Protein AF-A0A971B2K5-F1 (afdb_monomer_lite)

Foldseek 3Di:
DPPPDDDWDKDKDPPPPPQFPPCQQAIKIFTPLVPPPDTDCDPLALRIDRQNDWHDRPRWIWHFPDAGGNRPDTDIDGDPDDHDRRAGPAFPGFADWDWFAWLVRDIDTPLVQLQQAQKEKEWEDELPDPVVLVQLLVQQLCCLQPVVQGYAYEYEYQALDSVSRVVSCVVSVVVHTYGDDSNRCVRVSCVSSVPPDPRKMFMAGSSRGTNDIPQGDVSVVVVCCVVRNRGDPVSSVVVVVVVVPDDPPPPPPPPCDPPCVLADKAADDPVLLVVLVVVLVPDAPVLLVPFPWDQDKQWCFQDPSHQQHQSWKKWKQFLVRWIKIWGFRMRIQKTFIWMWTAHPVRHTQDTDGGQIAGEQFFDHVNVSHGDDPSTQWTFHDPGNGTTITRGPNPMIMDGSDDRDDD

pLDDT: mean 85.81, std 14.15, range [26.95, 98.69]

Sequence (406 aa):
LVSGDEPYKIMVLDENGDGRFNDLENGTLIIDLDQDGKLVGTPDSAEYHQLGEPFNIHGRVWAVASLSPDGTELQLQPSDATVEMRRYLDPGYPAPGFAATGLDDEPIDLAQRAKVSQYVLLDFWASWCGPCRGEYPYLRRVHARYKDHGLVVLGINLDSDREAAVQAAAENLLDYPHVFDRKRWENDVARLYRVHGIPKTYLLDADLKIVAKDLRGARLESRLAELLGPGDEEAVAALEKTLASREPVSTPAARSQPSINKYPKLALSESQVQDALAQFESLEFSDVKKAELSADRVNGSISDANQLLPGTVLAAKTSQGRYAKLMIKENGHTMVVSWVTYDENGDVHSQGADLKISGTFSCDLDSGREASEDEDFWWEQVNSAERYLVPRNGAQFSVIRRPPTR

Radius of gyration: 24.17 Å; chains: 1; bounding box: 47×64×67 Å

Structure (mmCIF, N/CA/C/O backbone):
data_AF-A0A971B2K5-F1
#
_entry.id   AF-A0A971B2K5-F1
#
loop_
_atom_site.group_PDB
_atom_site.id
_atom_site.type_symbol
_atom_site.label_atom_id
_atom_site.label_alt_id
_atom_site.label_comp_id
_atom_site.label_asym_id
_atom_site.label_entity_id
_atom_site.label_seq_id
_atom_site.pdbx_PDB_ins_code
_atom_site.Cartn_x
_atom_site.Cartn_y
_atom_site.Cartn_z
_atom_site.occupancy
_atom_site.B_iso_or_equiv
_atom_site.auth_seq_id
_atom_site.auth_comp_id
_atom_site.auth_asym_id
_atom_site.auth_atom_id
_atom_site.pdbx_PDB_model_num
ATOM 1 N N . LEU A 1 1 ? 7.163 -0.719 -32.166 1.00 52.31 1 LEU A N 1
ATOM 2 C CA . LEU A 1 1 ? 6.645 -1.845 -32.980 1.00 52.31 1 LEU A CA 1
ATOM 3 C C . LEU A 1 1 ? 7.487 -3.070 -32.680 1.00 52.31 1 LEU A C 1
ATOM 5 O O . LEU A 1 1 ? 8.646 -3.109 -33.071 1.00 52.31 1 LEU A O 1
ATOM 9 N N . VAL A 1 2 ? 6.933 -4.039 -31.961 1.00 56.09 2 VAL A N 1
ATOM 10 C CA . VAL A 1 2 ? 7.545 -5.365 -31.856 1.00 56.09 2 VAL A CA 1
ATOM 11 C C . VAL A 1 2 ? 6.958 -6.182 -33.006 1.00 56.09 2 VAL A C 1
ATOM 13 O O . VAL A 1 2 ? 5.745 -6.235 -33.158 1.00 56.09 2 VAL A O 1
ATOM 16 N N . SER A 1 3 ? 7.809 -6.699 -33.894 1.00 47.69 3 SER A N 1
ATOM 17 C CA . SER A 1 3 ? 7.423 -7.319 -35.174 1.00 47.69 3 SER A CA 1
ATOM 18 C C . SER A 1 3 ? 6.172 -8.215 -35.088 1.00 47.69 3 SER A C 1
ATOM 20 O O . SER A 1 3 ? 6.225 -9.292 -34.486 1.00 47.69 3 SER A O 1
ATOM 22 N N . GLY A 1 4 ? 5.082 -7.775 -35.735 1.00 53.12 4 GLY A N 1
ATOM 23 C CA . GLY A 1 4 ? 3.829 -8.523 -35.910 1.00 53.12 4 GLY A CA 1
ATOM 24 C C . GLY A 1 4 ? 2.649 -8.093 -35.029 1.00 53.12 4 GLY A C 1
ATOM 25 O O . GLY A 1 4 ? 1.527 -8.472 -35.354 1.00 53.12 4 GLY A O 1
ATOM 26 N N . ASP A 1 5 ? 2.884 -7.285 -33.991 1.00 58.78 5 ASP A N 1
ATOM 27 C CA . ASP A 1 5 ? 1.854 -6.843 -33.040 1.00 58.78 5 ASP A CA 1
ATOM 28 C C . ASP A 1 5 ? 1.410 -5.387 -33.289 1.00 58.78 5 ASP A C 1
ATOM 30 O O . ASP A 1 5 ? 2.139 -4.586 -33.888 1.00 58.78 5 ASP A O 1
ATOM 34 N N . GLU A 1 6 ? 0.222 -5.037 -32.784 1.00 70.38 6 GLU A N 1
ATOM 35 C CA . GLU A 1 6 ? -0.214 -3.643 -32.609 1.00 70.38 6 GLU A CA 1
ATOM 36 C C . GLU A 1 6 ? 0.860 -2.838 -31.839 1.00 70.38 6 GLU A C 1
ATOM 38 O O . GLU A 1 6 ? 1.570 -3.384 -30.985 1.00 70.38 6 GLU A O 1
ATOM 43 N N . PRO A 1 7 ? 1.041 -1.538 -32.135 1.00 83.25 7 PRO A N 1
ATOM 44 C CA . PRO A 1 7 ? 2.020 -0.720 -31.436 1.00 83.25 7 PRO A CA 1
ATOM 45 C C . PRO A 1 7 ? 1.650 -0.570 -29.954 1.00 83.25 7 PRO A C 1
ATOM 47 O O . PRO A 1 7 ? 0.624 0.009 -29.617 1.00 83.25 7 PRO A O 1
ATOM 50 N N . TYR A 1 8 ? 2.535 -1.030 -29.069 1.00 86.50 8 TYR A N 1
ATOM 51 C CA . TYR A 1 8 ? 2.444 -0.762 -27.633 1.00 86.50 8 TYR A CA 1
ATOM 52 C C . TYR A 1 8 ? 2.690 0.723 -27.340 1.00 86.50 8 TYR A C 1
ATOM 54 O O . TYR A 1 8 ? 3.589 1.337 -27.932 1.00 86.50 8 TYR A O 1
ATOM 62 N N . LYS A 1 9 ? 1.935 1.287 -26.392 1.00 90.62 9 LYS A N 1
ATOM 63 C CA . LYS A 1 9 ? 2.311 2.557 -25.764 1.00 90.62 9 LYS A CA 1
ATOM 64 C C . LYS A 1 9 ? 3.444 2.291 -24.787 1.00 90.62 9 LYS A C 1
ATOM 66 O O . LYS A 1 9 ? 3.424 1.304 -24.057 1.00 90.62 9 LYS A O 1
ATOM 71 N N . ILE A 1 10 ? 4.428 3.177 -24.783 1.00 91.00 10 ILE A N 1
ATOM 72 C CA . ILE A 1 10 ? 5.562 3.092 -23.871 1.00 91.00 10 ILE A CA 1
ATOM 73 C C . ILE A 1 10 ? 5.818 4.448 -23.233 1.00 91.00 10 ILE A C 1
ATOM 75 O O . ILE A 1 10 ? 5.513 5.488 -23.820 1.00 91.00 10 ILE A O 1
ATOM 79 N N . MET A 1 11 ? 6.415 4.425 -22.052 1.00 91.31 11 MET A N 1
ATOM 80 C CA . MET A 1 11 ? 6.950 5.596 -21.377 1.00 91.31 11 MET A CA 1
ATOM 81 C C . MET A 1 11 ? 8.315 5.244 -20.811 1.00 91.31 11 MET A C 1
ATOM 83 O O . MET A 1 11 ? 8.483 4.196 -20.193 1.00 91.31 11 MET A O 1
ATOM 87 N N . VAL A 1 12 ? 9.282 6.126 -21.025 1.00 89.94 12 VAL A N 1
ATOM 88 C CA . VAL A 1 12 ? 10.580 6.053 -20.361 1.00 89.94 12 VAL A CA 1
ATOM 89 C C . VAL A 1 12 ? 10.640 7.183 -19.349 1.00 89.94 12 VAL A C 1
ATOM 91 O O . VAL A 1 12 ? 10.218 8.299 -19.656 1.00 89.94 12 VAL A O 1
ATOM 94 N N . LEU A 1 13 ? 11.122 6.892 -18.145 1.00 85.88 13 LEU A N 1
ATOM 95 C CA . LEU A 1 13 ? 11.304 7.901 -17.109 1.00 85.88 13 LEU A CA 1
ATOM 96 C C . LEU A 1 13 ? 12.740 8.420 -17.122 1.00 85.88 13 LEU A C 1
ATOM 98 O O . LEU A 1 13 ? 13.696 7.648 -17.184 1.00 85.88 13 LEU A O 1
ATOM 102 N N . ASP A 1 14 ? 12.865 9.740 -17.045 1.00 82.44 14 ASP A N 1
ATOM 103 C CA . ASP A 1 14 ? 14.117 10.406 -16.715 1.00 82.44 14 ASP A CA 1
ATOM 104 C C . ASP A 1 14 ? 14.253 10.442 -15.187 1.00 82.44 14 ASP A C 1
ATOM 106 O O . ASP A 1 14 ? 13.697 11.308 -14.511 1.00 82.44 14 ASP A O 1
ATOM 110 N N . GLU A 1 15 ? 14.948 9.445 -14.645 1.00 77.38 15 GLU A N 1
ATOM 111 C CA . GLU A 1 15 ? 15.094 9.245 -13.199 1.00 77.38 15 GLU A CA 1
ATOM 112 C C . GLU A 1 15 ? 15.948 10.335 -12.527 1.00 77.38 15 GLU A C 1
ATOM 114 O O . GLU A 1 15 ? 15.789 10.602 -11.334 1.00 77.38 15 GLU A O 1
ATOM 119 N N . ASN A 1 16 ? 16.860 10.980 -13.267 1.00 79.94 16 ASN A N 1
ATOM 120 C CA . ASN A 1 16 ? 17.768 11.992 -12.719 1.00 79.94 16 ASN A CA 1
ATOM 121 C C . ASN A 1 16 ? 17.308 13.438 -13.011 1.00 79.94 16 ASN A C 1
ATOM 123 O O . ASN A 1 16 ? 17.808 14.377 -12.382 1.00 79.94 16 ASN A O 1
ATOM 127 N N . GLY A 1 17 ? 16.329 13.608 -13.906 1.00 80.00 17 GLY A N 1
ATOM 128 C CA . GLY A 1 17 ? 15.693 14.881 -14.231 1.00 80.00 17 GLY A CA 1
ATOM 129 C C . GLY A 1 17 ? 16.572 15.837 -15.041 1.00 80.00 17 GLY A C 1
ATOM 130 O O . GLY A 1 17 ? 16.323 17.047 -15.018 1.00 80.00 17 GLY A O 1
ATOM 131 N N . ASP A 1 18 ? 17.621 15.347 -15.706 1.00 80.56 18 ASP A N 1
ATOM 132 C CA . ASP A 1 18 ? 18.549 16.166 -16.494 1.00 80.56 18 ASP A CA 1
ATOM 133 C C . ASP A 1 18 ? 18.076 16.421 -17.941 1.00 80.56 18 ASP A C 1
ATOM 135 O O . ASP A 1 18 ? 18.719 17.166 -18.695 1.00 80.56 18 ASP A O 1
ATOM 139 N N . GLY A 1 19 ? 16.932 15.846 -18.321 1.00 78.94 19 GLY A N 1
ATOM 140 C CA . GLY A 1 19 ? 16.340 15.929 -19.650 1.00 78.94 19 GLY A CA 1
ATOM 141 C C . GLY A 1 19 ? 17.041 15.053 -20.687 1.00 78.94 19 GLY A C 1
ATOM 142 O O . GLY A 1 19 ? 16.851 15.282 -21.887 1.00 78.94 19 GLY A O 1
ATOM 143 N N . ARG A 1 20 ? 17.879 14.098 -20.263 1.00 80.44 20 ARG A N 1
ATOM 144 C CA . ARG A 1 20 ? 18.604 13.166 -21.130 1.00 80.44 20 ARG A CA 1
ATOM 145 C C . ARG A 1 20 ? 18.333 11.725 -20.727 1.00 80.44 20 ARG A C 1
ATOM 147 O O . ARG A 1 20 ? 18.677 11.256 -19.652 1.00 80.44 20 ARG A O 1
ATOM 154 N N . PHE A 1 21 ? 17.848 10.955 -21.687 1.00 82.56 21 PHE A N 1
ATOM 155 C CA . PHE A 1 21 ? 17.522 9.547 -21.496 1.00 82.56 21 PHE A CA 1
ATOM 156 C C . PHE A 1 21 ? 18.728 8.649 -21.797 1.00 82.56 21 PHE A C 1
ATOM 158 O O . PHE A 1 21 ? 18.708 7.816 -22.702 1.00 82.56 21 PHE A O 1
ATOM 165 N N . ASN A 1 22 ? 19.829 8.884 -21.085 1.00 76.81 22 ASN A N 1
ATOM 166 C CA . ASN A 1 22 ? 21.111 8.209 -21.307 1.00 76.81 22 ASN A CA 1
ATOM 167 C C . ASN A 1 22 ? 21.508 7.235 -20.183 1.00 76.81 22 ASN A C 1
ATOM 169 O O . ASN A 1 22 ? 22.487 6.505 -20.349 1.00 76.81 22 ASN A O 1
ATOM 173 N N . ASP A 1 23 ? 20.751 7.181 -19.084 1.00 73.38 23 ASP A N 1
ATOM 174 C CA . ASP A 1 23 ? 20.932 6.201 -18.010 1.00 73.38 23 ASP A CA 1
ATOM 175 C C . ASP A 1 23 ? 20.244 4.876 -18.365 1.00 73.38 23 ASP A C 1
ATOM 177 O O . ASP A 1 23 ? 19.177 4.521 -17.863 1.00 73.38 23 ASP A O 1
ATOM 181 N N . LEU A 1 24 ? 20.858 4.148 -19.296 1.00 71.56 24 LEU A N 1
ATOM 182 C CA . LEU A 1 24 ? 20.372 2.836 -19.715 1.00 71.56 24 LEU A CA 1
ATOM 183 C C . LEU A 1 24 ? 20.515 1.772 -18.625 1.00 71.56 24 LEU A C 1
ATOM 185 O O . LEU A 1 24 ? 19.850 0.751 -18.725 1.00 71.56 24 LEU A O 1
ATOM 189 N N . GLU A 1 25 ? 21.371 1.971 -17.620 1.00 73.88 25 GLU A N 1
ATOM 190 C CA . GLU A 1 25 ? 21.573 0.977 -16.561 1.00 73.88 25 GLU A CA 1
ATOM 191 C C . GLU A 1 25 ? 20.462 1.041 -15.509 1.00 73.88 25 GLU A C 1
ATOM 193 O O . GLU A 1 25 ? 19.994 -0.010 -15.075 1.00 73.88 25 GLU A O 1
ATOM 198 N N . ASN A 1 26 ? 20.003 2.243 -15.140 1.00 72.50 26 ASN A N 1
ATOM 199 C CA . ASN A 1 26 ? 19.048 2.419 -14.037 1.00 72.50 26 ASN A CA 1
ATOM 200 C C . ASN A 1 26 ? 17.697 3.015 -14.449 1.00 72.50 26 ASN A C 1
ATOM 202 O O . ASN A 1 26 ? 16.808 3.122 -13.606 1.00 72.50 26 ASN A O 1
ATOM 206 N N . GLY A 1 27 ? 17.516 3.412 -15.710 1.00 81.06 27 GLY A N 1
ATOM 207 C CA . GLY A 1 27 ? 16.269 4.033 -16.145 1.00 81.06 27 GLY A CA 1
ATOM 208 C C . GLY A 1 27 ? 15.080 3.067 -16.163 1.00 81.06 27 GLY A C 1
ATOM 209 O O . GLY A 1 27 ? 15.223 1.854 -16.349 1.00 81.06 27 GLY A O 1
ATOM 210 N N . THR A 1 28 ? 13.880 3.622 -16.003 1.00 89.12 28 THR A N 1
ATOM 211 C CA . THR A 1 28 ? 12.623 2.865 -16.010 1.00 89.12 28 THR A CA 1
ATOM 212 C C . THR A 1 28 ? 11.958 2.913 -17.384 1.00 89.12 28 THR A C 1
ATOM 214 O O . THR A 1 28 ? 11.775 3.983 -17.967 1.00 89.12 28 THR A O 1
ATOM 217 N N . LEU A 1 29 ? 11.515 1.751 -17.860 1.00 90.56 29 LEU A N 1
ATOM 218 C CA . LEU A 1 29 ? 10.664 1.572 -19.031 1.00 90.56 29 LEU A CA 1
ATOM 219 C C . LEU A 1 29 ? 9.311 1.010 -18.603 1.00 90.56 29 LEU A C 1
ATOM 221 O O . LEU A 1 29 ? 9.239 -0.026 -17.949 1.00 90.56 29 LEU A O 1
ATOM 225 N N . ILE A 1 30 ? 8.238 1.669 -19.022 1.00 92.06 30 ILE A N 1
ATOM 226 C CA . ILE A 1 30 ? 6.866 1.223 -18.799 1.00 92.06 30 ILE A CA 1
ATOM 227 C C . ILE A 1 30 ? 6.249 0.909 -20.152 1.00 92.06 30 ILE A C 1
ATOM 229 O O . ILE A 1 30 ? 6.321 1.730 -21.069 1.00 92.06 30 ILE A O 1
ATOM 233 N N . ILE A 1 31 ? 5.666 -0.277 -20.281 1.00 90.94 31 ILE A N 1
ATOM 234 C CA . ILE A 1 31 ? 5.031 -0.748 -21.514 1.00 90.94 31 ILE A CA 1
ATOM 235 C C . ILE A 1 31 ? 3.584 -1.109 -21.190 1.00 90.94 31 ILE A C 1
ATOM 237 O O . ILE A 1 31 ? 3.359 -1.958 -20.338 1.00 90.94 31 ILE A O 1
ATOM 241 N N . ASP A 1 32 ? 2.633 -0.501 -21.899 1.00 90.19 32 ASP A N 1
ATOM 242 C CA . ASP A 1 32 ? 1.194 -0.823 -21.859 1.00 90.19 32 ASP A CA 1
ATOM 243 C C . ASP A 1 32 ? 0.975 -2.193 -22.514 1.00 90.19 32 ASP A C 1
ATOM 245 O O . ASP A 1 32 ? 0.631 -2.299 -23.694 1.00 90.19 32 ASP A O 1
ATOM 249 N N . LEU A 1 33 ? 1.341 -3.251 -21.788 1.00 88.12 33 LEU A N 1
ATOM 250 C CA . LEU A 1 33 ? 1.403 -4.618 -22.299 1.00 88.12 33 LEU A CA 1
ATOM 251 C C . LEU A 1 33 ? 0.003 -5.203 -22.516 1.00 88.12 33 LEU A C 1
ATOM 253 O O . LEU A 1 33 ? -0.158 -6.084 -23.366 1.00 88.12 33 LEU A O 1
ATOM 257 N N . ASP A 1 34 ? -0.995 -4.728 -21.769 1.00 86.25 34 ASP A N 1
ATOM 258 C CA . ASP A 1 34 ? -2.378 -5.189 -21.865 1.00 86.25 34 ASP A CA 1
ATOM 259 C C . ASP A 1 34 ? -3.245 -4.382 -22.848 1.00 86.25 34 ASP A C 1
ATOM 261 O O . ASP A 1 34 ? -4.352 -4.815 -23.185 1.00 86.25 34 ASP A O 1
ATOM 265 N N . GLN A 1 35 ? -2.710 -3.274 -23.370 1.00 86.25 35 GLN A N 1
ATOM 266 C CA . GLN A 1 35 ? -3.353 -2.377 -24.328 1.00 86.25 35 GLN A CA 1
ATOM 267 C C . GLN A 1 35 ? -4.642 -1.733 -23.798 1.00 86.25 35 GLN A C 1
ATOM 269 O O . GLN A 1 35 ? -5.522 -1.355 -24.583 1.00 86.25 35 GLN A O 1
ATOM 274 N N . ASP A 1 36 ? -4.767 -1.570 -22.478 1.00 86.25 36 ASP A N 1
ATOM 275 C CA . ASP A 1 36 ? -5.877 -0.844 -21.859 1.00 86.25 36 ASP A CA 1
ATOM 276 C C . ASP A 1 36 ? -5.707 0.687 -21.957 1.00 86.25 36 ASP A C 1
ATOM 278 O O . ASP A 1 36 ? -6.649 1.457 -21.717 1.00 86.25 36 ASP A O 1
ATOM 282 N N . GLY A 1 37 ? -4.520 1.136 -22.379 1.00 86.56 37 GLY A N 1
ATOM 283 C CA . GLY A 1 37 ? -4.186 2.532 -22.594 1.00 86.56 37 GLY A CA 1
ATOM 284 C C . GLY A 1 37 ? -3.673 3.268 -21.361 1.00 86.56 37 GLY A C 1
ATOM 285 O O . GLY A 1 37 ? -3.374 4.464 -21.497 1.00 86.56 37 GLY A O 1
ATOM 286 N N . LYS A 1 38 ? -3.594 2.613 -20.199 1.00 88.19 38 LYS A N 1
ATOM 287 C CA . LYS A 1 38 ? -2.975 3.111 -18.968 1.00 88.19 38 LYS A CA 1
ATOM 288 C C . LYS A 1 38 ? -1.551 2.570 -18.873 1.00 88.19 38 LYS A C 1
ATOM 290 O O . LYS A 1 38 ? -1.225 1.525 -19.400 1.00 88.19 38 LYS A O 1
ATOM 295 N N . LEU A 1 39 ? -0.687 3.335 -18.215 1.00 87.88 39 LEU A N 1
ATOM 296 C CA . LEU A 1 39 ? 0.698 2.948 -17.961 1.00 87.88 39 LEU A CA 1
ATOM 297 C C . LEU A 1 39 ? 0.891 2.868 -16.449 1.00 87.88 39 LEU A C 1
ATOM 299 O O . LEU A 1 39 ? 0.765 3.880 -15.751 1.00 87.88 39 LEU A O 1
ATOM 303 N N . VAL A 1 40 ? 1.180 1.676 -15.938 1.00 84.94 40 VAL A N 1
ATOM 304 C CA . VAL A 1 40 ? 1.322 1.399 -14.506 1.00 84.94 40 VAL A CA 1
ATOM 305 C C . VAL A 1 40 ? 2.799 1.246 -14.154 1.00 84.94 40 VAL A C 1
ATOM 307 O O . VAL A 1 40 ? 3.382 0.167 -14.238 1.00 84.94 40 VAL A O 1
ATOM 310 N N . GLY A 1 41 ? 3.403 2.350 -13.710 1.00 83.56 41 GLY A N 1
ATOM 311 C CA . GLY A 1 41 ? 4.829 2.441 -13.380 1.00 83.56 41 GLY A CA 1
ATOM 312 C C . GLY A 1 41 ? 5.234 1.980 -11.979 1.00 83.56 41 GLY A C 1
ATOM 313 O O . GLY A 1 41 ? 6.297 2.373 -11.509 1.00 83.56 41 GLY A O 1
ATOM 314 N N . THR A 1 42 ? 4.412 1.205 -11.268 1.00 80.75 42 THR A N 1
ATOM 315 C CA . THR A 1 42 ? 4.799 0.699 -9.943 1.00 80.75 42 THR A CA 1
ATOM 316 C C . THR A 1 42 ? 5.691 -0.546 -10.080 1.00 80.75 42 THR A C 1
ATOM 318 O O . THR A 1 42 ? 5.419 -1.377 -10.942 1.00 80.75 42 THR A O 1
ATOM 321 N N . PRO A 1 43 ? 6.727 -0.748 -9.239 1.00 77.75 43 PRO A N 1
ATOM 322 C CA . PRO A 1 43 ? 7.657 -1.880 -9.392 1.00 77.75 43 PRO A CA 1
ATOM 323 C C . PRO A 1 43 ? 7.020 -3.277 -9.320 1.00 77.75 43 PRO A C 1
ATOM 325 O O . PRO A 1 43 ? 7.572 -4.249 -9.833 1.00 77.75 43 PRO A O 1
ATOM 328 N N . ASP A 1 44 ? 5.856 -3.394 -8.678 1.00 77.31 44 ASP A N 1
ATOM 329 C CA . ASP A 1 44 ? 5.057 -4.620 -8.612 1.00 77.31 44 ASP A CA 1
ATOM 330 C C . ASP A 1 44 ? 4.217 -4.865 -9.880 1.00 77.31 44 ASP A C 1
ATOM 332 O O . ASP A 1 44 ? 3.663 -5.956 -10.031 1.00 77.31 44 ASP A O 1
ATOM 336 N N . SER A 1 45 ? 4.135 -3.906 -10.805 1.00 85.19 45 SER A N 1
ATOM 337 C CA . SER A 1 45 ? 3.422 -4.026 -12.079 1.00 85.19 45 SER A CA 1
ATOM 338 C C . SER A 1 45 ? 4.118 -4.990 -13.046 1.00 85.19 45 SER A C 1
ATOM 340 O O . SER A 1 45 ? 5.341 -5.174 -13.033 1.00 85.19 45 SER A O 1
ATOM 342 N N . ALA A 1 46 ? 3.323 -5.623 -13.910 1.00 87.31 46 ALA A N 1
ATOM 343 C CA . ALA A 1 46 ? 3.856 -6.381 -15.039 1.00 87.31 46 ALA A CA 1
ATOM 344 C C . ALA A 1 46 ? 4.444 -5.462 -16.124 1.00 87.31 46 ALA A C 1
ATOM 346 O O . ALA A 1 46 ? 5.344 -5.894 -16.837 1.00 87.31 46 ALA A O 1
ATOM 347 N N . GLU A 1 47 ? 3.973 -4.215 -16.189 1.00 88.81 47 GLU A N 1
ATOM 348 C CA . GLU A 1 47 ? 4.361 -3.195 -17.170 1.00 88.81 47 GLU A CA 1
ATOM 349 C C . GLU A 1 47 ? 5.668 -2.482 -16.832 1.00 88.81 47 GLU A C 1
ATOM 351 O O . GLU A 1 47 ? 6.243 -1.812 -17.685 1.00 88.81 47 GLU A O 1
ATOM 356 N N . TYR A 1 48 ? 6.128 -2.601 -15.584 1.00 89.31 48 TYR A N 1
ATOM 357 C CA . TYR A 1 48 ? 7.352 -1.972 -15.109 1.00 89.31 48 TYR A CA 1
ATOM 358 C C . TYR A 1 48 ? 8.580 -2.812 -15.477 1.00 89.31 48 TYR A C 1
ATOM 360 O O . TYR A 1 48 ? 8.724 -3.964 -15.045 1.00 89.31 48 TYR A O 1
ATOM 368 N N . HIS A 1 49 ? 9.514 -2.206 -16.201 1.00 89.25 49 HIS A N 1
ATOM 369 C CA . HIS A 1 49 ? 10.780 -2.803 -16.609 1.00 89.25 49 HIS A CA 1
ATOM 370 C C . HIS A 1 49 ? 11.946 -1.857 -16.312 1.00 89.25 49 HIS A C 1
ATOM 372 O O . HIS A 1 49 ? 11.818 -0.640 -16.410 1.00 89.25 49 HIS A O 1
ATOM 378 N N . GLN A 1 50 ? 13.104 -2.422 -15.981 1.00 88.31 50 GLN A N 1
ATOM 379 C CA . GLN A 1 50 ? 14.355 -1.668 -15.924 1.00 88.31 50 GLN A CA 1
ATOM 380 C C . GLN A 1 50 ? 15.002 -1.700 -17.309 1.00 88.31 50 GLN A C 1
ATOM 382 O O . GLN A 1 50 ? 15.088 -2.768 -17.912 1.00 88.31 50 GLN A O 1
ATOM 387 N N . LEU A 1 51 ? 15.452 -0.551 -17.821 1.00 87.25 51 LEU A N 1
ATOM 388 C CA . LEU A 1 51 ? 16.085 -0.451 -19.144 1.00 87.25 51 LEU A CA 1
ATOM 389 C C . LEU A 1 51 ? 17.331 -1.343 -19.253 1.00 87.25 51 LEU A C 1
ATOM 391 O O . LEU A 1 51 ? 17.573 -1.927 -20.311 1.00 87.25 51 LEU A O 1
ATOM 395 N N . GLY A 1 52 ? 18.093 -1.460 -18.161 1.00 85.88 52 GLY A N 1
ATOM 396 C CA . GLY A 1 52 ? 19.352 -2.203 -18.114 1.00 85.88 52 GLY A CA 1
ATOM 397 C C . GLY A 1 52 ? 19.180 -3.718 -18.056 1.00 85.88 52 GLY A C 1
ATOM 398 O O . GLY A 1 52 ? 20.144 -4.458 -18.259 1.00 85.88 52 GLY A O 1
ATOM 399 N N . GLU A 1 53 ? 17.961 -4.197 -17.809 1.00 90.50 53 GLU A N 1
ATOM 400 C CA . GLU A 1 53 ? 17.663 -5.617 -17.671 1.00 90.50 53 GLU A CA 1
ATOM 401 C C . GLU A 1 53 ? 16.843 -6.131 -18.862 1.00 90.50 53 GLU A C 1
ATOM 403 O O . GLU A 1 53 ? 15.957 -5.439 -19.368 1.00 90.50 53 GLU A O 1
ATOM 408 N N . PRO A 1 54 ? 17.076 -7.371 -19.326 1.00 91.69 54 PRO A N 1
ATOM 409 C CA . PRO A 1 54 ? 16.164 -8.009 -20.261 1.00 91.69 54 PRO A CA 1
ATOM 410 C C . PRO A 1 54 ? 14.760 -8.162 -19.660 1.00 91.69 54 PRO A C 1
ATOM 412 O O . PRO A 1 54 ? 14.601 -8.457 -18.475 1.00 91.69 54 PRO A O 1
ATOM 415 N N . PHE A 1 55 ? 13.729 -8.046 -20.492 1.00 91.25 55 PHE A N 1
ATOM 416 C CA . PHE A 1 55 ? 12.331 -8.159 -20.083 1.00 91.25 55 PHE A CA 1
ATOM 417 C C . PHE A 1 55 ? 11.503 -8.985 -21.069 1.00 91.25 55 PHE A C 1
ATOM 419 O O . PHE A 1 55 ? 11.851 -9.147 -22.237 1.00 91.25 55 PHE A O 1
ATOM 426 N N . ASN A 1 56 ? 10.398 -9.547 -20.582 1.00 90.06 56 ASN A N 1
ATOM 427 C CA . ASN A 1 56 ? 9.524 -10.420 -21.358 1.00 90.06 56 ASN A CA 1
ATOM 428 C C . ASN A 1 56 ? 8.299 -9.650 -21.871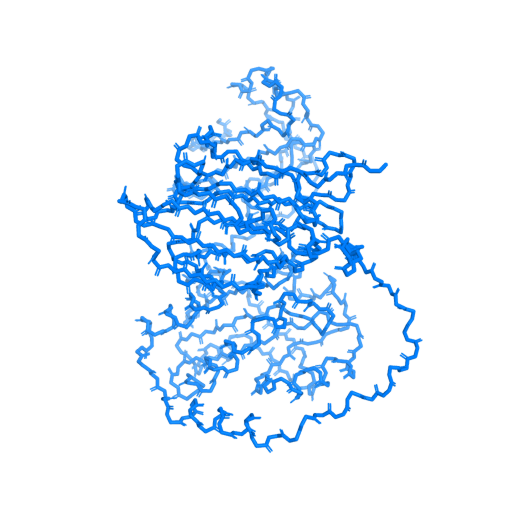 1.00 90.06 56 ASN A C 1
ATOM 430 O O . ASN A 1 56 ? 7.529 -9.130 -21.069 1.00 90.06 56 ASN A O 1
ATOM 434 N N . ILE A 1 57 ? 8.094 -9.643 -23.189 1.00 88.44 57 ILE A N 1
ATOM 435 C CA . ILE A 1 57 ? 6.852 -9.210 -23.840 1.00 88.44 57 ILE A CA 1
ATOM 436 C C . ILE A 1 57 ? 6.207 -10.450 -24.465 1.00 88.44 57 ILE A C 1
ATOM 438 O O . ILE A 1 57 ? 6.750 -11.022 -25.415 1.00 88.44 57 ILE A O 1
ATOM 442 N N . HIS A 1 58 ? 5.056 -10.875 -23.938 1.00 84.44 58 HIS A N 1
ATOM 443 C CA . HIS A 1 58 ? 4.233 -11.964 -24.492 1.00 84.44 58 HIS A CA 1
ATOM 444 C C . HIS A 1 58 ? 5.008 -13.243 -24.878 1.00 84.44 58 HIS A C 1
ATOM 446 O O . HIS A 1 58 ? 4.734 -13.895 -25.884 1.00 84.44 58 HIS A O 1
ATOM 452 N N . GLY A 1 59 ? 5.981 -13.633 -24.051 1.00 86.38 59 GLY A N 1
ATOM 453 C CA . GLY A 1 59 ? 6.752 -14.869 -24.198 1.00 86.38 59 GLY A CA 1
ATOM 454 C C . GLY A 1 59 ? 8.047 -14.710 -24.991 1.00 86.38 59 GLY A C 1
ATOM 455 O O . GLY A 1 59 ? 8.793 -15.679 -25.119 1.00 86.38 59 GLY A O 1
ATOM 456 N N . ARG A 1 60 ? 8.344 -13.509 -25.498 1.00 89.62 60 ARG A N 1
ATOM 457 C CA . ARG A 1 60 ? 9.626 -13.173 -26.129 1.00 89.62 60 ARG A CA 1
ATOM 458 C C . ARG A 1 60 ? 10.420 -12.255 -25.215 1.00 89.62 60 ARG A C 1
ATOM 460 O O . ARG A 1 60 ? 9.873 -11.296 -24.678 1.00 89.62 60 ARG A O 1
ATOM 467 N N . VAL A 1 61 ? 11.706 -12.543 -25.057 1.00 92.81 61 VAL A N 1
ATOM 468 C CA . VAL A 1 61 ? 12.596 -11.740 -24.218 1.00 92.81 61 VAL A CA 1
ATOM 469 C C . VAL A 1 61 ? 13.335 -10.726 -25.081 1.00 92.81 61 VAL A C 1
ATOM 471 O O . VAL A 1 61 ? 13.897 -11.059 -26.128 1.00 92.81 61 VAL A O 1
ATOM 474 N N . TRP A 1 62 ? 13.306 -9.482 -24.629 1.00 92.44 62 TRP A N 1
ATOM 475 C CA . TRP A 1 62 ? 13.898 -8.323 -25.275 1.00 92.44 62 TRP A CA 1
ATOM 476 C C . TRP A 1 62 ? 14.884 -7.663 -24.322 1.00 92.44 62 TRP A C 1
ATOM 478 O O . TRP A 1 62 ? 14.745 -7.758 -23.108 1.00 92.44 62 TRP A O 1
ATOM 488 N N . ALA A 1 63 ? 15.879 -6.990 -24.876 1.00 92.56 63 ALA A N 1
ATOM 489 C CA . ALA A 1 63 ? 16.740 -6.068 -24.155 1.00 92.56 63 ALA A CA 1
ATOM 490 C C . ALA A 1 63 ? 16.770 -4.736 -24.904 1.00 92.56 63 ALA A C 1
ATOM 492 O O . ALA A 1 63 ? 16.585 -4.695 -26.127 1.00 92.56 63 ALA A O 1
ATOM 493 N N . VAL A 1 64 ? 17.021 -3.650 -24.180 1.00 91.06 64 VAL A N 1
ATOM 494 C CA . VAL A 1 64 ? 17.232 -2.342 -24.798 1.00 91.06 64 VAL A CA 1
ATOM 495 C C . VAL A 1 64 ? 18.554 -2.369 -25.561 1.00 91.06 64 VAL A C 1
ATOM 497 O O . VAL A 1 64 ? 19.605 -2.655 -24.995 1.00 91.06 64 VAL A O 1
ATOM 500 N N . ALA A 1 65 ? 18.497 -2.109 -26.865 1.00 90.75 65 ALA A N 1
ATOM 501 C CA . ALA A 1 65 ? 19.679 -1.977 -27.712 1.00 90.75 65 ALA A CA 1
ATOM 502 C C . ALA A 1 65 ? 20.210 -0.539 -27.684 1.00 90.75 65 ALA A C 1
ATOM 504 O O . ALA A 1 65 ? 21.414 -0.316 -27.574 1.00 90.75 65 ALA A O 1
ATOM 505 N N . SER A 1 66 ? 19.305 0.438 -27.773 1.00 89.25 66 SER A N 1
ATOM 506 C CA . SER A 1 66 ? 19.631 1.860 -27.671 1.00 89.25 66 SER A CA 1
ATOM 507 C C . SER A 1 66 ? 18.401 2.693 -27.327 1.00 89.25 66 SER A C 1
ATOM 509 O O . SER A 1 66 ? 17.284 2.340 -27.706 1.00 89.25 66 SER A O 1
ATOM 511 N N . LEU A 1 67 ? 18.631 3.843 -26.700 1.00 89.19 67 LEU A N 1
ATOM 512 C CA . LEU A 1 67 ? 17.647 4.897 -26.476 1.00 89.19 67 LEU A CA 1
ATOM 513 C C . LEU A 1 67 ? 18.235 6.218 -26.974 1.00 89.19 67 LEU A C 1
ATOM 515 O O . LEU A 1 67 ? 19.404 6.513 -26.706 1.00 89.19 67 LEU A O 1
ATOM 519 N N . SER A 1 68 ? 17.466 6.989 -27.742 1.00 89.75 68 SER A N 1
ATOM 520 C CA . SER A 1 68 ? 17.905 8.312 -28.177 1.00 89.75 68 SER A CA 1
ATOM 521 C C . SER A 1 68 ? 18.055 9.248 -26.968 1.00 89.75 68 SER A C 1
ATOM 523 O O . SER A 1 68 ? 17.281 9.146 -26.018 1.00 89.75 68 SER A O 1
ATOM 525 N N . PRO A 1 69 ? 19.007 10.204 -26.979 1.00 86.38 69 PRO A N 1
ATOM 526 C CA . PRO A 1 69 ? 19.214 11.108 -25.844 1.00 86.38 69 PRO A CA 1
ATOM 527 C C . PRO A 1 69 ? 17.981 11.929 -25.451 1.00 86.38 69 PRO A C 1
ATOM 529 O O . PRO A 1 69 ? 17.867 12.329 -24.300 1.00 86.38 69 PRO A O 1
ATOM 532 N N . ASP A 1 70 ? 17.075 12.186 -26.394 1.00 87.50 70 ASP A N 1
ATOM 533 C CA . ASP A 1 70 ? 15.810 12.894 -26.173 1.00 87.50 70 ASP A CA 1
ATOM 534 C C . ASP A 1 70 ? 14.640 11.968 -25.788 1.00 87.50 70 ASP A C 1
ATOM 536 O O . ASP A 1 70 ? 13.520 12.443 -25.616 1.00 87.50 70 ASP A O 1
ATOM 540 N N . GLY A 1 71 ? 14.881 10.657 -25.663 1.00 85.19 71 GLY A N 1
ATOM 541 C CA . GLY A 1 71 ? 13.896 9.658 -25.244 1.00 85.19 71 GLY A CA 1
ATOM 542 C C . GLY A 1 71 ? 12.827 9.328 -26.287 1.00 85.19 71 GLY A C 1
ATOM 543 O O . GLY A 1 71 ? 11.890 8.590 -25.987 1.00 85.19 71 GLY A O 1
ATOM 544 N N . THR A 1 72 ? 12.934 9.867 -27.505 1.00 88.12 72 THR A N 1
ATOM 545 C CA . THR A 1 72 ? 11.904 9.719 -28.546 1.00 88.12 72 THR A CA 1
ATOM 546 C C . THR A 1 72 ? 12.002 8.417 -29.343 1.00 88.12 72 THR A C 1
ATOM 548 O O . THR A 1 72 ? 11.004 7.983 -29.922 1.00 88.12 72 THR A O 1
ATOM 551 N N . GLU A 1 73 ? 13.169 7.767 -29.362 1.00 89.06 73 GLU A N 1
ATOM 552 C CA . GLU A 1 73 ? 13.407 6.523 -30.095 1.00 89.06 73 GLU A CA 1
ATOM 553 C C . GLU A 1 73 ? 14.041 5.454 -29.193 1.00 89.06 73 GLU A C 1
ATOM 555 O O . GLU A 1 73 ? 15.185 5.578 -28.760 1.00 89.06 73 GLU A O 1
ATOM 560 N N . LEU A 1 74 ? 13.302 4.365 -28.953 1.00 89.00 74 LEU A N 1
ATOM 561 C CA . LEU A 1 74 ? 13.765 3.173 -28.241 1.00 89.00 74 LEU A CA 1
ATOM 562 C C . LEU A 1 74 ? 13.910 2.010 -29.228 1.00 89.00 74 LEU A C 1
ATOM 564 O O . LEU A 1 74 ? 12.938 1.612 -29.877 1.00 89.00 74 LEU A O 1
ATOM 568 N N . GLN A 1 75 ? 15.104 1.426 -29.302 1.00 90.31 75 GLN A N 1
ATOM 569 C CA . GLN A 1 75 ? 15.362 0.221 -30.084 1.00 90.31 75 GLN A CA 1
ATOM 570 C C . GLN A 1 75 ? 15.539 -0.973 -29.154 1.00 90.31 75 GLN A C 1
ATOM 572 O O . GLN A 1 75 ? 16.327 -0.934 -28.209 1.00 90.31 75 GLN A O 1
ATOM 577 N N . LEU A 1 76 ? 14.808 -2.049 -29.443 1.00 90.94 76 LEU A N 1
ATOM 578 C CA . LEU A 1 76 ? 14.888 -3.313 -28.721 1.00 90.94 76 LEU A CA 1
ATOM 579 C C . LEU A 1 76 ? 15.560 -4.370 -29.593 1.00 90.94 76 LEU A C 1
ATOM 581 O O . LEU A 1 76 ? 15.352 -4.411 -30.807 1.00 90.94 76 LEU A O 1
ATOM 585 N N . GLN A 1 77 ? 16.305 -5.266 -28.958 1.00 92.00 77 GLN A N 1
ATOM 586 C CA . GLN A 1 77 ? 16.872 -6.454 -29.590 1.00 92.00 77 GLN A CA 1
ATOM 587 C C . GLN A 1 77 ? 16.417 -7.721 -28.855 1.00 92.00 77 GLN A C 1
ATOM 589 O O . GLN A 1 77 ? 16.205 -7.668 -27.640 1.00 92.00 77 GLN A O 1
ATOM 594 N N . PRO A 1 78 ? 16.258 -8.861 -29.551 1.00 93.88 78 PRO A N 1
ATOM 595 C CA . PRO A 1 78 ? 16.027 -10.141 -28.890 1.00 93.88 78 PRO A CA 1
ATOM 596 C C . PRO A 1 78 ? 17.154 -10.472 -27.905 1.00 93.88 78 PRO A C 1
ATOM 598 O O . PRO A 1 78 ? 18.317 -10.156 -28.162 1.00 93.88 78 PRO A O 1
ATOM 601 N N . SER A 1 79 ? 16.813 -11.131 -26.801 1.00 93.88 79 SER A N 1
ATOM 602 C CA . SER A 1 79 ? 17.771 -11.597 -25.796 1.00 93.88 79 SER A CA 1
ATOM 603 C C . SER A 1 79 ? 17.561 -13.080 -25.500 1.00 93.88 79 SER A C 1
ATOM 605 O O . SER A 1 79 ? 16.426 -13.544 -25.412 1.00 93.88 79 SER A O 1
ATOM 607 N N . ASP A 1 80 ? 18.660 -13.809 -25.301 1.00 94.25 80 ASP A N 1
ATOM 608 C CA . ASP A 1 80 ? 18.649 -15.222 -24.895 1.00 94.25 80 ASP A CA 1
ATOM 609 C C . ASP A 1 80 ? 18.488 -15.397 -23.370 1.00 94.25 80 ASP A C 1
ATOM 611 O O . ASP A 1 80 ? 18.521 -16.515 -22.848 1.00 94.25 80 ASP A O 1
ATOM 615 N N . ALA A 1 81 ? 18.333 -14.295 -22.626 1.00 93.38 81 ALA A N 1
ATOM 616 C CA . ALA A 1 81 ? 18.078 -14.336 -21.193 1.00 93.38 81 ALA A CA 1
ATOM 617 C C . ALA A 1 81 ? 16.756 -15.053 -20.879 1.00 93.38 81 ALA A C 1
ATOM 619 O O . ALA A 1 81 ? 15.774 -14.965 -21.614 1.00 93.38 81 ALA A O 1
ATOM 620 N N . THR A 1 82 ? 16.710 -15.741 -19.739 1.00 91.56 82 THR A N 1
ATOM 621 C CA . THR A 1 82 ? 15.474 -16.358 -19.248 1.00 91.56 82 THR A CA 1
ATOM 622 C C . THR A 1 82 ? 14.767 -15.388 -18.314 1.00 91.56 82 THR A C 1
ATOM 624 O O . THR A 1 82 ? 15.167 -15.231 -17.164 1.00 91.56 82 THR A O 1
ATOM 627 N N . VAL A 1 83 ? 13.714 -14.744 -18.816 1.00 87.69 83 VAL A N 1
ATOM 628 C CA . VAL A 1 83 ? 12.871 -13.829 -18.038 1.00 87.69 83 VAL A CA 1
ATOM 629 C C . VAL A 1 83 ? 11.445 -14.356 -18.039 1.00 87.69 83 VAL A C 1
ATOM 631 O O . VAL A 1 83 ? 10.834 -14.512 -19.099 1.00 87.69 83 VAL A O 1
ATOM 634 N N . GLU A 1 84 ? 10.915 -14.650 -16.853 1.00 85.75 84 GLU A N 1
ATOM 635 C CA . GLU A 1 84 ? 9.534 -15.106 -16.711 1.00 85.75 84 GLU A CA 1
ATOM 636 C C . GLU A 1 84 ? 8.543 -13.989 -17.048 1.00 85.75 84 GLU A C 1
ATOM 638 O O . GLU A 1 84 ? 8.757 -12.813 -16.747 1.00 85.75 84 GLU A O 1
ATOM 643 N N . MET A 1 85 ? 7.422 -14.369 -17.660 1.00 82.56 85 MET A N 1
ATOM 644 C CA . MET A 1 85 ? 6.319 -13.447 -17.891 1.00 82.56 85 MET A CA 1
ATOM 645 C C . MET A 1 85 ? 5.688 -13.064 -16.552 1.00 82.56 85 MET A C 1
ATOM 647 O O . MET A 1 85 ? 5.232 -13.922 -15.791 1.00 82.56 85 MET A O 1
ATOM 651 N N . ARG A 1 86 ? 5.630 -11.762 -16.274 1.00 83.88 86 ARG A N 1
ATOM 652 C CA . ARG A 1 86 ? 4.975 -11.254 -15.071 1.00 83.88 86 ARG A CA 1
ATOM 653 C C . ARG A 1 86 ? 3.460 -11.333 -15.242 1.00 83.88 86 ARG A C 1
ATOM 655 O O . ARG A 1 86 ? 2.914 -10.914 -16.255 1.00 83.88 86 ARG A O 1
ATOM 662 N N . ARG A 1 87 ? 2.770 -11.865 -14.232 1.00 83.94 87 ARG A N 1
ATOM 663 C CA . ARG A 1 87 ? 1.300 -11.804 -14.150 1.00 83.94 87 ARG A CA 1
ATOM 664 C C . ARG A 1 87 ? 0.869 -10.406 -13.743 1.00 83.94 87 ARG A C 1
ATOM 666 O O . ARG A 1 87 ? 1.460 -9.875 -12.809 1.00 83.94 87 ARG A O 1
ATOM 673 N N . TYR A 1 88 ? -0.177 -9.856 -14.337 1.00 86.81 88 TYR A N 1
ATOM 674 C CA . TYR A 1 88 ? -0.771 -8.607 -13.861 1.00 86.81 88 TYR A CA 1
ATOM 675 C C . TYR A 1 88 ? -1.357 -8.781 -12.458 1.00 86.81 88 TYR A C 1
ATOM 677 O O . TYR A 1 88 ? -2.009 -9.785 -12.170 1.00 86.81 88 TYR A O 1
ATOM 685 N N . LEU A 1 89 ? -1.084 -7.815 -11.581 1.00 90.00 89 LEU A N 1
ATOM 686 C CA . LEU A 1 89 ? -1.595 -7.773 -10.204 1.00 90.00 89 LEU A CA 1
ATOM 687 C C . LEU A 1 89 ? -2.449 -6.518 -9.963 1.00 90.00 89 LEU A C 1
ATOM 689 O O . LEU A 1 89 ? -2.697 -6.121 -8.825 1.00 90.00 89 LEU A O 1
ATOM 693 N N . ASP A 1 90 ? -2.887 -5.875 -11.041 1.00 87.88 90 ASP A N 1
ATOM 694 C CA . ASP A 1 90 ? -3.719 -4.682 -11.014 1.00 87.88 90 ASP A CA 1
ATOM 695 C C . ASP A 1 90 ? -5.212 -5.039 -10.969 1.00 87.88 90 ASP A C 1
ATOM 697 O O . ASP A 1 90 ? -5.606 -6.151 -11.347 1.00 87.88 90 ASP A O 1
ATOM 701 N N . PRO A 1 91 ? -6.072 -4.120 -10.492 1.00 90.81 91 PRO A N 1
ATOM 702 C CA . PRO A 1 91 ? -7.511 -4.323 -10.534 1.00 90.81 91 PRO A CA 1
ATOM 703 C C . PRO A 1 91 ? -7.987 -4.646 -11.951 1.00 90.81 91 PRO A C 1
ATOM 705 O O . PRO A 1 91 ? -7.661 -3.933 -12.895 1.00 90.81 91 PRO A O 1
ATOM 708 N N . GLY A 1 92 ? -8.776 -5.707 -12.100 1.00 90.25 92 GLY A N 1
ATOM 709 C CA . GLY A 1 92 ? -9.169 -6.224 -13.411 1.00 90.25 92 GLY A CA 1
ATOM 710 C C . GLY A 1 92 ? -8.589 -7.601 -13.734 1.00 90.25 92 GLY A C 1
ATOM 711 O O . GLY A 1 92 ? -9.147 -8.298 -14.580 1.00 90.25 92 GLY A O 1
ATOM 712 N N . TYR A 1 93 ? -7.541 -8.030 -13.032 1.00 90.69 93 TYR A N 1
ATOM 713 C CA . TYR A 1 93 ? -6.824 -9.269 -13.332 1.00 90.69 93 TYR A CA 1
ATOM 714 C C . TYR A 1 93 ? -7.079 -10.389 -12.322 1.00 90.69 93 TYR A C 1
ATOM 716 O O . TYR A 1 93 ? -7.364 -10.111 -11.156 1.00 90.69 93 TYR A O 1
ATOM 724 N N . PRO A 1 94 ? -6.984 -11.667 -12.737 1.00 93.81 94 PRO A N 1
ATOM 725 C CA . PRO A 1 94 ? -7.070 -12.791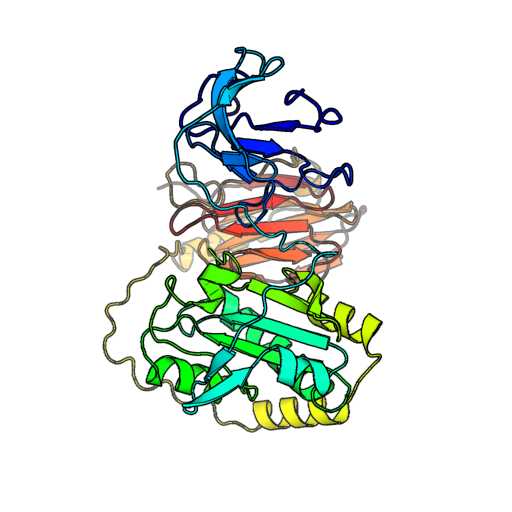 -11.815 1.00 93.81 94 PRO A CA 1
ATOM 726 C C . PRO A 1 94 ? -5.857 -12.816 -10.878 1.00 93.81 94 PRO A C 1
ATOM 728 O O . PRO A 1 94 ? -4.706 -12.746 -11.314 1.00 93.81 94 PRO A O 1
ATOM 731 N N . ALA A 1 95 ? -6.117 -12.965 -9.585 1.00 95.75 95 ALA A N 1
ATOM 732 C CA . ALA A 1 95 ? -5.087 -13.112 -8.578 1.00 95.75 95 ALA A CA 1
ATOM 733 C C . ALA A 1 95 ? -4.427 -14.502 -8.661 1.00 95.75 95 ALA A C 1
ATOM 735 O O . ALA A 1 95 ? -5.105 -15.506 -8.909 1.00 95.75 95 ALA A O 1
ATOM 736 N N . PRO A 1 96 ? -3.111 -14.607 -8.415 1.00 94.50 96 PRO A N 1
ATOM 737 C CA . PRO A 1 96 ? -2.448 -15.898 -8.305 1.00 94.50 96 PRO A CA 1
ATOM 738 C C . PRO A 1 96 ? -3.013 -16.747 -7.154 1.00 94.50 96 PRO A C 1
ATOM 740 O O . PRO A 1 96 ? -2.945 -16.360 -5.993 1.00 94.50 96 PRO A O 1
ATOM 743 N N . GLY A 1 97 ? -3.518 -17.944 -7.456 1.00 94.88 97 GLY A N 1
ATOM 744 C CA . GLY A 1 97 ? -3.911 -18.909 -6.425 1.00 94.88 97 GLY A CA 1
ATOM 745 C C . GLY A 1 97 ? -2.719 -19.404 -5.597 1.00 94.88 97 GLY A C 1
ATOM 746 O O . GLY A 1 97 ? -1.614 -19.549 -6.125 1.00 94.88 97 GLY A O 1
ATOM 747 N N . PHE A 1 98 ? -2.951 -19.713 -4.319 1.00 97.12 98 PHE A N 1
ATOM 748 C CA . PHE A 1 98 ? -1.960 -20.345 -3.448 1.00 97.12 98 PHE A CA 1
ATOM 749 C C . PHE A 1 98 ? -2.605 -21.273 -2.412 1.00 97.12 98 PHE A C 1
ATOM 751 O O . PHE A 1 98 ? -3.763 -21.095 -2.024 1.00 97.12 98 PHE A O 1
ATOM 758 N N . ALA A 1 99 ? -1.796 -22.217 -1.932 1.00 94.56 99 ALA A N 1
ATOM 759 C CA . ALA A 1 99 ? -2.019 -22.969 -0.707 1.00 94.56 99 ALA A CA 1
ATOM 760 C C . ALA A 1 99 ? -0.783 -22.800 0.184 1.00 94.56 99 ALA A C 1
ATOM 762 O O . ALA A 1 99 ? 0.346 -22.885 -0.303 1.00 94.56 99 ALA A O 1
ATOM 763 N N . ALA A 1 100 ? -0.990 -22.521 1.466 1.00 94.06 100 ALA A N 1
ATOM 764 C CA . ALA A 1 100 ? 0.072 -22.220 2.418 1.00 94.06 100 ALA A CA 1
ATOM 765 C C . ALA A 1 100 ? -0.284 -22.715 3.828 1.00 94.06 100 ALA A C 1
ATOM 767 O O . ALA A 1 100 ? -1.399 -23.173 4.076 1.00 94.06 100 ALA A O 1
ATOM 768 N N . THR A 1 101 ? 0.667 -22.623 4.754 1.00 88.75 101 THR A N 1
ATOM 769 C CA . THR A 1 101 ? 0.483 -23.008 6.160 1.00 88.75 101 THR A CA 1
ATOM 770 C C . THR A 1 101 ? 0.217 -21.776 7.022 1.00 88.75 101 THR A C 1
ATOM 772 O O . THR A 1 101 ? 0.840 -20.730 6.824 1.00 88.75 101 THR A O 1
ATOM 775 N N . GLY A 1 102 ? -0.719 -21.892 7.962 1.00 85.75 102 GLY A N 1
ATOM 776 C CA . GLY A 1 102 ? -1.088 -20.841 8.900 1.00 85.75 102 GLY A CA 1
ATOM 777 C C . GLY A 1 102 ? -0.157 -20.709 10.113 1.00 85.75 102 GLY A C 1
ATOM 778 O O . GLY A 1 102 ? 0.667 -21.579 10.411 1.00 85.75 102 GLY A O 1
ATOM 779 N N . LEU A 1 103 ? -0.308 -19.614 10.866 1.00 83.56 103 LEU A N 1
ATOM 780 C CA . LEU A 1 103 ? 0.342 -19.419 12.171 1.00 83.56 103 LEU A CA 1
ATOM 781 C C . LEU A 1 103 ? -0.058 -20.485 13.205 1.00 83.56 103 LEU A C 1
ATOM 783 O O . LEU A 1 103 ? 0.727 -20.765 14.112 1.00 83.56 103 LEU A O 1
ATOM 787 N N . ASP A 1 104 ? -1.238 -21.068 13.043 1.00 79.69 104 ASP A N 1
ATOM 788 C CA . ASP A 1 104 ? -1.813 -22.179 13.806 1.00 79.69 104 ASP A CA 1
ATOM 789 C C . ASP A 1 104 ? -1.449 -23.565 13.242 1.00 79.69 104 ASP A C 1
ATOM 791 O O . ASP A 1 104 ? -1.931 -24.574 13.744 1.00 79.69 104 ASP A O 1
ATOM 795 N N . ASP A 1 105 ? -0.584 -23.611 12.221 1.00 81.62 105 ASP A N 1
ATOM 796 C CA . ASP A 1 105 ? -0.196 -24.806 11.462 1.00 81.62 105 ASP A CA 1
ATOM 797 C C . ASP A 1 105 ? -1.336 -25.452 10.644 1.00 81.62 105 ASP A C 1
ATOM 799 O O . ASP A 1 105 ? -1.138 -26.504 10.030 1.00 81.62 105 ASP A O 1
ATOM 803 N N . GLU A 1 106 ? -2.491 -24.788 10.530 1.00 82.25 106 GLU A N 1
ATOM 804 C CA . GLU A 1 106 ? -3.599 -25.231 9.682 1.00 82.25 106 GLU A CA 1
ATOM 805 C C . GLU A 1 106 ? -3.384 -24.825 8.210 1.00 82.25 106 GLU A C 1
ATOM 807 O O . GLU A 1 106 ? -2.778 -23.788 7.912 1.00 82.25 106 GLU A O 1
ATOM 812 N N . PRO A 1 107 ? -3.868 -25.619 7.239 1.00 83.38 107 PRO A N 1
ATOM 813 C CA . PRO A 1 107 ? -3.765 -25.269 5.830 1.00 83.38 107 PRO A CA 1
ATOM 814 C C . PRO A 1 107 ? -4.684 -24.091 5.471 1.00 83.38 107 PRO A C 1
ATOM 816 O O . PRO A 1 107 ? -5.865 -24.041 5.822 1.00 83.38 107 PRO A O 1
ATOM 819 N N . ILE A 1 108 ? -4.149 -23.155 4.690 1.00 91.81 108 ILE A N 1
ATOM 820 C CA . ILE A 1 108 ? -4.875 -22.025 4.110 1.00 91.81 108 ILE A CA 1
ATOM 821 C C . ILE A 1 108 ? -4.811 -22.153 2.590 1.00 91.81 108 ILE A C 1
ATOM 823 O O . ILE A 1 108 ? -3.736 -22.085 2.003 1.00 91.81 108 ILE A O 1
ATOM 827 N N . ASP A 1 109 ? -5.968 -22.302 1.950 1.00 92.38 109 ASP A N 1
ATOM 828 C CA . ASP A 1 109 ? -6.106 -22.338 0.493 1.00 92.38 109 ASP A CA 1
ATOM 829 C C . ASP A 1 109 ? -6.981 -21.173 0.024 1.00 92.38 109 ASP A C 1
ATOM 831 O O . ASP A 1 109 ? -8.126 -21.024 0.463 1.00 92.38 109 ASP A O 1
ATOM 835 N N . LEU A 1 110 ? -6.441 -20.335 -0.864 1.00 96.88 110 LEU A N 1
ATOM 836 C CA . LEU A 1 110 ? -7.120 -19.120 -1.309 1.00 96.88 110 LEU A CA 1
ATOM 837 C C . LEU A 1 110 ? -8.454 -19.421 -2.010 1.00 96.88 110 LEU A C 1
ATOM 839 O O . LEU A 1 110 ? -9.456 -18.749 -1.761 1.00 96.88 110 LEU A O 1
ATOM 843 N N . ALA A 1 111 ? -8.492 -20.454 -2.853 1.00 92.81 111 ALA A N 1
ATOM 844 C CA . ALA A 1 111 ? -9.688 -20.814 -3.604 1.00 92.81 111 ALA A CA 1
ATOM 845 C C . ALA A 1 111 ? -10.782 -21.385 -2.693 1.00 92.81 111 ALA A C 1
ATOM 847 O O . ALA A 1 111 ? -11.968 -21.146 -2.921 1.00 92.81 111 ALA A O 1
ATOM 848 N N . GLN A 1 112 ? -10.416 -22.120 -1.641 1.00 91.00 112 GLN A N 1
ATOM 849 C CA . GLN A 1 112 ? -11.374 -22.575 -0.633 1.00 91.00 112 GLN A CA 1
ATOM 850 C C . GLN A 1 112 ? -11.972 -21.411 0.155 1.00 91.00 112 GLN A C 1
ATOM 852 O O . GLN A 1 112 ? -13.173 -21.419 0.422 1.00 91.00 112 GLN A O 1
ATOM 857 N N . ARG A 1 113 ? -11.161 -20.405 0.497 1.00 92.25 113 ARG A N 1
ATOM 858 C CA . ARG A 1 113 ? -11.630 -19.207 1.207 1.00 92.25 113 ARG A CA 1
ATOM 859 C C . ARG A 1 113 ? -12.582 -18.379 0.346 1.00 92.25 113 ARG A C 1
ATOM 861 O O . ARG A 1 113 ? -13.638 -18.002 0.838 1.00 92.25 113 ARG A O 1
ATOM 868 N N . ALA A 1 114 ? -12.278 -18.211 -0.941 1.00 90.81 114 ALA A N 1
ATOM 869 C CA . ALA A 1 114 ? -13.156 -17.508 -1.875 1.00 90.81 114 ALA A CA 1
ATOM 870 C C . ALA A 1 114 ? -14.543 -18.158 -2.011 1.00 90.81 114 ALA A C 1
ATOM 872 O O . ALA A 1 114 ? -15.541 -17.451 -2.048 1.00 90.81 114 ALA A O 1
ATOM 873 N N . LYS A 1 115 ? -14.643 -19.496 -1.990 1.00 90.88 115 LYS A N 1
ATOM 874 C CA . LYS A 1 115 ? -15.930 -20.219 -2.112 1.00 90.88 115 LYS A CA 1
ATOM 875 C C . LYS A 1 115 ? -16.943 -19.927 -1.002 1.00 90.88 115 LYS A C 1
ATOM 877 O O . LYS A 1 115 ? -18.123 -20.216 -1.184 1.00 90.88 115 LYS A O 1
ATOM 882 N N . VAL A 1 116 ? -16.493 -19.428 0.148 1.00 90.56 116 VAL A N 1
ATOM 883 C CA . VAL A 1 116 ? -17.344 -19.131 1.313 1.00 90.56 116 VAL A CA 1
ATOM 884 C C . VAL A 1 116 ? -17.471 -17.629 1.578 1.00 90.56 116 VAL A C 1
ATOM 886 O O . VAL A 1 116 ? -17.963 -17.227 2.627 1.00 90.56 116 VAL A O 1
ATOM 889 N N . SER A 1 117 ? -17.034 -16.795 0.635 1.00 94.25 117 SER A N 1
ATOM 890 C CA . SER A 1 117 ? -17.021 -15.338 0.757 1.00 94.25 117 SER A CA 1
ATOM 891 C C . SER A 1 117 ? -17.447 -14.674 -0.548 1.00 94.25 117 SER A C 1
ATOM 893 O O . SER A 1 117 ? -17.307 -15.254 -1.617 1.00 94.25 117 SER A O 1
ATOM 895 N N . GLN A 1 118 ? -17.924 -13.437 -0.476 1.00 96.75 118 GLN A N 1
ATOM 896 C CA . GLN A 1 118 ? -18.086 -12.592 -1.662 1.00 96.75 118 GLN A CA 1
ATOM 897 C C . GLN A 1 118 ? -16.773 -11.893 -2.019 1.00 96.75 118 GLN A C 1
ATOM 899 O O . GLN A 1 118 ? -16.483 -11.694 -3.196 1.00 96.75 118 GLN A O 1
ATOM 904 N N . TYR A 1 119 ? -15.975 -11.560 -1.000 1.00 98.50 119 TYR A N 1
ATOM 905 C CA . TYR A 1 119 ? -14.658 -10.964 -1.157 1.00 98.50 119 TYR A CA 1
ATOM 906 C C . TYR A 1 119 ? -13.626 -11.588 -0.216 1.00 98.50 119 TYR A C 1
ATOM 908 O O . TYR A 1 119 ? -13.934 -11.947 0.924 1.00 98.50 119 TYR A O 1
ATOM 916 N N . VAL A 1 120 ? -12.375 -11.634 -0.674 1.00 98.62 120 VAL A N 1
ATOM 917 C CA . VAL A 1 120 ? -11.206 -11.994 0.136 1.00 98.62 120 VAL A CA 1
ATOM 918 C C . VAL A 1 120 ? -10.250 -10.806 0.196 1.00 98.62 120 VAL A C 1
ATOM 920 O O . VAL A 1 120 ? -9.787 -10.327 -0.837 1.00 98.62 120 VAL A O 1
ATOM 923 N N . LEU A 1 121 ? -9.929 -10.335 1.399 1.00 98.69 121 LEU A N 1
ATOM 924 C CA . LEU A 1 121 ? -8.893 -9.332 1.635 1.00 98.69 121 LEU A CA 1
ATOM 925 C C . LEU A 1 121 ? -7.587 -10.028 2.025 1.00 98.69 121 LEU A C 1
ATOM 927 O O . LEU A 1 121 ? -7.513 -10.664 3.074 1.00 98.69 121 LEU A O 1
ATOM 931 N N . LEU A 1 122 ? -6.558 -9.874 1.198 1.00 98.69 122 LEU A N 1
ATOM 932 C CA . LEU A 1 122 ? -5.187 -10.252 1.526 1.00 98.69 122 LEU A CA 1
ATOM 933 C C . LEU A 1 122 ? -4.491 -9.069 2.198 1.00 98.69 122 LEU A C 1
ATOM 935 O O . LEU A 1 122 ? -4.465 -7.982 1.622 1.00 98.69 122 LEU A O 1
ATOM 939 N N . ASP A 1 123 ? -3.916 -9.287 3.375 1.00 98.25 123 ASP A N 1
ATOM 940 C CA . ASP A 1 123 ? -3.211 -8.287 4.182 1.00 98.25 123 ASP A CA 1
ATOM 941 C C . ASP A 1 123 ? -1.768 -8.734 4.445 1.00 98.25 123 ASP A C 1
ATOM 943 O O . ASP A 1 123 ? -1.528 -9.669 5.200 1.00 98.25 123 ASP A O 1
ATOM 947 N N . PHE A 1 124 ? -0.792 -8.088 3.814 1.00 98.38 124 PHE A N 1
ATOM 948 C CA . PHE A 1 124 ? 0.626 -8.396 3.994 1.00 98.38 124 PHE A CA 1
ATOM 949 C C . PHE A 1 124 ? 1.205 -7.522 5.103 1.00 98.38 124 PHE A C 1
ATOM 951 O O . PHE A 1 124 ? 1.286 -6.296 4.958 1.00 98.38 124 PHE A O 1
ATOM 958 N N . TRP A 1 125 ? 1.656 -8.154 6.185 1.00 97.69 125 TRP A N 1
ATOM 959 C CA . TRP A 1 125 ? 2.064 -7.463 7.405 1.00 97.69 125 TRP A CA 1
ATOM 960 C C . TRP A 1 125 ? 3.211 -8.180 8.129 1.00 97.69 125 TRP A C 1
ATOM 962 O O . TRP A 1 125 ? 3.587 -9.304 7.803 1.00 97.69 125 TRP A O 1
ATOM 972 N N . ALA A 1 126 ? 3.788 -7.517 9.131 1.00 93.25 126 ALA A N 1
ATOM 973 C CA . ALA A 1 126 ? 4.726 -8.136 10.064 1.00 93.25 126 ALA A CA 1
ATOM 974 C C . ALA A 1 126 ? 4.710 -7.421 11.419 1.00 93.25 126 ALA A C 1
ATOM 976 O O . ALA A 1 126 ? 4.460 -6.217 11.492 1.00 93.25 126 ALA A O 1
ATOM 977 N N . SER A 1 127 ? 5.056 -8.125 12.496 1.00 88.12 127 SER A N 1
ATOM 978 C CA . SER A 1 127 ? 5.079 -7.579 13.859 1.00 88.12 127 SER A CA 1
ATOM 979 C C . SER A 1 127 ? 6.029 -6.381 13.997 1.00 88.12 127 SER A C 1
ATOM 981 O O . SER A 1 127 ? 5.752 -5.434 14.739 1.00 88.12 127 SER A O 1
ATOM 983 N N . TRP A 1 128 ? 7.131 -6.384 13.241 1.00 85.00 128 TRP A N 1
ATOM 984 C CA . TRP A 1 128 ? 8.149 -5.330 13.207 1.00 85.00 128 TRP A CA 1
ATOM 985 C C . TRP A 1 128 ? 7.804 -4.160 12.270 1.00 85.00 128 TRP A C 1
ATOM 987 O O . TRP A 1 128 ? 8.548 -3.178 12.222 1.00 85.00 128 TRP A O 1
ATOM 997 N N . CYS A 1 129 ? 6.704 -4.244 11.519 1.00 85.31 129 CYS A N 1
ATOM 998 C CA . CYS A 1 129 ? 6.272 -3.206 10.589 1.00 85.31 129 CYS A CA 1
ATOM 999 C C . CYS A 1 129 ? 5.498 -2.109 11.332 1.00 85.31 129 CYS A C 1
ATOM 1001 O O . CYS A 1 129 ? 4.350 -2.301 11.725 1.00 85.31 129 CYS A O 1
ATOM 1003 N N . GLY A 1 130 ? 6.125 -0.942 11.508 1.00 77.75 130 GLY A N 1
ATOM 1004 C CA . GLY A 1 130 ? 5.503 0.226 12.142 1.00 77.75 130 GLY A CA 1
ATOM 1005 C C . GLY A 1 130 ? 4.192 0.654 11.467 1.00 77.75 130 GLY A C 1
ATOM 1006 O O . GLY A 1 130 ? 3.163 0.630 12.139 1.00 77.75 130 GLY A O 1
ATOM 1007 N N . PRO A 1 131 ? 4.188 0.956 10.153 1.00 77.81 131 PRO A N 1
ATOM 1008 C CA . PRO A 1 131 ? 2.973 1.376 9.450 1.00 77.81 131 PRO A CA 1
ATOM 1009 C C . PRO A 1 131 ? 1.846 0.333 9.482 1.00 77.81 131 PRO A C 1
ATOM 1011 O O . PRO A 1 131 ? 0.685 0.696 9.628 1.00 77.81 131 PRO A O 1
ATOM 1014 N N . CYS A 1 132 ? 2.168 -0.966 9.458 1.00 85.81 132 CYS A N 1
ATOM 1015 C CA . CYS A 1 132 ? 1.172 -2.036 9.573 1.00 85.81 132 CYS A CA 1
ATOM 1016 C C . CYS A 1 132 ? 0.383 -1.952 10.890 1.00 85.81 132 CYS A C 1
ATOM 1018 O O . CYS A 1 132 ? -0.818 -2.199 10.908 1.00 85.81 132 CYS A O 1
ATOM 1020 N N . ARG A 1 133 ? 1.024 -1.530 11.989 1.00 85.69 133 ARG A N 1
ATOM 1021 C CA . ARG A 1 133 ? 0.342 -1.342 13.281 1.00 85.69 133 ARG A CA 1
ATOM 1022 C C . ARG A 1 133 ? -0.710 -0.232 13.237 1.00 85.69 133 ARG A C 1
ATOM 1024 O O . ARG A 1 133 ? -1.689 -0.314 13.974 1.00 85.69 133 ARG A O 1
ATOM 1031 N N . GLY A 1 134 ? -0.522 0.771 12.375 1.00 83.19 134 GLY A N 1
ATOM 1032 C CA . GLY A 1 134 ? -1.523 1.804 12.096 1.00 83.19 134 GLY A CA 1
ATOM 1033 C C . GLY A 1 134 ? -2.760 1.255 11.380 1.00 83.19 134 GLY A C 1
ATOM 1034 O O . GLY A 1 134 ? -3.858 1.763 11.583 1.00 83.19 134 GLY A O 1
ATOM 1035 N N . GLU A 1 135 ? -2.608 0.163 10.626 1.00 91.56 135 GLU A N 1
ATOM 1036 C CA . GLU A 1 135 ? -3.699 -0.496 9.899 1.00 91.56 135 GLU A CA 1
ATOM 1037 C C . GLU A 1 135 ? -4.500 -1.480 10.760 1.00 91.56 135 GLU A C 1
ATOM 1039 O O . GLU A 1 135 ? -5.676 -1.720 10.483 1.00 91.56 135 GLU A O 1
ATOM 1044 N N . TYR A 1 136 ? -3.915 -2.021 11.836 1.00 92.94 136 TYR A N 1
ATOM 1045 C CA . TYR A 1 136 ? -4.578 -3.016 12.688 1.00 92.94 136 TYR A CA 1
ATOM 1046 C C . TYR A 1 136 ? -5.965 -2.599 13.191 1.00 92.94 136 TYR A C 1
ATOM 1048 O O . TYR A 1 136 ? -6.857 -3.446 13.135 1.00 92.94 136 TYR A O 1
ATOM 1056 N N . PRO A 1 137 ? -6.209 -1.348 13.650 1.00 93.25 137 PRO A N 1
ATOM 1057 C CA . PRO A 1 137 ? -7.546 -0.913 14.046 1.00 93.25 137 PRO A CA 1
ATOM 1058 C C . PRO A 1 137 ? -8.585 -1.053 12.939 1.00 93.25 137 PRO A C 1
ATOM 1060 O O . PRO A 1 137 ? -9.704 -1.479 13.206 1.00 93.25 137 PRO A O 1
ATOM 1063 N N . TYR A 1 138 ? -8.209 -0.737 11.705 1.00 95.50 138 TYR A N 1
ATOM 1064 C CA . TYR A 1 138 ? -9.094 -0.835 10.552 1.00 95.50 138 TYR A CA 1
ATOM 1065 C C . TYR A 1 138 ? -9.321 -2.299 10.176 1.00 95.50 138 TYR A C 1
ATOM 1067 O O . TYR A 1 138 ? -10.465 -2.720 10.041 1.00 95.50 138 TYR A O 1
ATOM 1075 N N . LEU A 1 139 ? -8.252 -3.099 10.110 1.00 97.44 139 LEU A N 1
ATOM 1076 C CA . LEU A 1 139 ? -8.307 -4.524 9.764 1.00 97.44 139 LEU A CA 1
ATOM 1077 C C . LEU A 1 139 ? -9.186 -5.336 10.724 1.00 97.44 139 LEU A C 1
ATOM 1079 O O . LEU A 1 139 ? -10.052 -6.092 10.281 1.00 97.44 139 LEU A O 1
ATOM 1083 N N . ARG A 1 140 ? -9.034 -5.146 12.041 1.00 95.25 140 ARG A N 1
ATOM 1084 C CA . ARG A 1 140 ? -9.886 -5.837 13.024 1.00 95.25 140 ARG A CA 1
ATOM 1085 C C . ARG A 1 140 ? -11.344 -5.386 12.954 1.00 95.25 140 ARG A C 1
ATOM 1087 O O . ARG A 1 140 ? -12.232 -6.220 13.108 1.00 95.25 140 ARG A O 1
ATOM 1094 N N . ARG A 1 141 ? -11.608 -4.096 12.692 1.00 96.12 141 ARG A N 1
ATOM 1095 C CA . ARG A 1 141 ? -12.979 -3.582 12.544 1.00 96.12 141 ARG A CA 1
ATOM 1096 C C . ARG A 1 141 ? -13.648 -4.151 11.305 1.00 96.12 141 ARG A C 1
ATOM 1098 O O . ARG A 1 141 ? -14.761 -4.648 11.419 1.00 96.12 141 ARG A O 1
ATOM 1105 N N . VAL A 1 142 ? -12.981 -4.144 10.149 1.00 97.50 142 VAL A N 1
ATOM 1106 C CA . VAL A 1 142 ? -13.565 -4.723 8.928 1.00 97.50 142 VAL A CA 1
ATOM 1107 C C . VAL A 1 142 ? -13.745 -6.229 9.053 1.00 97.50 142 VAL A C 1
ATOM 1109 O O . VAL A 1 142 ? -14.763 -6.750 8.607 1.00 97.50 142 VAL A O 1
ATOM 1112 N N . HIS A 1 143 ? -12.819 -6.928 9.715 1.00 97.25 143 HIS A N 1
ATOM 1113 C CA . HIS A 1 143 ? -12.998 -8.344 10.000 1.00 97.25 143 HIS A CA 1
ATOM 1114 C C . HIS A 1 143 ? -14.227 -8.578 10.889 1.00 97.25 143 HIS A C 1
ATOM 1116 O O . HIS A 1 143 ? -15.106 -9.348 10.515 1.00 97.25 143 HIS A O 1
ATOM 1122 N N . ALA A 1 144 ? -14.338 -7.880 12.023 1.00 96.56 144 ALA A N 1
ATOM 1123 C CA . ALA A 1 144 ? -15.486 -8.014 12.920 1.00 96.56 144 ALA A CA 1
ATOM 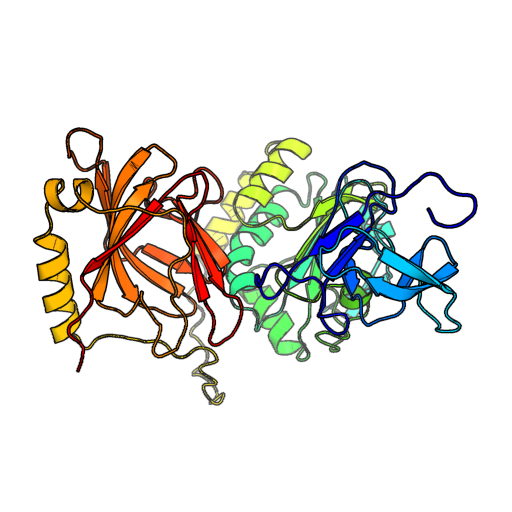1124 C C . ALA A 1 144 ? -16.814 -7.671 12.231 1.00 96.56 144 ALA A C 1
ATOM 1126 O O . ALA A 1 144 ? -17.777 -8.417 12.380 1.00 96.56 144 ALA A O 1
ATOM 1127 N N . ARG A 1 145 ? -16.838 -6.594 11.439 1.00 97.69 145 ARG A N 1
ATOM 1128 C CA . ARG A 1 145 ? -18.021 -6.116 10.713 1.00 97.69 145 ARG A CA 1
ATOM 1129 C C . ARG A 1 145 ? -18.484 -7.091 9.629 1.00 97.69 145 ARG A C 1
ATOM 1131 O O . ARG A 1 145 ? -19.687 -7.239 9.425 1.00 97.69 145 ARG A O 1
ATOM 1138 N N . TYR A 1 146 ? -17.552 -7.734 8.917 1.00 97.75 146 TYR A N 1
ATOM 1139 C CA . TYR A 1 146 ? -17.872 -8.434 7.668 1.00 97.75 146 TYR A CA 1
ATOM 1140 C C . TYR A 1 146 ? -17.567 -9.936 7.624 1.00 97.75 146 TYR A C 1
ATOM 1142 O O . TYR A 1 146 ? -17.931 -10.573 6.633 1.00 97.75 146 TYR A O 1
ATOM 1150 N N . LYS A 1 147 ? -16.966 -10.539 8.661 1.00 93.31 147 LYS A N 1
ATOM 1151 C CA . LYS A 1 147 ? -16.638 -11.983 8.671 1.00 93.31 147 LYS A CA 1
ATOM 1152 C C . LYS A 1 147 ? -17.841 -12.898 8.413 1.00 93.31 147 LYS A C 1
ATOM 1154 O O . LYS A 1 147 ? -17.697 -13.920 7.753 1.00 93.31 147 LYS A O 1
ATOM 1159 N N . ASP A 1 148 ? -19.022 -12.487 8.873 1.00 92.31 148 ASP A N 1
ATOM 1160 C CA . ASP A 1 148 ? -20.294 -13.195 8.675 1.00 92.31 148 ASP A CA 1
ATOM 1161 C C . ASP A 1 148 ? -21.166 -12.538 7.580 1.00 92.31 148 ASP A C 1
ATOM 1163 O O . ASP A 1 148 ? -22.282 -12.974 7.310 1.00 92.31 148 ASP A O 1
ATOM 1167 N N . HIS A 1 149 ? -20.641 -11.500 6.916 1.00 94.31 149 HIS A N 1
ATOM 1168 C CA . HIS A 1 149 ? -21.318 -10.702 5.885 1.00 94.31 149 HIS A CA 1
ATOM 1169 C C . HIS A 1 149 ? -20.535 -10.680 4.563 1.00 94.31 149 HIS A C 1
ATOM 1171 O O . HIS A 1 149 ? -20.537 -9.694 3.832 1.00 94.31 149 HIS A O 1
ATOM 1177 N N . GLY A 1 150 ? -19.871 -11.791 4.233 1.00 92.81 150 GLY A N 1
ATOM 1178 C CA . GLY A 1 150 ? -19.291 -12.007 2.907 1.00 92.81 150 GLY A CA 1
ATOM 1179 C C . GLY A 1 150 ? -17.840 -11.562 2.726 1.00 92.81 150 GLY A C 1
ATOM 1180 O O . GLY A 1 150 ? -17.360 -11.633 1.596 1.00 92.81 150 GLY A O 1
ATOM 1181 N N . LEU A 1 151 ? -17.120 -11.173 3.783 1.00 98.12 151 LEU A N 1
ATOM 1182 C CA . LEU A 1 151 ? -15.678 -10.913 3.721 1.00 98.12 151 LEU A CA 1
ATOM 1183 C C . LEU A 1 151 ? -14.883 -11.994 4.453 1.00 98.12 151 LEU A C 1
ATOM 1185 O O . LEU A 1 151 ? -15.109 -12.255 5.631 1.00 98.12 151 LEU A O 1
ATOM 1189 N N . VAL A 1 152 ? -13.860 -12.530 3.796 1.00 97.06 152 VAL A N 1
ATOM 1190 C CA . VAL A 1 152 ? -12.779 -13.260 4.466 1.00 97.06 152 VAL A CA 1
ATOM 1191 C C . VAL A 1 152 ? -11.521 -12.401 4.457 1.00 97.06 152 VAL A C 1
ATOM 1193 O O . VAL A 1 152 ? -11.133 -11.876 3.420 1.00 97.06 152 VAL A O 1
ATOM 1196 N N . VAL A 1 153 ? -10.862 -12.272 5.607 1.00 98.19 153 VAL A N 1
ATOM 1197 C CA . VAL A 1 153 ? -9.550 -11.619 5.713 1.00 98.19 153 VAL A CA 1
ATOM 1198 C C . VAL A 1 153 ? -8.490 -12.701 5.886 1.00 98.19 153 VAL A C 1
ATOM 1200 O O . VAL A 1 153 ? -8.668 -13.607 6.699 1.00 98.19 153 VAL A O 1
ATOM 1203 N N . LEU A 1 154 ? -7.407 -12.621 5.114 1.00 98.25 154 LEU A N 1
ATOM 1204 C CA . LEU A 1 154 ? -6.233 -13.479 5.237 1.00 98.25 154 LEU A CA 1
ATOM 1205 C C . LEU A 1 154 ? -5.002 -12.601 5.431 1.00 98.25 154 LEU A C 1
ATOM 1207 O O . LEU A 1 154 ? -4.655 -11.808 4.556 1.00 98.25 154 LEU A O 1
ATOM 1211 N N . GLY A 1 155 ? -4.325 -12.768 6.561 1.00 98.12 155 GLY A N 1
ATOM 1212 C CA . GLY A 1 155 ? -3.016 -12.168 6.767 1.00 98.12 155 GLY A CA 1
ATOM 1213 C C . GLY A 1 155 ? -1.929 -12.977 6.065 1.00 98.12 155 GLY A C 1
ATOM 1214 O O . GLY A 1 155 ? -1.967 -14.204 6.050 1.00 98.12 155 GLY A O 1
ATOM 1215 N N . ILE A 1 156 ? -0.939 -12.308 5.494 1.00 98.62 156 ILE A N 1
ATOM 1216 C CA . ILE A 1 156 ? 0.306 -12.891 5.010 1.00 98.62 156 ILE A CA 1
ATOM 1217 C C . ILE A 1 156 ? 1.400 -12.287 5.879 1.00 98.62 156 ILE A C 1
ATOM 1219 O O . ILE A 1 156 ? 1.740 -11.111 5.742 1.00 98.62 156 ILE A O 1
ATOM 1223 N N . ASN A 1 157 ? 1.912 -13.081 6.815 1.00 97.94 157 ASN A N 1
ATOM 1224 C CA . ASN A 1 157 ? 2.860 -12.609 7.808 1.00 97.94 157 ASN A CA 1
ATOM 1225 C C . ASN A 1 157 ? 4.311 -12.789 7.325 1.00 97.94 157 ASN A C 1
ATOM 1227 O O . ASN A 1 157 ? 4.728 -13.883 6.940 1.00 97.94 157 ASN A O 1
ATOM 1231 N N . LEU A 1 158 ? 5.086 -11.702 7.374 1.00 96.75 158 LEU A N 1
ATOM 1232 C CA . LEU A 1 158 ? 6.492 -11.640 6.959 1.00 96.75 158 LEU A CA 1
ATOM 1233 C C . LEU A 1 158 ? 7.460 -11.640 8.163 1.00 96.75 158 LEU A C 1
ATOM 1235 O O . LEU A 1 158 ? 8.597 -11.162 8.065 1.00 96.75 158 LEU A O 1
ATOM 1239 N N . ASP A 1 159 ? 7.054 -12.148 9.327 1.00 93.25 159 ASP A N 1
ATOM 1240 C CA . ASP A 1 159 ? 7.987 -12.405 10.422 1.00 93.25 159 ASP A CA 1
ATOM 1241 C C . ASP A 1 159 ? 8.838 -13.654 10.156 1.00 93.25 159 ASP A C 1
ATOM 1243 O O . ASP A 1 159 ? 8.445 -14.605 9.484 1.00 93.25 159 ASP A O 1
ATOM 1247 N N . SER A 1 160 ? 10.041 -13.661 10.727 1.00 88.19 160 SER A N 1
ATOM 1248 C CA . SER A 1 160 ? 10.856 -14.875 10.872 1.00 88.19 160 SER A CA 1
ATOM 1249 C C . SER A 1 160 ? 10.582 -15.597 12.194 1.00 88.19 160 SER A C 1
ATOM 1251 O O . SER A 1 160 ? 10.843 -16.791 12.316 1.00 88.19 160 SER A O 1
ATOM 1253 N N . ASP A 1 161 ? 10.091 -14.862 13.195 1.00 88.31 161 ASP A N 1
ATOM 1254 C CA . ASP A 1 161 ? 9.815 -15.351 14.542 1.00 88.31 161 ASP A CA 1
ATOM 1255 C C . ASP A 1 161 ? 8.307 -15.566 14.718 1.00 88.31 161 ASP A C 1
ATOM 1257 O O . ASP A 1 161 ? 7.519 -14.620 14.653 1.00 88.31 161 ASP A O 1
ATOM 1261 N N . ARG A 1 162 ? 7.913 -16.826 14.938 1.00 85.25 162 ARG A N 1
ATOM 1262 C CA . ARG A 1 162 ? 6.507 -17.211 15.106 1.00 85.25 162 ARG A CA 1
ATOM 1263 C C . ARG A 1 162 ? 5.924 -16.611 16.383 1.00 85.25 162 ARG A C 1
ATOM 1265 O O . ARG A 1 162 ? 4.773 -16.192 16.369 1.00 85.25 162 ARG A O 1
ATOM 1272 N N . GLU A 1 163 ? 6.693 -16.570 17.471 1.00 83.31 163 GLU A N 1
ATOM 1273 C CA . GLU A 1 163 ? 6.200 -16.074 18.760 1.00 83.31 163 GLU A CA 1
ATOM 1274 C C . GLU A 1 163 ? 5.872 -14.583 18.665 1.00 83.31 163 GLU A C 1
ATOM 1276 O O . GLU A 1 163 ? 4.802 -14.163 19.099 1.00 83.31 163 GLU A O 1
ATOM 1281 N N . ALA A 1 164 ? 6.735 -13.806 18.002 1.00 83.62 164 ALA A N 1
ATOM 1282 C CA . ALA A 1 164 ? 6.493 -12.388 17.743 1.00 83.62 164 ALA A CA 1
ATOM 1283 C C . ALA A 1 164 ? 5.232 -12.152 16.891 1.00 83.62 164 ALA A C 1
ATOM 1285 O O . ALA A 1 164 ? 4.437 -11.263 17.203 1.00 83.62 164 ALA A O 1
ATOM 1286 N N . ALA A 1 165 ? 5.023 -12.959 15.844 1.00 86.75 165 ALA A N 1
ATOM 1287 C CA . ALA A 1 165 ? 3.831 -12.878 14.999 1.00 86.75 165 ALA A CA 1
ATOM 1288 C C . ALA A 1 165 ? 2.547 -13.219 15.775 1.00 86.75 165 ALA A C 1
ATOM 1290 O O . ALA A 1 165 ? 1.581 -12.457 15.734 1.00 86.75 165 ALA A O 1
ATOM 1291 N N . VAL A 1 166 ? 2.554 -14.327 16.525 1.00 81.56 166 VAL A N 1
ATOM 1292 C CA . VAL A 1 166 ? 1.416 -14.771 17.349 1.00 81.56 166 VAL A CA 1
ATOM 1293 C C . VAL A 1 166 ? 1.081 -13.733 18.418 1.00 81.56 166 VAL A C 1
ATOM 1295 O O . VAL A 1 166 ? -0.085 -13.376 18.582 1.00 81.56 166 VAL A O 1
ATOM 1298 N N . GLN A 1 167 ? 2.093 -13.209 19.113 1.00 82.50 167 GLN A N 1
ATOM 1299 C CA . GLN A 1 167 ? 1.903 -12.177 20.128 1.00 82.50 167 GLN A CA 1
ATOM 1300 C C . GLN A 1 167 ? 1.296 -10.910 19.517 1.00 82.50 167 GLN A C 1
ATOM 1302 O O . GLN A 1 167 ? 0.297 -10.406 20.028 1.00 82.50 167 GLN A O 1
ATOM 1307 N N . ALA A 1 168 ? 1.842 -10.428 18.398 1.00 85.75 168 ALA A N 1
ATOM 1308 C CA . ALA A 1 168 ? 1.328 -9.237 17.732 1.00 85.75 168 ALA A CA 1
ATOM 1309 C C . A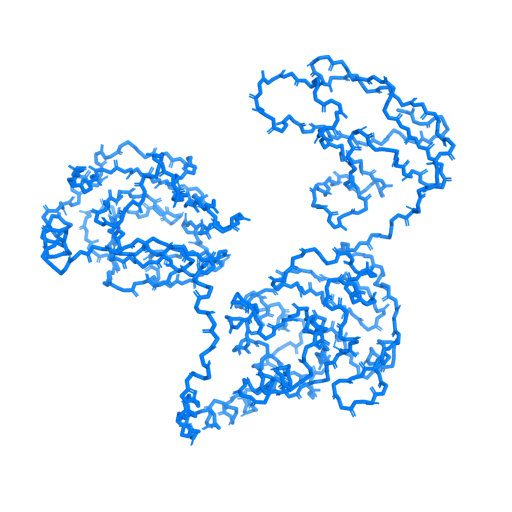LA A 1 168 ? -0.122 -9.417 17.257 1.00 85.75 168 ALA A C 1
ATOM 1311 O O . ALA A 1 168 ? -0.933 -8.510 17.450 1.00 85.75 168 ALA A O 1
ATOM 1312 N N . ALA A 1 169 ? -0.472 -10.573 16.686 1.00 86.44 169 ALA A N 1
ATOM 1313 C CA . ALA A 1 169 ? -1.843 -10.857 16.270 1.00 86.44 169 ALA A CA 1
ATOM 1314 C C . ALA A 1 169 ? -2.812 -10.864 17.468 1.00 86.44 169 ALA A C 1
ATOM 1316 O O . ALA A 1 169 ? -3.846 -10.195 17.426 1.00 86.44 169 ALA A O 1
ATOM 1317 N N . ALA A 1 170 ? -2.448 -11.534 18.566 1.00 84.12 170 ALA A N 1
ATOM 1318 C CA . ALA A 1 170 ? -3.286 -11.650 19.763 1.00 84.12 170 ALA A CA 1
ATOM 1319 C C . ALA A 1 170 ? -3.470 -10.315 20.516 1.00 84.12 170 ALA A C 1
ATOM 1321 O O . ALA A 1 170 ? -4.576 -9.973 20.960 1.00 84.12 170 ALA A O 1
ATOM 1322 N N . GLU A 1 171 ? -2.397 -9.532 20.656 1.00 85.56 171 GLU A N 1
ATOM 1323 C CA . GLU A 1 171 ? -2.437 -8.212 21.301 1.00 85.56 171 GLU A CA 1
ATOM 1324 C C . GLU A 1 171 ? -3.349 -7.245 20.541 1.00 85.56 171 GLU A C 1
ATOM 1326 O O . GLU A 1 171 ? -4.070 -6.458 21.160 1.00 85.56 171 GLU A O 1
ATOM 1331 N N . ASN A 1 172 ? -3.371 -7.349 19.210 1.00 87.19 172 ASN A N 1
ATOM 1332 C CA . ASN A 1 172 ? -4.091 -6.427 18.336 1.00 87.19 172 ASN A CA 1
ATOM 1333 C C . ASN A 1 172 ? -5.451 -6.945 17.849 1.00 87.19 172 ASN A C 1
ATOM 1335 O O . ASN A 1 172 ? -6.107 -6.229 17.090 1.00 87.19 172 ASN A O 1
ATOM 1339 N N . LEU A 1 173 ? -5.890 -8.120 18.319 1.00 89.38 173 LEU A N 1
ATOM 1340 C CA . LEU A 1 173 ? -7.155 -8.764 17.931 1.00 89.38 173 LEU A CA 1
ATOM 1341 C C . LEU A 1 173 ? -7.268 -8.972 16.416 1.00 89.38 173 LEU A C 1
ATOM 1343 O O . LEU A 1 173 ? -8.307 -8.709 15.806 1.00 89.38 173 LEU A O 1
ATOM 1347 N N . LEU A 1 174 ? -6.177 -9.416 15.792 1.00 92.38 174 LEU A N 1
ATOM 1348 C CA . LEU A 1 174 ? -6.170 -9.818 14.387 1.00 92.38 174 LEU A CA 1
ATOM 1349 C C . LEU A 1 174 ? -6.688 -11.257 14.272 1.00 92.38 174 LEU A C 1
ATOM 1351 O O . LEU A 1 174 ? -5.951 -12.163 13.883 1.00 92.38 174 LEU A O 1
ATOM 1355 N N . ASP A 1 175 ? -7.948 -11.461 14.656 1.00 87.00 175 ASP A N 1
ATOM 1356 C CA . ASP A 1 175 ? -8.572 -12.776 14.873 1.00 87.00 175 ASP A CA 1
ATOM 1357 C C . ASP A 1 175 ? -9.038 -13.448 13.564 1.00 87.00 175 ASP A C 1
ATOM 1359 O O . ASP A 1 175 ? -10.132 -14.001 13.467 1.00 87.00 175 ASP A O 1
ATOM 1363 N N . TYR A 1 176 ? -8.194 -13.399 12.538 1.00 92.56 176 TYR A N 1
ATOM 1364 C CA . TYR A 1 176 ? -8.390 -14.035 11.238 1.00 92.56 176 TYR A CA 1
ATOM 1365 C C . TYR A 1 176 ? -7.169 -14.894 10.866 1.00 92.56 176 TYR A C 1
ATOM 1367 O O . TYR A 1 176 ? -6.113 -14.741 11.475 1.00 92.56 176 TYR A O 1
ATOM 1375 N N . PRO A 1 177 ? -7.272 -15.832 9.904 1.00 90.88 177 PRO A N 1
ATOM 1376 C CA . PRO A 1 177 ? -6.152 -16.703 9.550 1.00 90.88 177 PRO A CA 1
ATOM 1377 C C . PRO A 1 177 ? -4.959 -15.928 8.977 1.00 90.88 177 PRO A C 1
ATOM 1379 O O . PRO A 1 177 ? -5.131 -15.045 8.134 1.00 90.88 177 PRO A O 1
ATOM 1382 N N . HIS A 1 178 ? -3.745 -16.313 9.376 1.00 95.50 178 HIS A N 1
ATOM 1383 C CA . HIS A 1 178 ? -2.495 -15.708 8.908 1.00 95.50 178 HIS A CA 1
ATOM 1384 C C . HIS A 1 178 ? -1.572 -16.769 8.321 1.00 95.50 178 HIS A C 1
ATOM 1386 O O . HIS A 1 178 ? -1.169 -17.679 9.039 1.00 95.50 178 HIS A O 1
ATOM 1392 N N . VAL A 1 179 ? -1.200 -16.640 7.051 1.00 97.56 179 VAL A N 1
ATOM 1393 C CA . VAL A 1 179 ? -0.142 -17.428 6.408 1.00 97.56 179 VAL A CA 1
ATOM 1394 C C . VAL A 1 179 ? 1.205 -17.104 7.046 1.00 97.56 179 VAL A C 1
ATOM 1396 O O . VAL A 1 179 ? 1.519 -15.934 7.270 1.00 97.56 179 VAL A O 1
ATOM 1399 N N . PHE A 1 180 ? 2.022 -18.130 7.288 1.00 94.81 180 PHE A N 1
ATOM 1400 C CA . PHE A 1 180 ? 3.343 -17.985 7.884 1.00 94.81 180 PHE A CA 1
ATOM 1401 C C . PHE A 1 180 ? 4.312 -19.079 7.425 1.00 94.81 180 PHE A C 1
ATOM 1403 O O . PHE A 1 180 ? 4.032 -20.268 7.550 1.00 94.81 180 PHE A O 1
ATOM 1410 N N . ASP A 1 181 ? 5.493 -18.678 6.955 1.00 94.00 181 ASP A N 1
ATOM 1411 C CA . ASP A 1 181 ? 6.535 -19.607 6.492 1.00 94.00 181 ASP A CA 1
ATOM 1412 C C . ASP A 1 181 ? 7.947 -19.291 7.016 1.00 94.00 181 ASP A C 1
ATOM 1414 O O . ASP A 1 181 ? 8.899 -19.983 6.660 1.00 94.00 181 ASP A O 1
ATOM 1418 N N . ARG A 1 182 ? 8.092 -18.288 7.898 1.00 91.38 182 ARG A N 1
ATOM 1419 C CA . ARG A 1 182 ? 9.364 -17.815 8.493 1.00 91.38 182 ARG A CA 1
ATOM 1420 C C . ARG A 1 182 ? 10.355 -17.179 7.512 1.00 91.38 182 ARG A C 1
ATOM 1422 O O . ARG A 1 182 ? 11.451 -16.800 7.931 1.00 91.38 182 ARG A O 1
ATOM 1429 N N . LYS A 1 183 ? 10.006 -17.040 6.232 1.00 90.25 183 LYS A N 1
ATOM 1430 C CA . LYS A 1 183 ? 10.941 -16.622 5.173 1.00 90.25 183 LYS A CA 1
ATOM 1431 C C . LYS A 1 183 ? 11.061 -15.103 5.009 1.00 90.25 183 LYS A C 1
ATOM 1433 O O . LYS A 1 183 ? 11.855 -14.631 4.199 1.00 90.25 183 LYS A O 1
ATOM 1438 N N . ARG A 1 184 ? 10.320 -14.306 5.788 1.00 91.81 184 ARG A N 1
ATOM 1439 C CA . ARG A 1 184 ? 10.283 -12.835 5.664 1.00 91.81 184 ARG A CA 1
ATOM 1440 C C . ARG A 1 184 ? 9.970 -12.397 4.227 1.00 91.81 184 ARG A C 1
ATOM 1442 O O . ARG A 1 184 ? 8.923 -12.744 3.706 1.00 91.81 184 ARG A O 1
ATOM 1449 N N . TRP A 1 185 ? 10.866 -11.654 3.578 1.00 88.94 185 TRP A N 1
ATOM 1450 C CA . TRP A 1 185 ? 10.712 -11.194 2.195 1.00 88.94 185 TRP A CA 1
ATOM 1451 C C . TRP A 1 185 ? 10.781 -12.324 1.164 1.00 88.94 185 TRP A C 1
ATOM 1453 O O . TRP A 1 185 ? 10.316 -12.157 0.042 1.00 88.94 185 TRP A O 1
ATOM 1463 N N . GLU A 1 186 ? 11.317 -13.485 1.545 1.00 89.00 186 GLU A N 1
ATOM 1464 C CA . GLU A 1 186 ? 11.284 -14.691 0.718 1.00 89.00 186 GLU A CA 1
ATOM 1465 C C . GLU A 1 186 ? 9.995 -15.502 0.910 1.00 89.00 186 GLU A C 1
ATOM 1467 O O . GLU A 1 186 ? 9.905 -16.615 0.395 1.00 89.00 186 GLU A O 1
ATOM 1472 N N . ASN A 1 187 ? 9.007 -14.964 1.638 1.00 95.81 187 ASN A N 1
ATOM 1473 C CA . ASN A 1 187 ? 7.713 -15.608 1.817 1.00 95.81 187 ASN A CA 1
ATOM 1474 C C . ASN A 1 187 ? 7.091 -15.966 0.464 1.00 95.81 187 ASN A C 1
ATOM 1476 O O . ASN A 1 187 ? 7.037 -15.131 -0.444 1.00 95.81 187 ASN A O 1
ATOM 1480 N N . ASP A 1 188 ? 6.624 -17.207 0.329 1.00 94.56 188 ASP A N 1
ATOM 1481 C CA . ASP A 1 188 ? 6.232 -17.748 -0.977 1.00 94.56 188 ASP A CA 1
ATOM 1482 C C . ASP A 1 188 ? 5.054 -16.960 -1.577 1.00 94.56 188 ASP A C 1
ATOM 1484 O O . ASP A 1 188 ? 5.042 -16.664 -2.774 1.00 94.56 188 ASP A O 1
ATOM 1488 N N . VAL A 1 189 ? 4.100 -16.541 -0.737 1.00 96.69 189 VAL A N 1
ATOM 1489 C CA . VAL A 1 189 ? 2.951 -15.726 -1.158 1.00 96.69 189 VAL A CA 1
ATOM 1490 C C . VAL A 1 189 ? 3.376 -14.280 -1.430 1.00 96.69 189 VAL A C 1
ATOM 1492 O O . VAL A 1 189 ? 2.973 -13.709 -2.441 1.00 96.69 189 VAL A O 1
ATOM 1495 N N . ALA A 1 190 ? 4.235 -13.688 -0.594 1.00 94.69 190 ALA A N 1
ATOM 1496 C CA . ALA A 1 190 ? 4.773 -12.343 -0.827 1.00 94.69 190 ALA A CA 1
ATOM 1497 C C . ALA A 1 190 ? 5.524 -12.252 -2.163 1.00 94.69 190 ALA A C 1
ATOM 1499 O O . ALA A 1 190 ? 5.307 -11.311 -2.926 1.00 94.69 190 ALA A O 1
ATOM 1500 N N . ARG A 1 191 ? 6.337 -13.259 -2.498 1.00 91.75 191 ARG A N 1
ATOM 1501 C CA . ARG A 1 191 ? 7.018 -13.351 -3.797 1.00 91.75 191 ARG A CA 1
ATOM 1502 C C . ARG A 1 191 ? 6.038 -13.537 -4.948 1.00 91.75 191 ARG A C 1
ATOM 1504 O O . ARG A 1 191 ? 6.170 -12.861 -5.966 1.00 91.75 191 ARG A O 1
ATOM 1511 N N . LEU A 1 192 ? 5.044 -14.411 -4.782 1.00 92.56 192 LEU A N 1
ATOM 1512 C CA . LEU A 1 192 ? 4.010 -14.659 -5.790 1.00 92.56 192 LEU A CA 1
ATOM 1513 C C . LEU A 1 192 ? 3.230 -13.381 -6.150 1.00 92.56 192 LEU A C 1
ATOM 1515 O O . LEU A 1 192 ? 2.900 -13.170 -7.317 1.00 92.56 192 LEU A O 1
ATOM 1519 N N . TYR A 1 193 ? 2.988 -12.521 -5.159 1.00 93.50 193 TYR A N 1
ATOM 1520 C CA . TYR A 1 193 ? 2.314 -11.225 -5.300 1.00 93.50 193 TYR A CA 1
ATOM 1521 C C . TYR A 1 193 ? 3.277 -10.032 -5.451 1.00 93.50 193 TYR A C 1
ATOM 1523 O O . TYR A 1 193 ? 2.836 -8.885 -5.373 1.00 93.50 193 TYR A O 1
ATOM 1531 N N . ARG A 1 194 ? 4.580 -10.284 -5.656 1.00 89.56 194 ARG A N 1
ATOM 1532 C CA . ARG A 1 194 ? 5.638 -9.266 -5.835 1.00 89.56 194 ARG A CA 1
ATOM 1533 C C . ARG A 1 194 ? 5.595 -8.145 -4.791 1.00 89.56 194 ARG A C 1
ATOM 1535 O O . ARG A 1 194 ? 5.701 -6.958 -5.093 1.00 89.56 194 ARG A O 1
ATOM 1542 N N . VAL A 1 195 ? 5.414 -8.530 -3.533 1.00 88.94 195 VAL A N 1
ATOM 1543 C CA . VAL A 1 195 ? 5.339 -7.600 -2.407 1.00 88.94 195 VAL A CA 1
ATOM 1544 C C . VAL A 1 195 ? 6.748 -7.230 -1.954 1.00 88.94 195 VAL A C 1
ATOM 1546 O O . VAL A 1 195 ? 7.427 -8.007 -1.288 1.00 88.94 195 VAL A O 1
ATOM 1549 N N . HIS A 1 196 ? 7.169 -6.013 -2.300 1.00 83.19 196 HIS A N 1
ATOM 1550 C CA . HIS A 1 196 ? 8.469 -5.441 -1.918 1.00 83.19 196 HIS A CA 1
ATOM 1551 C C . HIS A 1 196 ? 8.382 -4.435 -0.761 1.00 83.19 196 HIS A C 1
ATOM 1553 O O . HIS A 1 196 ? 9.400 -3.988 -0.239 1.00 83.19 196 HIS A O 1
ATOM 1559 N N . GLY A 1 197 ? 7.165 -4.090 -0.344 1.00 86.69 197 GLY A N 1
ATOM 1560 C CA . GLY A 1 197 ? 6.895 -3.173 0.753 1.00 86.69 197 GLY A CA 1
ATOM 1561 C C . GLY A 1 197 ? 5.616 -3.573 1.473 1.00 86.69 197 GLY A C 1
ATOM 1562 O O . GLY A 1 197 ? 4.677 -4.056 0.844 1.00 86.69 197 GLY A O 1
ATOM 1563 N N . ILE A 1 198 ? 5.598 -3.384 2.791 1.00 90.62 198 ILE A N 1
ATOM 1564 C CA . ILE A 1 198 ? 4.422 -3.598 3.634 1.00 90.62 198 ILE A CA 1
ATOM 1565 C C . ILE A 1 198 ? 4.129 -2.329 4.447 1.00 90.62 198 ILE A C 1
ATOM 1567 O O . ILE A 1 198 ? 5.076 -1.631 4.826 1.00 90.62 198 ILE A O 1
ATOM 1571 N N . PRO A 1 199 ? 2.851 -2.033 4.739 1.00 94.50 199 PRO A N 1
ATOM 1572 C CA . PRO A 1 199 ? 1.670 -2.864 4.486 1.00 94.50 199 PRO A CA 1
ATOM 1573 C C . PRO A 1 199 ? 1.266 -2.907 3.000 1.00 94.50 199 PRO A C 1
ATOM 1575 O O . PRO A 1 199 ? 1.292 -1.885 2.312 1.00 94.50 199 PRO A O 1
ATOM 1578 N N . LYS A 1 200 ? 0.857 -4.086 2.508 1.00 94.19 200 LYS A N 1
ATOM 1579 C CA . LYS A 1 200 ? 0.295 -4.296 1.151 1.00 94.19 200 LYS A CA 1
ATOM 1580 C C . LYS A 1 200 ? -1.061 -4.996 1.268 1.00 94.19 200 LYS A C 1
ATOM 1582 O O . LYS A 1 200 ? -1.225 -5.850 2.128 1.00 94.19 200 LYS A O 1
ATOM 1587 N N . THR A 1 201 ? -2.046 -4.615 0.454 1.00 97.25 201 THR A N 1
ATOM 1588 C CA . THR A 1 201 ? -3.383 -5.236 0.468 1.00 97.25 201 THR A CA 1
ATOM 1589 C C . THR A 1 201 ? -3.880 -5.513 -0.938 1.00 97.25 201 THR A C 1
ATOM 1591 O O . THR A 1 201 ? -3.653 -4.710 -1.840 1.00 97.25 201 THR A O 1
ATOM 1594 N N . TYR A 1 202 ? -4.597 -6.623 -1.100 1.00 98.06 202 TYR A N 1
ATOM 1595 C CA . TYR A 1 202 ? -5.350 -6.951 -2.310 1.00 98.06 202 TYR A CA 1
ATOM 1596 C C . TYR A 1 202 ? -6.759 -7.368 -1.912 1.00 98.06 202 TYR A C 1
ATOM 1598 O O . TYR A 1 202 ? -6.928 -8.239 -1.062 1.00 98.06 202 TYR A O 1
ATOM 1606 N N . LEU A 1 203 ? -7.764 -6.753 -2.523 1.00 98.56 203 LEU A N 1
ATOM 1607 C CA . LEU A 1 203 ? -9.158 -7.148 -2.385 1.00 98.56 203 LEU A CA 1
ATOM 1608 C C . LEU A 1 203 ? -9.553 -7.940 -3.625 1.00 98.56 203 LEU A C 1
ATOM 1610 O O . LEU A 1 203 ? -9.436 -7.440 -4.747 1.00 98.56 203 LEU A O 1
ATOM 1614 N N . LEU A 1 204 ? -10.003 -9.167 -3.405 1.00 98.50 204 LEU A N 1
ATOM 1615 C CA . LEU A 1 204 ? -10.384 -10.119 -4.439 1.00 98.50 204 LEU A CA 1
ATOM 1616 C C . LEU A 1 204 ? -11.888 -10.356 -4.383 1.00 98.50 204 LEU A C 1
ATOM 1618 O O . LEU A 1 204 ? -12.427 -10.438 -3.282 1.00 98.50 204 LEU A O 1
ATOM 1622 N N . ASP A 1 205 ? -12.550 -10.492 -5.527 1.00 97.62 205 ASP A N 1
ATOM 1623 C CA . ASP A 1 205 ? -13.926 -10.998 -5.580 1.00 97.62 205 ASP A CA 1
ATOM 1624 C C . ASP A 1 205 ? -13.985 -12.538 -5.486 1.00 97.62 205 ASP A C 1
ATOM 1626 O O . ASP A 1 205 ? -12.961 -13.220 -5.364 1.00 97.62 205 ASP A O 1
ATOM 1630 N N . ALA A 1 206 ? -15.198 -13.093 -5.516 1.00 93.75 206 ALA A N 1
ATOM 1631 C CA . ALA A 1 206 ? -15.451 -14.531 -5.409 1.00 93.75 206 ALA A CA 1
ATOM 1632 C C . ALA A 1 206 ? -14.822 -15.365 -6.546 1.00 93.75 206 ALA A C 1
ATOM 1634 O O . ALA A 1 206 ? -14.543 -16.549 -6.345 1.00 93.75 206 ALA A O 1
ATOM 1635 N N . ASP A 1 207 ? -14.549 -14.752 -7.703 1.00 94.62 207 ASP A N 1
ATOM 1636 C CA . ASP A 1 207 ? -13.865 -15.376 -8.842 1.00 94.62 207 ASP A CA 1
ATOM 1637 C C . ASP A 1 207 ? -12.335 -15.186 -8.774 1.00 94.62 207 ASP A C 1
ATOM 1639 O O . ASP A 1 207 ? -11.612 -15.489 -9.728 1.00 94.62 207 ASP A O 1
ATOM 1643 N N . LEU A 1 208 ? -11.825 -14.706 -7.632 1.00 96.56 208 LEU A N 1
ATOM 1644 C CA . LEU A 1 208 ? -10.425 -14.357 -7.386 1.00 96.56 208 LEU A CA 1
ATOM 1645 C C . LEU A 1 208 ? -9.889 -13.273 -8.323 1.00 96.56 208 LEU A C 1
ATOM 1647 O O . LEU A 1 208 ? -8.680 -13.188 -8.547 1.00 96.56 208 LEU A O 1
ATOM 1651 N N . LYS A 1 209 ? -10.748 -12.403 -8.850 1.00 97.38 209 LYS A N 1
ATOM 1652 C CA . LYS A 1 209 ? -10.313 -11.222 -9.589 1.00 97.38 209 LYS A CA 1
ATOM 1653 C C . LYS A 1 209 ? -9.937 -10.119 -8.610 1.00 97.38 209 LYS A C 1
ATOM 1655 O O . LYS A 1 209 ? -10.666 -9.837 -7.663 1.00 97.38 209 LYS A O 1
ATOM 1660 N N . ILE A 1 210 ? -8.807 -9.463 -8.841 1.00 97.19 210 ILE A N 1
ATOM 1661 C CA . ILE A 1 210 ? -8.389 -8.294 -8.070 1.00 97.19 210 ILE A CA 1
ATOM 1662 C C . ILE A 1 210 ? -9.355 -7.156 -8.406 1.00 97.19 210 ILE A C 1
ATOM 1664 O O . ILE A 1 210 ? -9.464 -6.746 -9.562 1.00 97.19 210 ILE A O 1
ATOM 1668 N N . VAL A 1 211 ? -10.063 -6.643 -7.403 1.00 96.69 211 VAL A N 1
ATOM 1669 C CA . VAL A 1 211 ? -11.005 -5.518 -7.550 1.00 96.69 211 VAL A CA 1
ATOM 1670 C C . VAL A 1 211 ? -10.476 -4.226 -6.935 1.00 96.69 211 VAL A C 1
ATOM 1672 O O . VAL A 1 211 ? -10.946 -3.143 -7.277 1.00 96.69 211 VAL A O 1
ATOM 1675 N N . ALA A 1 212 ? -9.494 -4.327 -6.038 1.00 95.19 212 ALA A N 1
ATOM 1676 C CA . ALA A 1 212 ? -8.732 -3.203 -5.510 1.00 95.19 212 ALA A CA 1
ATOM 1677 C C . ALA A 1 212 ? -7.397 -3.689 -4.928 1.00 95.19 212 ALA A C 1
ATOM 1679 O O . ALA A 1 212 ? -7.265 -4.846 -4.531 1.00 95.19 212 ALA A O 1
ATOM 1680 N N . LYS A 1 213 ? -6.424 -2.785 -4.825 1.00 93.75 213 LYS A N 1
ATOM 1681 C CA . LYS A 1 213 ? -5.182 -2.987 -4.074 1.00 93.75 213 LYS A CA 1
ATOM 1682 C C . LYS A 1 213 ? -4.834 -1.727 -3.289 1.00 93.75 213 LYS A C 1
ATOM 1684 O O . LYS A 1 213 ? -5.407 -0.669 -3.549 1.00 93.75 213 LYS A O 1
ATOM 1689 N N . ASP A 1 214 ? -3.927 -1.861 -2.329 1.00 91.44 214 ASP A N 1
ATOM 1690 C CA . ASP A 1 214 ? -3.381 -0.746 -1.542 1.00 91.44 214 ASP A CA 1
ATOM 1691 C C . ASP A 1 214 ? -4.451 0.066 -0.787 1.00 91.44 214 ASP A C 1
ATOM 1693 O O . ASP A 1 214 ? -4.327 1.270 -0.565 1.00 91.44 214 ASP A O 1
ATOM 1697 N N . LEU A 1 215 ? -5.523 -0.615 -0.369 1.00 91.50 215 LEU A N 1
ATOM 1698 C CA . LEU A 1 215 ? -6.539 -0.055 0.516 1.00 91.50 215 LEU A CA 1
ATOM 1699 C C . LEU A 1 215 ? -6.009 -0.003 1.951 1.00 91.50 215 LEU A C 1
ATOM 1701 O O . LEU A 1 215 ? -5.501 -1.005 2.466 1.00 91.50 215 LEU A O 1
ATOM 1705 N N . ARG A 1 216 ? -6.158 1.165 2.579 1.00 88.56 216 ARG A N 1
ATOM 1706 C CA . ARG A 1 216 ? -5.675 1.498 3.924 1.00 88.56 216 ARG A CA 1
ATOM 1707 C C . ARG A 1 216 ? -6.707 2.326 4.670 1.00 88.56 216 ARG A C 1
ATOM 1709 O O . ARG A 1 216 ? -7.502 3.025 4.034 1.00 88.56 216 ARG A O 1
ATOM 1716 N N . GLY A 1 217 ? -6.662 2.286 5.995 1.00 90.44 217 GLY A N 1
ATOM 1717 C CA . GLY A 1 217 ? -7.419 3.199 6.842 1.00 90.44 217 GLY A CA 1
ATOM 1718 C C . GLY A 1 217 ? -8.914 3.258 6.511 1.00 90.44 217 GLY A C 1
ATOM 1719 O O . GLY A 1 217 ? -9.555 2.253 6.192 1.00 90.44 217 GLY A O 1
ATOM 1720 N N . ALA A 1 218 ? -9.460 4.474 6.525 1.00 87.75 218 ALA A N 1
ATOM 1721 C CA . ALA A 1 218 ? -10.855 4.733 6.180 1.00 87.75 218 ALA A CA 1
ATOM 1722 C C . ALA A 1 218 ? -11.211 4.305 4.744 1.00 87.75 218 ALA A C 1
ATOM 1724 O O . ALA A 1 218 ? -12.325 3.851 4.510 1.00 87.75 218 ALA A O 1
ATOM 1725 N N . ARG A 1 219 ? -10.268 4.360 3.789 1.00 88.06 219 ARG A N 1
ATOM 1726 C CA . ARG A 1 219 ? -10.516 3.941 2.398 1.00 88.06 219 ARG A CA 1
ATOM 1727 C C . ARG A 1 219 ? -10.852 2.453 2.299 1.00 88.06 219 ARG A C 1
ATOM 1729 O O . ARG A 1 219 ? -11.682 2.070 1.477 1.00 88.06 219 ARG A O 1
ATOM 1736 N N . LEU A 1 220 ? -10.229 1.615 3.131 1.00 94.50 220 LEU A N 1
ATOM 1737 C CA . LEU A 1 220 ? -10.578 0.197 3.225 1.00 94.50 220 LEU A CA 1
ATOM 1738 C C . LEU A 1 220 ? -12.006 0.015 3.756 1.00 94.50 220 LEU A C 1
ATOM 1740 O O . LEU A 1 220 ? -12.786 -0.724 3.157 1.00 94.50 220 LEU A O 1
ATOM 1744 N N . GLU A 1 221 ? -12.354 0.701 4.849 1.00 92.12 221 GLU A N 1
ATOM 1745 C CA . GLU A 1 221 ? -13.692 0.623 5.450 1.00 92.12 221 GLU A CA 1
ATOM 1746 C C . GLU A 1 221 ? -14.778 1.102 4.476 1.00 92.12 221 GLU A C 1
ATOM 1748 O O . GLU A 1 221 ? -15.745 0.374 4.245 1.00 92.12 221 GLU A O 1
ATOM 1753 N N . SER A 1 222 ? -14.585 2.266 3.847 1.00 93.69 222 SER A N 1
ATOM 1754 C CA . SER A 1 222 ? -15.515 2.833 2.865 1.00 93.69 222 SER A CA 1
ATOM 1755 C C . SER A 1 222 ? -15.691 1.920 1.658 1.00 93.69 222 SER A C 1
ATOM 1757 O O . SER A 1 222 ? -16.819 1.638 1.261 1.00 93.69 222 SER A O 1
ATOM 1759 N N . ARG A 1 223 ? -14.595 1.385 1.104 1.00 95.50 223 ARG A N 1
ATOM 1760 C CA . ARG A 1 223 ? -14.682 0.498 -0.061 1.00 95.50 223 ARG A CA 1
ATOM 1761 C C . ARG A 1 223 ? -15.447 -0.786 0.250 1.00 95.50 223 ARG A C 1
ATOM 1763 O O . ARG A 1 223 ? -16.208 -1.259 -0.586 1.00 95.50 223 ARG A O 1
ATOM 1770 N N . LEU A 1 224 ? -15.257 -1.361 1.434 1.00 97.50 224 LEU A N 1
ATOM 1771 C CA . LEU A 1 224 ? -16.018 -2.539 1.842 1.00 97.50 224 LEU A CA 1
ATOM 1772 C C . LEU A 1 224 ? -17.487 -2.198 2.105 1.00 97.50 224 LEU A C 1
ATOM 1774 O O . LEU A 1 224 ? -18.346 -2.981 1.716 1.00 97.50 224 LEU A O 1
ATOM 1778 N N . ALA A 1 225 ? -17.783 -1.025 2.670 1.00 96.12 225 ALA A N 1
ATOM 1779 C CA . ALA A 1 225 ? -19.158 -0.572 2.870 1.00 96.12 225 ALA A CA 1
ATOM 1780 C C . ALA A 1 225 ? -19.915 -0.366 1.547 1.00 96.12 225 ALA A C 1
ATOM 1782 O O . ALA A 1 225 ? -21.086 -0.725 1.441 1.00 96.12 225 ALA A O 1
ATOM 1783 N N . GLU A 1 226 ? -19.246 0.150 0.512 1.00 95.94 226 GLU A N 1
ATOM 1784 C CA . GLU A 1 226 ? -19.814 0.245 -0.841 1.00 95.94 226 GLU A CA 1
ATOM 1785 C C . GLU A 1 226 ? -20.167 -1.127 -1.428 1.00 95.94 226 GLU A C 1
ATOM 1787 O O . GLU A 1 226 ? -21.181 -1.267 -2.110 1.00 95.94 226 GLU A O 1
ATOM 1792 N N . LEU A 1 227 ? -19.313 -2.129 -1.199 1.00 96.06 227 LEU A N 1
ATOM 1793 C CA . LEU A 1 227 ? -19.426 -3.446 -1.829 1.00 96.06 227 LEU A CA 1
ATOM 1794 C C . LEU A 1 227 ? -20.353 -4.402 -1.068 1.00 96.06 227 LEU A C 1
ATOM 1796 O O . LEU A 1 227 ? -21.078 -5.174 -1.689 1.00 96.06 227 LEU A O 1
ATOM 1800 N N . LEU A 1 228 ? -20.318 -4.366 0.264 1.00 96.12 228 LEU A N 1
ATOM 1801 C CA . LEU A 1 228 ? -20.997 -5.317 1.151 1.00 96.12 228 LEU A CA 1
ATOM 1802 C C . LEU A 1 228 ? -22.130 -4.679 1.972 1.00 96.12 228 LEU A C 1
ATOM 1804 O O . LEU A 1 228 ? -22.845 -5.384 2.686 1.00 96.12 228 LEU A O 1
ATOM 1808 N N . GLY A 1 229 ? -22.328 -3.362 1.867 1.00 95.38 229 GLY A N 1
ATOM 1809 C CA . GLY A 1 229 ? -23.276 -2.617 2.694 1.00 95.38 229 GLY A CA 1
ATOM 1810 C C . GLY A 1 229 ? -22.736 -2.342 4.106 1.00 95.38 229 GLY A C 1
ATOM 1811 O O . GLY A 1 229 ? -21.542 -2.471 4.341 1.00 95.38 229 GLY A O 1
ATOM 1812 N N . PRO A 1 230 ? -23.590 -1.957 5.072 1.00 90.44 230 PRO A N 1
ATOM 1813 C CA . PRO A 1 230 ? -23.143 -1.519 6.401 1.00 90.44 230 PRO A CA 1
ATOM 1814 C C . PRO A 1 230 ? -22.538 -2.631 7.281 1.00 90.44 230 PRO A C 1
ATOM 1816 O O . PRO A 1 230 ? -21.838 -2.328 8.240 1.00 90.44 230 PRO A O 1
ATOM 1819 N N . GLY A 1 231 ? -22.784 -3.910 6.970 1.00 94.06 231 GLY A N 1
ATOM 1820 C CA . GLY A 1 231 ? -22.307 -5.044 7.770 1.00 94.06 231 GLY A CA 1
ATOM 1821 C C . GLY A 1 231 ? -22.854 -5.067 9.205 1.00 94.06 231 GLY A C 1
ATOM 1822 O O . GLY A 1 231 ? -23.932 -4.538 9.479 1.00 94.06 231 GLY A O 1
ATOM 1823 N N . ASP A 1 232 ? -22.115 -5.711 10.112 1.00 95.50 232 ASP A N 1
ATOM 1824 C CA . ASP A 1 232 ? -22.491 -5.880 11.521 1.00 95.50 232 ASP A CA 1
ATOM 1825 C C . ASP A 1 232 ? -21.871 -4.801 12.428 1.00 95.50 232 ASP A C 1
ATOM 1827 O O . ASP A 1 232 ? -20.749 -4.934 12.925 1.00 95.50 232 ASP A O 1
ATOM 1831 N N . GLU A 1 233 ? -22.609 -3.716 12.665 1.00 93.25 233 GLU A N 1
ATOM 1832 C CA . GLU A 1 233 ? -22.179 -2.655 13.588 1.00 93.25 233 GLU A CA 1
ATOM 1833 C C . GLU A 1 233 ? -22.227 -3.081 15.068 1.00 93.25 233 GLU A C 1
ATOM 1835 O O . GLU A 1 233 ? -21.493 -2.529 15.895 1.00 93.25 233 GLU A O 1
ATOM 1840 N N . GLU A 1 234 ? -23.036 -4.084 15.432 1.00 93.75 234 GLU A N 1
ATOM 1841 C CA . GLU A 1 234 ? -23.073 -4.605 16.804 1.00 93.75 234 GLU A CA 1
ATOM 1842 C C . GLU A 1 234 ? -21.786 -5.376 17.127 1.00 93.75 234 GLU A C 1
ATOM 1844 O O . GLU A 1 234 ? -21.215 -5.206 18.212 1.00 93.75 234 GLU A O 1
ATOM 1849 N N . ALA A 1 235 ? -21.274 -6.155 16.169 1.00 93.69 235 ALA A N 1
ATOM 1850 C CA . ALA A 1 235 ? -19.987 -6.835 16.282 1.00 93.69 235 ALA A CA 1
ATOM 1851 C C . ALA A 1 235 ? -18.825 -5.843 16.456 1.00 93.69 235 ALA A C 1
ATOM 1853 O O . ALA A 1 235 ? -17.937 -6.069 17.284 1.00 93.69 235 ALA A O 1
ATOM 1854 N N . VAL A 1 236 ? -18.846 -4.716 15.735 1.00 93.44 236 VAL A N 1
ATOM 1855 C CA . VAL A 1 236 ? -17.844 -3.647 15.890 1.00 93.44 236 VAL A CA 1
ATOM 1856 C C . VAL A 1 236 ? -17.935 -3.009 17.277 1.00 93.44 236 VAL A C 1
ATOM 1858 O O . VAL A 1 236 ? -16.919 -2.873 17.959 1.00 93.44 236 VAL A O 1
ATOM 1861 N N . ALA A 1 237 ? -19.139 -2.679 17.750 1.00 91.69 237 ALA A N 1
ATOM 1862 C CA . ALA A 1 237 ? -19.324 -2.122 19.090 1.00 91.69 237 ALA A CA 1
ATOM 1863 C C . ALA A 1 237 ? -18.858 -3.090 20.198 1.00 91.69 237 ALA A C 1
ATOM 1865 O O . ALA A 1 237 ? -18.249 -2.669 21.187 1.00 91.69 237 ALA A O 1
ATOM 1866 N N . ALA A 1 238 ? -19.099 -4.395 20.033 1.00 91.75 238 ALA A N 1
ATOM 1867 C CA . ALA A 1 238 ? -18.624 -5.427 20.953 1.00 91.75 238 ALA A CA 1
ATOM 1868 C C . ALA A 1 238 ? -17.088 -5.546 20.963 1.00 91.75 238 ALA A C 1
ATOM 1870 O O . ALA A 1 238 ? -16.487 -5.689 22.036 1.00 91.75 238 ALA A O 1
ATOM 1871 N N . LEU A 1 239 ? -16.445 -5.438 19.795 1.00 92.12 239 LEU A N 1
ATOM 1872 C CA . LEU A 1 239 ? -14.986 -5.391 19.669 1.00 92.12 239 LEU A CA 1
ATOM 1873 C C . LEU A 1 239 ? -14.400 -4.179 20.406 1.00 92.12 239 LEU A C 1
ATOM 1875 O O . LEU A 1 239 ? -13.488 -4.338 21.218 1.00 92.12 239 LEU A O 1
ATOM 1879 N N . GLU A 1 240 ? -14.947 -2.984 20.181 1.00 90.12 240 GLU A N 1
ATOM 1880 C CA . GLU A 1 240 ? -14.468 -1.753 20.828 1.00 90.12 240 GLU A CA 1
ATOM 1881 C C . GLU A 1 240 ? -14.668 -1.791 22.350 1.00 90.12 240 GLU A C 1
ATOM 1883 O O . GLU A 1 240 ? -13.780 -1.411 23.116 1.00 90.12 240 GLU A O 1
ATOM 1888 N N . LYS A 1 241 ? -15.785 -2.358 22.824 1.00 89.38 241 LYS A N 1
ATOM 1889 C CA . LYS A 1 241 ? -15.997 -2.608 24.257 1.00 89.38 241 LYS A CA 1
ATOM 1890 C C . LYS A 1 241 ? -14.952 -3.568 24.831 1.00 89.38 241 LYS A C 1
ATOM 1892 O O . LYS A 1 241 ? -14.465 -3.351 25.941 1.00 89.38 241 LYS A O 1
ATOM 1897 N N . THR A 1 242 ? -14.598 -4.614 24.085 1.00 87.56 242 THR A N 1
ATOM 1898 C CA . THR A 1 242 ? -13.560 -5.574 24.488 1.00 87.56 242 THR A CA 1
ATOM 1899 C C . THR A 1 242 ? -12.209 -4.877 24.616 1.00 87.56 242 THR A C 1
ATOM 1901 O O . THR A 1 242 ? -11.547 -5.026 25.644 1.00 87.56 242 THR A O 1
ATOM 1904 N N . LEU A 1 243 ? -11.836 -4.051 23.635 1.00 84.75 243 LEU A N 1
ATOM 1905 C CA . LEU A 1 243 ? -10.608 -3.251 23.656 1.00 84.75 243 LEU A CA 1
ATOM 1906 C C . LEU A 1 243 ? -10.565 -2.279 24.840 1.00 84.75 243 LEU A C 1
ATOM 1908 O O . LEU A 1 243 ? -9.552 -2.217 25.528 1.00 84.75 243 LEU A O 1
ATOM 1912 N N . ALA A 1 244 ? -11.669 -1.586 25.125 1.00 82.50 244 ALA A N 1
ATOM 1913 C CA . ALA A 1 244 ? -11.766 -0.659 26.25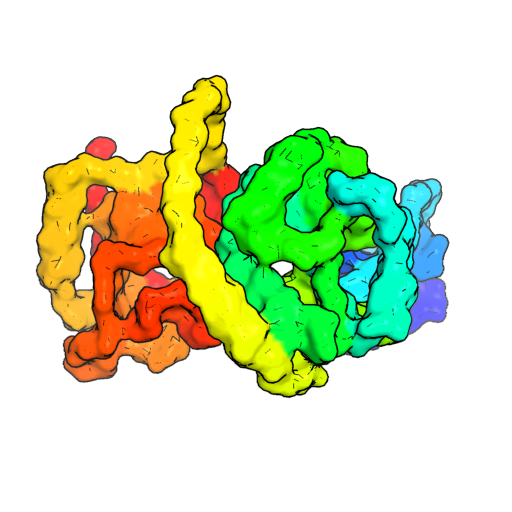4 1.00 82.50 244 ALA A CA 1
ATOM 1914 C C . ALA A 1 244 ? -11.677 -1.354 27.627 1.00 82.50 244 ALA A C 1
ATOM 1916 O O . ALA A 1 244 ? -11.295 -0.726 28.612 1.00 82.50 244 ALA A O 1
ATOM 1917 N N . SER A 1 245 ? -12.043 -2.639 27.704 1.00 79.75 245 SER A N 1
ATOM 1918 C CA . SER A 1 245 ? -11.999 -3.438 28.938 1.00 79.75 245 SER A CA 1
ATOM 1919 C C . SER A 1 245 ? -10.667 -4.148 29.189 1.00 79.75 245 SER A C 1
ATOM 1921 O O . SER A 1 245 ? -10.456 -4.672 30.284 1.00 79.75 245 SER A O 1
ATOM 1923 N N . ARG A 1 246 ? -9.770 -4.192 28.195 1.00 75.38 246 ARG A N 1
ATOM 1924 C CA . ARG A 1 246 ? -8.436 -4.769 28.370 1.00 75.38 246 ARG A CA 1
ATOM 1925 C C . ARG A 1 246 ? -7.617 -3.839 29.261 1.00 75.38 246 ARG A C 1
ATOM 1927 O O . ARG A 1 246 ? -7.440 -2.665 28.943 1.00 75.38 246 ARG A O 1
ATOM 1934 N N . GLU A 1 247 ? -7.094 -4.370 30.367 1.00 52.06 247 GLU A N 1
ATOM 1935 C CA . GLU A 1 247 ? -6.026 -3.682 31.089 1.00 52.06 247 GLU A CA 1
ATOM 1936 C C . GLU A 1 247 ? -4.881 -3.413 30.103 1.00 52.06 247 GLU A C 1
ATOM 1938 O O . GLU A 1 247 ? -4.598 -4.278 29.263 1.00 52.06 247 GLU A O 1
ATOM 1943 N N . PRO A 1 248 ? -4.228 -2.237 30.158 1.00 46.53 248 PRO A N 1
ATOM 1944 C CA . PRO A 1 248 ? -3.041 -2.009 29.358 1.00 46.53 248 PRO A CA 1
ATOM 1945 C C . PRO A 1 248 ? -2.074 -3.140 29.680 1.00 46.53 248 PRO A C 1
ATOM 1947 O O . PRO A 1 248 ? -1.638 -3.273 30.824 1.00 46.53 248 PRO A O 1
ATOM 1950 N N . VAL A 1 249 ? -1.782 -3.981 28.684 1.00 40.50 249 VAL A N 1
ATOM 1951 C CA . VAL A 1 249 ? -0.755 -5.009 28.814 1.00 40.50 249 VAL A CA 1
ATOM 1952 C C . VAL A 1 249 ? 0.493 -4.259 29.240 1.00 40.50 249 VAL A C 1
ATOM 1954 O O . VAL A 1 249 ? 1.037 -3.459 28.476 1.00 40.50 249 VAL A O 1
ATOM 1957 N N . SER A 1 250 ? 0.896 -4.455 30.497 1.00 33.50 250 SER A N 1
ATOM 1958 C CA . SER A 1 250 ? 2.181 -3.989 30.990 1.00 33.50 250 SER A CA 1
ATOM 1959 C C . SER A 1 250 ? 3.197 -4.478 29.977 1.00 33.50 250 SER A C 1
ATOM 1961 O O . SER A 1 250 ? 3.349 -5.691 29.805 1.00 33.50 250 SER A O 1
ATOM 1963 N N . THR A 1 251 ? 3.828 -3.551 29.263 1.00 30.20 251 THR A N 1
ATOM 1964 C CA . THR A 1 251 ? 4.911 -3.873 28.348 1.00 30.20 251 THR A CA 1
ATOM 1965 C C . THR A 1 251 ? 5.879 -4.717 29.169 1.00 30.20 251 THR A C 1
ATOM 1967 O O . THR A 1 251 ? 6.355 -4.214 30.195 1.00 30.20 251 THR A O 1
ATOM 1970 N N . PRO A 1 252 ? 6.129 -5.998 28.834 1.00 30.17 252 PRO A N 1
ATOM 1971 C CA . PRO A 1 252 ? 7.168 -6.738 29.520 1.00 30.17 252 PRO A CA 1
ATOM 1972 C C . PRO A 1 252 ? 8.408 -5.866 29.414 1.00 30.17 252 PRO A C 1
ATOM 1974 O O . PRO A 1 252 ? 8.730 -5.426 28.305 1.00 30.17 252 PRO A O 1
ATOM 1977 N N . ALA A 1 253 ? 9.006 -5.530 30.567 1.00 30.53 253 ALA A N 1
ATOM 1978 C CA . ALA A 1 253 ? 10.207 -4.712 30.654 1.00 30.53 253 ALA A CA 1
ATOM 1979 C C . ALA A 1 253 ? 11.092 -5.104 29.487 1.00 30.53 253 ALA A C 1
ATOM 1981 O O . ALA A 1 253 ? 11.413 -6.291 29.380 1.00 30.53 253 ALA A O 1
ATOM 1982 N N . ALA A 1 254 ? 11.343 -4.147 28.587 1.00 30.09 254 ALA A N 1
ATOM 1983 C CA . ALA A 1 254 ? 12.060 -4.377 27.353 1.00 30.09 254 ALA A CA 1
ATOM 1984 C C . ALA A 1 254 ? 13.231 -5.305 27.675 1.00 30.09 254 ALA A C 1
ATOM 1986 O O . ALA A 1 254 ? 14.214 -4.877 28.284 1.00 30.09 254 ALA A O 1
ATOM 1987 N N . ARG A 1 255 ? 13.117 -6.600 27.315 1.00 29.02 255 ARG A N 1
ATOM 1988 C CA . ARG A 1 255 ? 14.311 -7.416 27.115 1.00 29.02 255 ARG A CA 1
ATOM 1989 C C . ARG A 1 255 ? 15.143 -6.520 26.241 1.00 29.02 255 ARG A C 1
ATOM 1991 O O . ARG A 1 255 ? 14.604 -6.052 25.241 1.00 29.02 255 ARG A O 1
ATOM 1998 N N . SER A 1 256 ? 16.348 -6.204 26.696 1.00 31.83 256 SER A N 1
ATOM 1999 C CA . SER A 1 256 ? 17.297 -5.324 26.035 1.00 31.83 256 SER A CA 1
ATOM 2000 C C . SER A 1 256 ? 17.520 -5.816 24.606 1.00 31.83 256 SER A C 1
ATOM 2002 O O . SER A 1 256 ? 18.489 -6.505 24.302 1.00 31.83 256 SER A O 1
ATOM 2004 N N . GLN A 1 257 ? 16.570 -5.506 23.734 1.00 29.91 257 GLN A N 1
ATOM 2005 C CA . GLN A 1 257 ? 16.757 -5.395 22.322 1.00 29.91 257 GLN A CA 1
ATOM 2006 C C . GLN A 1 257 ? 17.720 -4.221 22.224 1.00 29.91 257 GLN A C 1
ATOM 2008 O O . GLN A 1 257 ? 17.483 -3.194 22.876 1.00 29.91 257 GLN A O 1
ATOM 2013 N N . PRO A 1 258 ? 18.831 -4.351 21.489 1.00 26.95 258 PRO A N 1
ATOM 2014 C CA . PRO A 1 258 ? 19.564 -3.159 21.121 1.00 26.95 258 PRO A CA 1
ATOM 2015 C C . PRO A 1 258 ? 18.523 -2.223 20.513 1.00 26.95 258 PRO A C 1
ATOM 2017 O O . PRO A 1 258 ? 17.786 -2.627 19.609 1.00 26.95 258 PRO A O 1
ATOM 2020 N N . SER A 1 259 ? 18.383 -1.023 21.074 1.00 30.75 259 SER A N 1
ATOM 2021 C CA . SER A 1 259 ? 17.571 0.021 20.477 1.00 30.75 259 SER A CA 1
ATOM 2022 C C . SER A 1 259 ? 18.213 0.351 19.137 1.00 30.75 259 SER A C 1
ATOM 2024 O O . SER A 1 259 ? 19.030 1.258 19.002 1.00 30.75 259 SER A O 1
ATOM 2026 N N . ILE A 1 260 ? 17.862 -0.414 18.109 1.00 32.00 260 ILE A N 1
ATOM 2027 C CA . ILE A 1 260 ? 18.044 0.031 16.745 1.00 32.00 260 ILE A CA 1
ATOM 2028 C C . ILE A 1 260 ? 16.962 1.085 16.588 1.00 32.00 260 ILE A C 1
ATOM 2030 O O . ILE A 1 260 ? 15.837 0.805 16.181 1.00 32.00 260 ILE A O 1
ATOM 2034 N N . ASN A 1 261 ? 17.299 2.304 17.006 1.00 35.56 261 ASN A N 1
ATOM 2035 C CA . ASN A 1 261 ? 16.586 3.507 16.640 1.00 35.56 261 ASN A CA 1
ATOM 2036 C C . ASN A 1 261 ? 16.735 3.603 15.115 1.00 35.56 261 ASN A C 1
ATOM 2038 O O . ASN A 1 261 ? 17.665 4.217 14.600 1.00 35.56 261 ASN A O 1
ATOM 2042 N N . LYS A 1 262 ? 15.895 2.855 14.387 1.00 43.44 262 LYS A N 1
ATOM 2043 C CA . LYS A 1 262 ? 16.019 2.642 12.937 1.00 43.44 262 LYS A CA 1
ATOM 2044 C C . LYS A 1 262 ? 15.813 3.950 12.160 1.00 43.44 262 LYS A C 1
ATOM 2046 O O . LYS A 1 262 ? 16.146 4.026 10.985 1.00 43.44 262 LYS A O 1
ATOM 2051 N N . TYR A 1 263 ? 15.309 4.975 12.848 1.00 37.81 263 TYR A N 1
ATOM 2052 C CA . TYR A 1 263 ? 15.142 6.338 12.378 1.00 37.81 263 TYR A CA 1
ATOM 2053 C C . TYR A 1 263 ? 15.648 7.288 13.475 1.00 37.81 263 TYR A C 1
ATOM 2055 O O . TYR A 1 263 ? 15.094 7.281 14.578 1.00 37.81 263 TYR A O 1
ATOM 2063 N N . PRO A 1 264 ? 16.689 8.093 13.220 1.00 49.97 264 PRO A N 1
ATOM 2064 C CA . PRO A 1 264 ? 17.075 9.153 14.139 1.00 49.97 264 PRO A CA 1
ATOM 2065 C C . PRO A 1 264 ? 15.912 10.138 14.300 1.00 49.97 264 PRO A C 1
ATOM 2067 O O . PRO A 1 264 ? 15.362 10.634 13.320 1.00 49.97 264 PRO A O 1
ATOM 2070 N N . LYS A 1 265 ? 15.519 10.398 15.547 1.00 56.34 265 LYS A N 1
ATOM 2071 C CA . LYS A 1 265 ? 14.527 11.416 15.895 1.00 56.34 265 LYS A CA 1
ATOM 2072 C C . LYS A 1 265 ? 15.268 12.705 16.227 1.00 56.34 265 LYS A C 1
ATOM 2074 O O . LYS A 1 265 ? 16.118 12.704 17.117 1.00 56.34 265 LYS A O 1
ATOM 2079 N N . LEU A 1 266 ? 14.947 13.790 15.527 1.00 63.03 266 LEU A N 1
ATOM 2080 C CA . LEU A 1 266 ? 15.418 15.123 15.894 1.00 63.03 266 LEU A CA 1
ATOM 2081 C C . LEU A 1 266 ? 14.393 15.729 16.857 1.00 63.03 266 LEU A C 1
ATOM 2083 O O . LEU A 1 266 ? 13.205 15.785 16.542 1.00 63.03 266 LEU A O 1
ATOM 2087 N N . ALA A 1 267 ? 14.846 16.158 18.035 1.00 61.38 267 ALA A N 1
ATOM 2088 C CA . ALA A 1 267 ? 14.014 16.801 19.047 1.00 61.38 267 ALA A CA 1
ATOM 2089 C C . ALA A 1 267 ? 14.743 18.016 19.636 1.00 61.38 267 ALA A C 1
ATOM 2091 O O . ALA A 1 267 ? 15.957 17.979 19.846 1.00 61.38 267 ALA A O 1
ATOM 2092 N N . LEU A 1 268 ? 13.995 19.091 19.887 1.00 67.06 268 LEU A N 1
ATOM 2093 C CA . LEU A 1 268 ? 14.484 20.280 20.586 1.00 67.06 268 LEU A CA 1
ATOM 2094 C C . LEU A 1 268 ? 14.618 20.017 22.090 1.00 67.06 268 LEU A C 1
ATOM 2096 O O . LEU A 1 268 ? 13.893 19.197 22.655 1.00 67.06 268 LEU A O 1
ATOM 2100 N N . SER A 1 269 ? 15.501 20.765 22.756 1.00 71.81 269 SER A N 1
ATOM 2101 C CA . SER A 1 269 ? 15.432 20.908 24.215 1.00 71.81 269 SER A CA 1
ATOM 2102 C C . SER A 1 269 ? 14.168 21.669 24.627 1.00 71.81 269 SER A C 1
ATOM 2104 O O . SER A 1 269 ? 13.619 22.447 23.850 1.00 71.81 269 SER A O 1
ATOM 2106 N N . GLU A 1 270 ? 13.731 21.498 25.872 1.00 69.62 270 GLU A N 1
ATOM 2107 C CA . GLU A 1 270 ? 12.509 22.122 26.396 1.00 69.62 270 GLU A CA 1
ATOM 2108 C C . GLU A 1 270 ? 12.508 23.657 26.246 1.00 69.62 270 GLU A C 1
ATOM 2110 O O . GLU A 1 270 ? 11.512 24.232 25.817 1.00 69.62 270 GLU A O 1
ATOM 2115 N N . SER A 1 271 ? 13.652 24.317 26.470 1.00 76.06 271 SER A N 1
ATOM 2116 C CA . SER A 1 271 ? 13.809 25.765 26.244 1.00 76.06 271 SER A CA 1
ATOM 2117 C C . SER A 1 271 ? 13.617 26.156 24.777 1.00 76.06 271 SER A C 1
ATOM 2119 O O . SER A 1 271 ? 12.961 27.148 24.484 1.00 76.06 271 SER A O 1
ATOM 2121 N N . GLN A 1 272 ? 14.165 25.374 23.845 1.00 75.75 272 GLN A N 1
ATOM 2122 C CA . GLN A 1 272 ? 14.032 25.647 22.412 1.00 75.75 272 GLN A CA 1
ATOM 2123 C C . GLN A 1 272 ? 12.597 25.414 21.922 1.00 75.75 272 GLN A C 1
ATOM 2125 O O . GLN A 1 272 ? 12.148 26.111 21.016 1.00 75.75 272 GLN A O 1
ATOM 2130 N N . VAL A 1 273 ? 11.871 24.459 22.517 1.00 71.06 273 VAL A N 1
ATOM 2131 C CA . VAL A 1 273 ? 10.441 24.252 22.237 1.00 71.06 273 VAL A CA 1
ATOM 2132 C C . VAL A 1 273 ? 9.631 25.475 22.657 1.00 71.06 273 VAL A C 1
ATOM 2134 O O . VAL A 1 273 ? 8.795 25.927 21.882 1.00 71.06 273 VAL A O 1
ATOM 2137 N N . GLN A 1 274 ? 9.889 26.036 23.843 1.00 78.56 274 GLN A N 1
ATOM 2138 C CA . GLN A 1 274 ? 9.187 27.234 24.319 1.00 78.56 274 GLN A CA 1
ATOM 2139 C C . GLN A 1 274 ? 9.456 28.452 23.426 1.00 78.56 274 GLN A C 1
ATOM 2141 O O . GLN A 1 274 ? 8.520 29.153 23.046 1.00 78.56 274 GLN A O 1
ATOM 2146 N N . ASP A 1 275 ? 10.709 28.657 23.013 1.00 81.12 275 ASP A N 1
ATOM 2147 C CA . ASP A 1 275 ? 11.060 29.739 22.089 1.00 81.12 275 ASP A CA 1
ATOM 2148 C C . ASP A 1 275 ? 10.389 29.561 20.720 1.00 81.12 275 ASP A C 1
ATOM 2150 O O . ASP A 1 275 ? 9.874 30.522 20.148 1.00 81.12 275 ASP A O 1
ATOM 2154 N N . ALA A 1 276 ? 10.367 28.335 20.189 1.00 81.75 276 ALA A N 1
ATOM 2155 C CA . ALA A 1 276 ? 9.710 28.032 18.921 1.00 81.75 276 ALA A CA 1
ATOM 2156 C C . ALA A 1 276 ? 8.186 28.223 19.001 1.00 81.75 276 ALA A C 1
ATOM 2158 O O . ALA A 1 276 ? 7.598 28.795 18.085 1.00 81.75 276 ALA A O 1
ATOM 2159 N N . LEU A 1 277 ? 7.557 27.819 20.111 1.00 84.38 277 LEU A N 1
ATOM 2160 C CA . LEU A 1 277 ? 6.127 28.017 20.359 1.00 84.38 277 LEU A CA 1
ATOM 2161 C C . LEU A 1 277 ? 5.766 29.499 20.435 1.00 84.38 277 LEU A C 1
ATOM 2163 O O . LEU A 1 277 ? 4.858 29.931 19.732 1.00 84.38 277 LEU A O 1
ATOM 2167 N N . ALA A 1 278 ? 6.515 30.299 21.197 1.00 85.25 278 ALA A N 1
ATOM 2168 C CA . ALA A 1 278 ? 6.281 31.740 21.276 1.00 85.25 278 ALA A CA 1
ATOM 2169 C C . ALA A 1 278 ? 6.392 32.407 19.893 1.00 85.25 278 ALA A C 1
ATOM 2171 O O . ALA A 1 278 ? 5.615 33.295 19.541 1.00 85.25 278 ALA A O 1
ATOM 2172 N N . GLN A 1 279 ? 7.337 31.947 19.070 1.00 83.12 279 GLN A N 1
ATOM 2173 C CA . GLN A 1 279 ? 7.504 32.426 17.698 1.00 83.12 279 GLN A CA 1
ATOM 2174 C C . GLN A 1 279 ? 6.353 31.996 16.784 1.00 83.12 279 GLN A C 1
ATOM 2176 O O . GLN A 1 279 ? 5.885 32.802 15.981 1.00 83.12 279 GLN A O 1
ATOM 2181 N N . PHE A 1 280 ? 5.887 30.755 16.908 1.00 91.25 280 PHE A N 1
ATOM 2182 C CA . PHE A 1 280 ? 4.726 30.239 16.189 1.00 91.25 280 PHE A CA 1
ATOM 2183 C C . PHE A 1 280 ? 3.450 31.009 16.540 1.00 91.25 280 PHE A C 1
ATOM 2185 O O . PHE A 1 280 ? 2.695 31.395 15.646 1.00 91.25 280 PHE A O 1
ATOM 2192 N N . GLU A 1 281 ? 3.227 31.280 17.823 1.00 89.62 281 GLU A N 1
ATOM 2193 C CA . GLU A 1 281 ? 2.078 32.039 18.316 1.00 89.62 281 GLU A CA 1
ATOM 2194 C C . GLU A 1 281 ? 2.112 33.492 17.840 1.00 89.62 281 GLU A C 1
ATOM 2196 O O . GLU A 1 281 ? 1.075 34.006 17.439 1.00 89.62 281 GLU A O 1
ATOM 2201 N N . SER A 1 282 ? 3.296 34.111 17.768 1.00 89.25 282 SER A N 1
ATOM 2202 C CA . SER A 1 282 ? 3.450 35.506 17.326 1.00 89.25 282 SER A CA 1
ATOM 2203 C C . SER A 1 282 ? 3.171 35.771 15.840 1.00 89.25 282 SER A C 1
ATOM 2205 O O . SER A 1 282 ? 3.109 36.931 15.443 1.00 89.25 282 SER A O 1
ATOM 2207 N N . LEU A 1 283 ? 3.071 34.726 15.009 1.00 91.25 283 LEU A N 1
ATOM 2208 C CA . LEU A 1 283 ? 2.792 34.867 13.577 1.00 91.25 283 LEU A CA 1
ATOM 2209 C C . LEU A 1 283 ? 1.301 35.086 13.333 1.00 91.25 283 LEU A C 1
ATOM 2211 O O . LEU A 1 283 ? 0.475 34.234 13.674 1.00 91.25 283 LEU A O 1
ATOM 2215 N N . GLU A 1 284 ? 0.968 36.185 12.672 1.00 91.31 284 GLU A N 1
ATOM 2216 C CA . GLU A 1 284 ? -0.411 36.562 12.385 1.00 91.31 284 GLU A CA 1
ATOM 2217 C C . GLU A 1 284 ? -0.858 36.025 11.020 1.00 91.31 284 GLU A C 1
ATOM 2219 O O . GLU A 1 284 ? -0.049 35.725 10.137 1.00 91.31 284 GLU A O 1
ATOM 2224 N N . PHE A 1 285 ? -2.173 35.974 10.790 1.00 93.38 285 PHE A N 1
ATOM 2225 C CA . PHE A 1 285 ? -2.741 35.589 9.490 1.00 93.38 285 PHE A CA 1
ATOM 2226 C C . PHE A 1 285 ? -2.138 36.388 8.318 1.00 93.38 285 PHE A C 1
ATOM 2228 O O . PHE A 1 285 ? -1.900 35.854 7.233 1.00 93.38 285 PHE A O 1
ATOM 2235 N N . SER A 1 286 ? -1.824 37.669 8.543 1.00 92.88 286 SER A N 1
ATOM 2236 C CA . SER A 1 286 ? -1.224 38.527 7.517 1.00 92.88 286 SER A CA 1
ATOM 2237 C C . SER A 1 286 ? 0.186 38.097 7.094 1.00 92.88 286 SER A C 1
ATOM 2239 O O . SER A 1 286 ? 0.585 38.395 5.968 1.00 92.88 286 SER A O 1
ATOM 2241 N N . ASP A 1 287 ? 0.920 37.392 7.959 1.00 92.69 287 ASP A N 1
ATOM 2242 C CA . ASP A 1 287 ? 2.245 36.846 7.651 1.00 92.69 287 ASP A CA 1
ATOM 2243 C C . ASP A 1 287 ? 2.113 35.577 6.807 1.00 92.69 287 ASP A C 1
ATOM 2245 O O . ASP A 1 287 ? 2.802 35.425 5.799 1.00 92.69 287 ASP A O 1
ATOM 2249 N N . VAL A 1 288 ? 1.149 34.716 7.154 1.00 92.75 288 VAL A N 1
ATOM 2250 C CA . VAL A 1 288 ? 0.809 33.506 6.387 1.00 92.75 288 VAL A CA 1
ATOM 2251 C C . VAL A 1 288 ? 0.363 33.869 4.969 1.00 92.75 288 VAL A C 1
ATOM 2253 O O . VAL A 1 288 ? 0.829 33.276 3.998 1.00 92.75 288 VAL A O 1
ATOM 2256 N N . LYS A 1 289 ? -0.488 34.892 4.824 1.00 93.56 289 LYS A N 1
ATOM 2257 C CA . LYS A 1 289 ? -1.039 35.321 3.527 1.00 93.56 289 LYS A CA 1
ATOM 2258 C C . LYS A 1 289 ? 0.002 35.926 2.576 1.00 93.56 289 LYS A C 1
ATOM 2260 O O . LYS A 1 289 ? -0.223 35.936 1.369 1.00 93.56 289 LYS A O 1
ATOM 2265 N N . LYS A 1 290 ? 1.116 36.446 3.102 1.00 94.19 290 LYS A N 1
ATOM 2266 C CA . LYS A 1 290 ? 2.218 37.026 2.310 1.00 94.19 290 LYS A CA 1
ATOM 2267 C C . LYS A 1 290 ? 3.258 35.994 1.871 1.00 94.19 290 LYS A C 1
ATOM 2269 O O . LYS A 1 290 ? 4.146 36.351 1.103 1.00 94.19 290 LYS A O 1
ATOM 2274 N N . ALA A 1 291 ? 3.186 34.763 2.374 1.00 93.75 291 ALA A N 1
ATOM 2275 C CA . ALA A 1 291 ? 4.158 33.731 2.056 1.00 93.75 291 ALA A CA 1
ATOM 2276 C C . ALA A 1 291 ? 4.106 33.347 0.569 1.00 93.75 291 ALA A C 1
ATOM 2278 O O . ALA A 1 291 ? 3.032 33.187 -0.012 1.00 93.75 291 ALA A O 1
ATOM 2279 N N . GLU A 1 292 ? 5.276 33.154 -0.037 1.00 94.50 292 GLU A N 1
ATOM 2280 C CA . GLU A 1 292 ? 5.397 32.607 -1.388 1.00 94.50 292 GLU A CA 1
ATOM 2281 C C . GLU A 1 292 ? 5.234 31.085 -1.317 1.00 94.50 292 GLU A C 1
ATOM 2283 O O . GLU A 1 292 ? 6.162 30.366 -0.939 1.00 94.50 292 GLU A O 1
ATOM 2288 N N . LEU A 1 293 ? 4.021 30.604 -1.596 1.00 95.81 293 LEU A N 1
ATOM 2289 C CA . LEU A 1 293 ? 3.653 29.192 -1.489 1.00 95.81 293 LEU A CA 1
ATOM 2290 C C . LEU A 1 293 ? 4.008 28.418 -2.768 1.00 95.81 293 LEU A C 1
ATOM 2292 O O . LEU A 1 293 ? 3.767 28.903 -3.873 1.00 95.81 293 LEU A O 1
ATOM 2296 N N . SER A 1 294 ? 4.520 27.194 -2.612 1.00 95.31 294 SER A N 1
ATOM 2297 C CA . SER A 1 294 ? 4.819 26.274 -3.718 1.00 95.31 294 SER A CA 1
ATOM 2298 C C . SER A 1 294 ? 4.142 24.914 -3.523 1.00 95.31 294 SER A C 1
ATOM 2300 O O . SER A 1 294 ? 3.864 24.505 -2.398 1.00 95.31 294 SER A O 1
ATOM 2302 N N . ALA A 1 295 ? 3.887 24.206 -4.625 1.00 94.00 295 ALA A N 1
ATOM 2303 C CA . ALA A 1 295 ? 3.456 22.805 -4.616 1.00 94.00 295 ALA A CA 1
ATOM 2304 C C . ALA A 1 295 ? 4.643 21.818 -4.556 1.00 94.00 295 ALA A C 1
ATOM 2306 O O . ALA A 1 295 ? 4.441 20.605 -4.554 1.00 94.00 295 ALA A O 1
ATOM 2307 N N . ASP A 1 296 ? 5.878 22.323 -4.511 1.00 94.50 296 ASP A N 1
ATOM 2308 C CA . ASP A 1 296 ? 7.074 21.492 -4.417 1.00 94.50 296 ASP A CA 1
ATOM 2309 C C . ASP A 1 296 ? 7.158 20.765 -3.071 1.00 94.50 296 ASP A C 1
ATOM 2311 O O . ASP A 1 296 ? 6.773 21.282 -2.018 1.00 94.50 296 ASP A O 1
ATOM 2315 N N . ARG A 1 297 ? 7.743 19.564 -3.092 1.00 94.56 297 ARG A N 1
ATOM 2316 C CA . ARG A 1 297 ? 8.025 18.813 -1.867 1.00 94.56 297 ARG A CA 1
ATOM 2317 C C . ARG A 1 297 ? 9.012 19.563 -0.969 1.00 94.56 297 ARG A C 1
ATOM 2319 O O . ARG A 1 297 ? 10.035 20.073 -1.429 1.00 94.56 297 ARG A O 1
ATOM 2326 N N . VAL A 1 298 ? 8.765 19.545 0.337 1.00 96.38 298 VAL A N 1
ATOM 2327 C CA . VAL A 1 298 ? 9.666 20.128 1.336 1.00 96.38 298 VAL A CA 1
ATOM 2328 C C . VAL A 1 298 ? 10.533 19.024 1.936 1.00 96.38 298 VAL A C 1
ATOM 2330 O O . VAL A 1 298 ? 10.031 18.030 2.463 1.00 96.38 298 VAL A O 1
ATOM 2333 N N . ASN A 1 299 ? 11.855 19.186 1.845 1.00 93.19 299 ASN A N 1
ATOM 2334 C CA . ASN A 1 299 ? 12.806 18.175 2.306 1.00 93.19 299 ASN A CA 1
ATOM 2335 C C . ASN A 1 299 ? 12.797 18.061 3.839 1.00 93.19 299 ASN A C 1
ATOM 2337 O O . ASN A 1 299 ? 13.194 18.999 4.529 1.00 93.19 299 ASN A O 1
ATOM 2341 N N . GLY A 1 300 ? 12.390 16.902 4.359 1.00 90.00 300 GLY A N 1
ATOM 2342 C CA . GLY A 1 300 ? 12.434 16.565 5.783 1.00 90.00 300 GLY A CA 1
ATOM 2343 C C . GLY A 1 300 ? 13.521 15.555 6.149 1.00 90.00 300 GLY A C 1
ATOM 2344 O O . GLY A 1 300 ? 13.533 15.065 7.278 1.00 90.00 300 GLY A O 1
ATOM 2345 N N . SER A 1 301 ? 14.389 15.198 5.203 1.00 86.94 301 SER A N 1
ATOM 2346 C CA . SER A 1 301 ? 15.370 14.118 5.321 1.00 86.94 301 SER A CA 1
ATOM 2347 C C . SER A 1 301 ? 16.432 14.408 6.373 1.00 86.94 301 SER A C 1
ATOM 2349 O O . SER A 1 301 ? 16.779 15.558 6.627 1.00 86.94 301 SER A O 1
ATOM 2351 N N . ILE A 1 302 ? 17.010 13.363 6.960 1.00 78.12 302 ILE A N 1
ATOM 2352 C CA . ILE A 1 302 ? 18.103 13.483 7.934 1.00 78.12 302 ILE A CA 1
ATOM 2353 C C . ILE A 1 302 ? 19.392 13.775 7.167 1.00 78.12 302 ILE A C 1
ATOM 2355 O O . ILE A 1 302 ? 20.151 12.877 6.816 1.00 78.12 302 ILE A O 1
ATOM 2359 N N . SER A 1 303 ? 19.577 15.050 6.848 1.00 80.31 303 SER A N 1
ATOM 2360 C CA . SER A 1 303 ? 20.680 15.590 6.059 1.00 80.31 303 SER A CA 1
ATOM 2361 C C . SER A 1 303 ? 20.859 17.075 6.374 1.00 80.31 303 SER A C 1
ATOM 2363 O O . SER A 1 303 ? 19.952 17.705 6.921 1.00 80.31 303 SER A O 1
ATOM 2365 N N . ASP A 1 304 ? 21.973 17.661 5.947 1.00 81.00 304 ASP A N 1
ATOM 2366 C CA . ASP A 1 304 ? 22.206 19.108 6.068 1.00 81.00 304 ASP A CA 1
ATOM 2367 C C . ASP A 1 304 ? 21.217 19.943 5.230 1.00 81.00 304 ASP A C 1
ATOM 2369 O O . ASP A 1 304 ? 21.022 21.131 5.478 1.00 81.00 304 ASP A O 1
ATOM 2373 N N . ALA A 1 305 ? 20.539 19.316 4.262 1.00 85.62 305 ALA A N 1
ATOM 2374 C CA . ALA A 1 305 ? 19.498 19.930 3.444 1.00 85.62 305 ALA A CA 1
ATOM 2375 C C . ALA A 1 305 ? 18.092 19.868 4.081 1.00 85.62 305 ALA A C 1
ATOM 2377 O O . ALA A 1 305 ? 17.112 20.224 3.420 1.00 85.62 305 ALA A O 1
ATOM 2378 N N . ASN A 1 306 ? 17.965 19.407 5.335 1.00 88.81 306 ASN A N 1
ATOM 2379 C CA . ASN A 1 306 ? 16.682 19.328 6.034 1.00 88.81 306 ASN A CA 1
ATOM 2380 C C . ASN A 1 306 ? 16.075 20.722 6.231 1.00 88.81 306 ASN A C 1
ATOM 2382 O O . ASN A 1 306 ? 16.666 21.603 6.857 1.00 88.81 306 ASN A O 1
ATOM 2386 N N . GLN A 1 307 ? 14.862 20.906 5.727 1.00 92.62 307 GLN A N 1
ATOM 2387 C CA . GLN A 1 307 ? 14.100 22.142 5.852 1.00 92.62 307 GLN A CA 1
ATOM 2388 C C . GLN A 1 307 ? 13.034 22.069 6.945 1.00 92.62 307 GLN A C 1
ATOM 2390 O O . GLN A 1 307 ? 12.475 23.099 7.293 1.00 92.62 307 GLN A O 1
ATOM 2395 N N . LEU A 1 308 ? 12.763 20.882 7.488 1.00 93.12 308 LEU A N 1
ATOM 2396 C CA . LEU A 1 308 ? 11.715 20.597 8.467 1.00 93.12 308 LEU A CA 1
ATOM 2397 C C . LEU A 1 308 ? 12.320 20.228 9.823 1.00 93.12 308 LEU A C 1
ATOM 2399 O O . LEU A 1 308 ? 11.895 19.269 10.467 1.00 93.12 308 LEU A O 1
ATOM 2403 N N . LEU A 1 309 ? 13.344 20.959 10.261 1.00 90.50 309 LEU A N 1
ATOM 2404 C CA . LEU A 1 309 ? 13.901 20.774 11.598 1.00 90.50 309 LEU A CA 1
ATOM 2405 C C . LEU A 1 309 ? 12.845 21.129 12.659 1.00 90.50 309 LEU A C 1
ATOM 2407 O O . LEU A 1 309 ? 12.066 22.061 12.443 1.00 90.50 309 LEU A O 1
ATOM 2411 N N . PRO A 1 310 ? 12.828 20.454 13.818 1.00 89.94 310 PRO A N 1
ATOM 2412 C CA . PRO A 1 310 ? 12.038 20.891 14.962 1.00 89.94 310 PRO A CA 1
ATOM 2413 C C . PRO A 1 310 ? 12.191 22.400 15.241 1.00 89.94 310 PRO A C 1
ATOM 2415 O O . PRO A 1 310 ? 13.304 22.919 15.293 1.00 89.94 310 PRO A O 1
ATOM 2418 N N . GLY A 1 311 ? 11.070 23.106 15.386 1.00 88.94 311 GLY A N 1
ATOM 2419 C CA . GLY A 1 311 ? 10.963 24.563 15.505 1.00 88.94 311 GLY A CA 1
ATOM 2420 C C . GLY A 1 311 ? 10.780 25.314 14.181 1.00 88.94 311 GLY A C 1
ATOM 2421 O O . GLY A 1 311 ? 10.555 26.521 14.194 1.00 88.94 311 GLY A O 1
ATOM 2422 N N . THR A 1 312 ? 10.853 24.629 13.036 1.00 93.19 312 THR A N 1
ATOM 2423 C CA . THR A 1 312 ? 10.524 25.224 11.730 1.00 93.19 312 THR A CA 1
ATOM 2424 C C . THR A 1 312 ? 9.038 25.549 11.674 1.00 93.19 312 THR A C 1
ATOM 2426 O O . THR A 1 312 ? 8.220 24.715 12.064 1.00 93.19 312 THR A O 1
ATOM 2429 N N . VAL A 1 313 ? 8.691 26.723 11.141 1.00 95.00 313 VAL A N 1
ATOM 2430 C CA . VAL A 1 313 ? 7.305 27.109 10.857 1.00 95.00 313 VAL A CA 1
ATOM 2431 C C . VAL A 1 313 ? 7.090 27.206 9.352 1.00 95.00 313 VAL A C 1
ATOM 2433 O O . VAL A 1 313 ? 7.859 27.867 8.646 1.00 95.00 313 VAL A O 1
ATOM 2436 N N . LEU A 1 314 ? 6.022 26.572 8.876 1.00 97.00 314 LEU A N 1
ATOM 2437 C CA . LEU A 1 314 ? 5.547 26.674 7.505 1.00 97.00 314 LEU A CA 1
ATOM 2438 C C . LEU A 1 314 ? 4.245 27.467 7.443 1.00 97.00 314 LEU A C 1
ATOM 2440 O O . LEU A 1 314 ? 3.407 27.367 8.339 1.00 97.00 314 LEU A O 1
ATOM 2444 N N . ALA A 1 315 ? 4.085 28.217 6.358 1.00 97.50 315 ALA A N 1
ATOM 2445 C CA . ALA A 1 315 ? 2.795 28.677 5.868 1.00 97.50 315 ALA A CA 1
ATOM 2446 C C . ALA A 1 315 ? 2.280 27.684 4.826 1.00 97.50 315 ALA A C 1
ATOM 2448 O O . ALA A 1 315 ? 3.074 27.073 4.105 1.00 97.50 315 ALA A O 1
ATOM 2449 N N . ALA A 1 316 ? 0.964 27.552 4.726 1.00 97.44 316 ALA A N 1
ATOM 2450 C CA . ALA A 1 316 ? 0.332 26.715 3.729 1.00 97.44 316 ALA A CA 1
ATOM 2451 C C . ALA A 1 316 ? -0.977 27.315 3.211 1.00 97.44 316 ALA A C 1
ATOM 2453 O O . ALA A 1 316 ? -1.615 28.137 3.875 1.00 97.44 316 ALA A O 1
ATOM 2454 N N . LYS A 1 317 ? -1.375 26.855 2.028 1.00 97.38 317 LYS A N 1
ATOM 2455 C CA . LYS A 1 317 ? -2.745 26.913 1.532 1.00 97.38 317 LYS A CA 1
ATOM 2456 C C . LYS A 1 317 ? -3.243 25.477 1.408 1.00 97.38 317 LYS A C 1
ATOM 2458 O O . LYS A 1 317 ? -2.590 24.685 0.733 1.00 97.38 317 LYS A O 1
ATOM 2463 N N . THR A 1 318 ? -4.326 25.145 2.103 1.00 96.69 318 THR A N 1
ATOM 2464 C CA . THR A 1 318 ? -4.903 23.794 2.152 1.00 96.69 318 THR A CA 1
ATOM 2465 C C . THR A 1 318 ? -5.558 23.440 0.817 1.00 96.69 318 THR A C 1
ATOM 2467 O O . THR A 1 318 ? -5.824 24.317 -0.014 1.00 96.69 318 THR A O 1
ATOM 2470 N N . SER A 1 319 ? -5.836 22.158 0.603 1.00 93.88 319 SER A N 1
ATOM 2471 C CA . SER A 1 319 ? -6.557 21.633 -0.561 1.00 93.88 319 SER A CA 1
ATOM 2472 C C . SER A 1 319 ? -7.961 22.242 -0.694 1.00 93.88 319 SER A C 1
ATOM 2474 O O . SER A 1 319 ? -8.454 22.463 -1.800 1.00 93.88 319 SER A O 1
ATOM 2476 N N . GLN A 1 320 ? -8.569 22.626 0.434 1.00 92.56 320 GLN A N 1
ATOM 2477 C CA . GLN A 1 320 ? -9.855 23.326 0.510 1.00 92.56 320 GLN A CA 1
ATOM 2478 C C . GLN A 1 320 ? -9.723 24.857 0.385 1.00 92.56 320 GLN A C 1
ATOM 2480 O O . GLN A 1 320 ? -10.700 25.590 0.544 1.00 92.56 320 GLN A O 1
ATOM 2485 N N . GLY A 1 321 ? -8.522 25.366 0.099 1.00 93.19 321 GLY A N 1
ATOM 2486 C CA . GLY A 1 321 ? -8.257 26.782 -0.144 1.00 93.19 321 GLY A CA 1
ATOM 2487 C C . GLY A 1 321 ? -8.088 27.644 1.109 1.00 93.19 321 GLY A C 1
ATOM 2488 O O . GLY A 1 321 ? -7.935 28.861 0.966 1.00 93.19 321 GLY A O 1
ATOM 2489 N N . ARG A 1 322 ? -8.074 27.050 2.309 1.00 96.06 322 ARG A N 1
ATOM 2490 C CA . ARG A 1 322 ? -7.840 27.757 3.579 1.00 96.06 322 ARG A CA 1
ATOM 2491 C C . ARG A 1 322 ? -6.364 28.091 3.752 1.00 96.06 322 ARG A C 1
ATOM 2493 O O . ARG A 1 322 ? -5.499 27.452 3.161 1.00 96.06 322 ARG A O 1
ATOM 2500 N N . TYR A 1 323 ? -6.054 29.098 4.558 1.00 97.69 323 TYR A N 1
ATOM 2501 C CA . TYR A 1 323 ? -4.666 29.400 4.921 1.00 97.69 323 TYR A CA 1
ATOM 2502 C C . TYR A 1 323 ? -4.290 28.638 6.183 1.00 97.69 323 TYR A C 1
ATOM 2504 O O . TYR A 1 323 ? -5.127 28.455 7.057 1.00 97.69 323 TYR A O 1
ATOM 2512 N N . ALA A 1 324 ? -3.034 28.237 6.333 1.00 97.62 324 ALA A N 1
ATOM 2513 C CA . ALA A 1 324 ? -2.586 27.558 7.540 1.00 97.62 324 ALA A CA 1
ATOM 2514 C C . ALA A 1 324 ? -1.162 27.944 7.935 1.00 97.62 324 ALA A C 1
ATOM 2516 O O . ALA A 1 324 ? -0.334 28.287 7.091 1.00 97.62 324 ALA A O 1
ATOM 2517 N N . LYS A 1 325 ? -0.870 27.848 9.232 1.00 97.00 325 LYS A N 1
ATOM 2518 C CA . LYS A 1 325 ? 0.496 27.799 9.757 1.00 97.00 325 LYS A CA 1
ATOM 2519 C C . LYS A 1 325 ? 0.699 26.505 10.527 1.00 97.00 325 LYS A C 1
ATOM 2521 O O . LYS A 1 325 ? -0.181 26.090 11.278 1.00 97.00 325 LYS A O 1
ATOM 2526 N N . LEU A 1 326 ? 1.869 25.895 10.384 1.00 95.81 326 LEU A N 1
ATOM 2527 C CA . LEU A 1 326 ? 2.251 24.696 11.128 1.00 95.81 326 LEU A CA 1
ATOM 2528 C C . LEU A 1 326 ? 3.694 24.790 11.617 1.00 95.81 326 LEU A C 1
ATOM 2530 O O . LEU A 1 326 ? 4.584 25.202 10.878 1.00 95.81 326 LEU A O 1
ATOM 2534 N N . MET A 1 327 ? 3.926 24.402 12.865 1.00 94.62 327 MET A N 1
ATOM 2535 C CA . MET A 1 327 ? 5.249 24.315 13.469 1.00 94.62 327 MET A CA 1
ATOM 2536 C C . MET A 1 327 ? 5.628 22.856 13.677 1.00 94.62 327 MET A C 1
ATOM 2538 O O . MET A 1 327 ? 4.905 22.110 14.337 1.00 94.62 327 MET A O 1
ATOM 2542 N N . ILE A 1 328 ? 6.802 22.471 13.183 1.00 93.19 328 ILE A N 1
ATOM 2543 C CA . ILE A 1 328 ? 7.357 21.136 13.394 1.00 93.19 328 ILE A CA 1
ATOM 2544 C C . ILE A 1 328 ? 7.812 21.005 14.849 1.00 93.19 328 ILE A C 1
ATOM 2546 O O . ILE A 1 328 ? 8.710 21.717 15.285 1.00 93.19 328 ILE A O 1
ATOM 2550 N N . LYS A 1 329 ? 7.233 20.076 15.606 1.00 87.94 329 LYS A N 1
ATOM 2551 C CA . LYS A 1 329 ? 7.694 19.706 16.957 1.00 87.94 329 LYS A CA 1
ATOM 2552 C C . LYS A 1 329 ? 8.669 18.542 16.907 1.00 87.94 329 LYS A C 1
ATOM 2554 O O . LYS A 1 329 ? 9.679 18.547 17.605 1.00 87.94 329 LYS A O 1
ATOM 2559 N N . GLU A 1 330 ? 8.379 17.564 16.056 1.00 87.44 330 GLU A N 1
ATOM 2560 C CA . GLU A 1 330 ? 9.218 16.389 15.855 1.00 87.44 330 GLU A CA 1
ATOM 2561 C C . GLU A 1 330 ? 9.340 16.082 14.365 1.00 87.44 330 GLU A C 1
ATOM 2563 O O . GLU A 1 330 ? 8.341 16.056 13.647 1.00 87.44 330 GLU A O 1
ATOM 2568 N N . ASN A 1 331 ? 10.570 15.818 13.923 1.00 85.81 331 ASN A N 1
ATOM 2569 C CA . ASN A 1 331 ? 10.869 15.299 12.594 1.00 85.81 331 ASN A CA 1
ATOM 2570 C C . ASN A 1 331 ? 11.468 13.896 12.753 1.00 85.81 331 ASN A C 1
ATOM 2572 O O . ASN A 1 331 ? 12.498 13.713 13.414 1.00 85.81 331 ASN A O 1
ATOM 2576 N N . GLY A 1 332 ? 10.792 12.903 12.184 1.00 80.69 332 GLY A N 1
ATOM 2577 C CA . GLY A 1 332 ? 11.176 11.503 12.291 1.00 80.69 332 GLY A CA 1
ATOM 2578 C C . GLY A 1 332 ? 10.263 10.600 11.470 1.00 80.69 332 GLY A C 1
ATOM 2579 O O . GLY A 1 332 ? 9.733 11.010 10.441 1.00 80.69 332 GLY A O 1
ATOM 2580 N N . HIS A 1 333 ? 10.100 9.348 11.905 1.00 75.31 333 HIS A N 1
ATOM 2581 C CA . HIS A 1 333 ? 9.099 8.449 11.319 1.00 75.31 333 HIS A CA 1
ATOM 2582 C C . HIS A 1 333 ? 7.693 9.037 11.485 1.00 75.31 333 HIS A C 1
ATOM 2584 O O . HIS A 1 333 ? 6.990 9.214 10.503 1.00 75.31 333 HIS A O 1
ATOM 2590 N N . THR A 1 334 ? 7.332 9.426 12.707 1.00 79.62 334 THR A N 1
ATOM 2591 C CA . THR A 1 334 ? 6.145 10.239 12.976 1.00 79.62 334 THR A CA 1
ATOM 2592 C C . THR A 1 334 ? 6.557 11.704 13.020 1.00 79.62 334 THR A C 1
ATOM 2594 O O . THR A 1 334 ? 7.433 12.074 13.805 1.00 79.62 334 THR A O 1
ATOM 2597 N N . MET A 1 335 ? 5.941 12.528 12.179 1.00 87.31 335 MET A N 1
ATOM 2598 C CA . MET A 1 335 ? 5.995 13.977 12.291 1.00 87.31 335 MET A CA 1
ATOM 2599 C C . MET A 1 335 ? 4.978 14.430 13.336 1.00 87.31 335 MET A C 1
ATOM 2601 O O . MET A 1 335 ? 3.853 13.936 13.367 1.00 87.31 335 MET A O 1
ATOM 2605 N N . VAL A 1 336 ? 5.368 15.363 14.198 1.00 88.44 336 VAL A N 1
ATOM 2606 C CA . VAL A 1 336 ? 4.448 15.980 15.161 1.00 88.44 336 VAL A CA 1
ATOM 2607 C C . VAL A 1 336 ? 4.429 17.472 14.909 1.00 88.44 336 VAL A C 1
ATOM 2609 O O . VAL A 1 336 ? 5.500 18.080 14.839 1.00 88.44 336 VAL A O 1
ATOM 2612 N N . VAL A 1 337 ? 3.240 18.059 14.782 1.00 93.62 337 VAL A N 1
ATOM 2613 C CA . VAL A 1 337 ? 3.076 19.490 14.512 1.00 93.62 337 VAL A CA 1
ATOM 2614 C C . VAL A 1 337 ? 2.078 20.154 15.457 1.00 93.62 337 VAL A C 1
ATOM 2616 O O . VAL A 1 337 ? 1.084 19.551 15.866 1.00 93.62 337 VAL A O 1
ATOM 2619 N N . SER A 1 338 ? 2.332 21.427 15.755 1.00 93.69 338 SER A N 1
ATOM 2620 C CA . SER A 1 338 ? 1.271 22.373 16.119 1.00 93.69 338 SER A CA 1
ATOM 2621 C C . SER A 1 338 ? 0.773 23.037 14.843 1.00 93.69 338 SER A C 1
ATOM 2623 O O . SER A 1 338 ? 1.593 23.362 13.987 1.00 93.69 338 SER A O 1
ATOM 2625 N N . TRP A 1 339 ? -0.525 23.280 14.703 1.00 96.44 339 TRP A N 1
ATOM 2626 C CA . TRP A 1 339 ? -1.079 23.916 13.509 1.00 96.44 339 TRP A CA 1
ATOM 2627 C C . TRP A 1 339 ? -2.276 24.807 13.836 1.00 96.44 339 TRP A C 1
ATOM 2629 O O . TRP A 1 339 ? -2.946 24.629 14.853 1.00 96.44 339 TRP A O 1
ATOM 2639 N N . VAL A 1 340 ? -2.522 25.772 12.954 1.00 97.31 340 VAL A N 1
ATOM 2640 C CA . VAL A 1 340 ? -3.720 26.616 12.921 1.00 97.31 340 VAL A CA 1
ATOM 2641 C C . VAL A 1 340 ? -4.115 26.783 11.458 1.00 97.31 340 VAL A C 1
ATOM 2643 O O . VAL A 1 340 ? -3.251 27.099 10.637 1.00 97.31 340 VAL A O 1
ATOM 2646 N N . THR A 1 341 ? -5.391 26.603 11.133 1.00 96.88 341 THR A N 1
ATOM 2647 C CA . THR A 1 341 ? -5.973 26.951 9.835 1.00 96.88 341 THR A CA 1
ATOM 2648 C C . THR A 1 341 ? -6.938 28.123 9.977 1.00 96.88 341 THR A C 1
ATOM 2650 O O . THR A 1 341 ? -7.542 28.337 11.030 1.00 96.88 341 THR A O 1
ATOM 2653 N N . TYR A 1 342 ? -7.049 28.911 8.917 1.00 96.44 342 TYR A N 1
ATOM 2654 C CA . TYR A 1 342 ? -7.780 30.166 8.840 1.00 96.44 342 TYR A CA 1
ATOM 2655 C C . TYR A 1 342 ? -8.651 30.180 7.592 1.00 96.44 342 TYR A C 1
ATOM 2657 O O . TYR A 1 342 ? -8.245 29.692 6.534 1.00 96.44 342 TYR A O 1
ATOM 2665 N N . ASP A 1 343 ? -9.816 30.805 7.684 1.00 93.69 343 ASP A N 1
ATOM 2666 C CA . ASP A 1 343 ? -10.600 31.142 6.501 1.00 93.69 343 ASP A CA 1
ATOM 2667 C C . ASP A 1 343 ? -9.988 32.320 5.704 1.00 93.69 343 ASP A C 1
ATOM 2669 O O . ASP A 1 343 ? -8.893 32.811 5.993 1.00 93.69 343 ASP A O 1
ATOM 2673 N N . GLU A 1 344 ? -10.681 32.786 4.660 1.00 89.88 344 GLU A N 1
ATOM 2674 C CA . GLU A 1 344 ? -10.195 33.888 3.815 1.00 89.88 344 GLU A CA 1
ATOM 2675 C C . GLU A 1 344 ? -10.107 35.248 4.535 1.00 89.88 344 GLU A C 1
ATOM 2677 O O . GLU A 1 344 ? -9.336 36.122 4.104 1.00 89.88 344 GLU A O 1
ATOM 2682 N N . ASN A 1 345 ? -10.877 35.423 5.615 1.00 91.38 345 ASN A N 1
ATOM 2683 C CA . ASN A 1 345 ? -10.940 36.644 6.419 1.00 91.38 345 ASN A CA 1
ATOM 2684 C C . ASN A 1 345 ? -9.890 36.655 7.538 1.00 91.38 345 ASN A C 1
ATOM 2686 O O . ASN A 1 345 ? -9.584 37.723 8.073 1.00 91.38 345 ASN A O 1
ATOM 2690 N N . GLY A 1 346 ? -9.299 35.497 7.837 1.00 90.25 346 GLY A N 1
ATOM 2691 C CA . GLY A 1 346 ? -8.317 35.317 8.900 1.00 90.25 346 GLY A CA 1
ATOM 2692 C C . GLY A 1 346 ? -8.912 34.809 10.208 1.00 90.25 346 GLY A C 1
ATOM 2693 O O . GLY A 1 346 ? -8.199 34.779 11.212 1.00 90.25 346 GLY A O 1
ATOM 2694 N N . ASP A 1 347 ? -10.181 34.395 10.208 1.00 93.38 347 ASP A N 1
ATOM 2695 C CA . ASP A 1 347 ? -10.796 33.753 11.364 1.00 93.38 347 ASP A CA 1
ATOM 2696 C C . ASP A 1 347 ? -10.299 32.308 11.472 1.00 93.38 347 ASP A C 1
ATOM 2698 O O . ASP A 1 347 ? -10.187 31.590 10.475 1.00 93.38 347 ASP A O 1
ATOM 2702 N N . VAL A 1 348 ? -9.977 31.873 12.693 1.00 95.19 348 VAL A N 1
ATOM 2703 C CA . VAL A 1 348 ? -9.474 30.515 12.942 1.00 95.19 348 VAL A CA 1
ATOM 2704 C C . VAL A 1 348 ? -10.564 29.494 12.624 1.00 95.19 348 VAL A C 1
ATOM 2706 O O . VAL A 1 348 ? -11.638 29.511 13.224 1.00 95.19 348 VAL A O 1
ATOM 2709 N N . HIS A 1 349 ? -10.257 28.574 11.713 1.00 94.06 349 HIS A N 1
ATOM 2710 C CA . HIS A 1 349 ? -11.123 27.460 11.346 1.00 94.06 349 HIS A CA 1
ATOM 2711 C C . HIS A 1 349 ? -10.855 26.222 12.212 1.00 94.06 349 HIS A C 1
ATOM 2713 O O . HIS A 1 349 ? -11.787 25.642 12.768 1.00 94.06 349 HIS A O 1
ATOM 2719 N N . SER A 1 350 ? -9.584 25.837 12.353 1.00 93.06 350 SER A N 1
ATOM 2720 C CA . SER A 1 350 ? -9.146 24.661 13.113 1.00 93.06 350 SER A CA 1
ATOM 2721 C C . SER A 1 350 ? -7.765 24.900 13.718 1.00 93.06 350 SER A C 1
ATOM 2723 O O . SER A 1 350 ? -6.986 25.693 13.197 1.00 93.06 350 SER A O 1
ATOM 2725 N N . GLN A 1 351 ? -7.447 24.253 14.840 1.00 95.12 351 GLN A N 1
ATOM 2726 C CA . GLN A 1 351 ? -6.123 24.346 15.458 1.00 95.12 351 GLN A CA 1
ATOM 2727 C C . GLN A 1 351 ? -5.842 23.190 16.417 1.00 95.12 351 GLN A C 1
ATOM 2729 O O . GLN A 1 351 ? -6.757 22.611 17.005 1.00 95.12 351 GLN A O 1
ATOM 2734 N N . GLY A 1 352 ? -4.560 22.927 16.659 1.00 89.50 352 GLY A N 1
ATOM 2735 C CA . GLY A 1 352 ? -4.110 22.014 17.703 1.00 89.50 352 GLY A CA 1
ATOM 2736 C C . GLY A 1 352 ? -2.593 22.016 17.881 1.00 89.50 352 GLY A C 1
ATOM 2737 O O . GLY A 1 352 ? -1.860 22.706 17.175 1.00 89.50 352 GLY A O 1
ATOM 2738 N N . ALA A 1 353 ? -2.113 21.262 18.873 1.00 84.94 353 ALA A N 1
ATOM 2739 C CA . ALA A 1 353 ? -0.727 21.352 19.347 1.00 84.94 353 ALA A CA 1
ATOM 2740 C C . ALA A 1 353 ? 0.108 20.073 19.165 1.00 84.94 353 ALA A C 1
ATOM 2742 O O . ALA A 1 353 ? 1.316 20.103 19.396 1.00 84.94 353 ALA A O 1
ATOM 2743 N N . ASP A 1 354 ? -0.524 18.950 18.815 1.00 85.25 354 ASP A N 1
ATOM 2744 C CA . ASP A 1 354 ? 0.103 17.622 18.788 1.00 85.25 354 ASP A CA 1
ATOM 2745 C C . ASP A 1 354 ? -0.508 16.722 17.706 1.00 85.25 354 ASP A C 1
ATOM 2747 O O . ASP A 1 354 ? -0.823 15.554 17.952 1.00 85.25 354 ASP A O 1
ATOM 2751 N N . LEU A 1 355 ? -0.694 17.256 16.497 1.00 85.62 355 LEU A N 1
ATOM 2752 C CA . LEU A 1 355 ? -1.095 16.421 15.369 1.00 85.62 355 LEU A CA 1
ATOM 2753 C C . LEU A 1 355 ? 0.077 15.538 14.984 1.00 85.62 355 LEU A C 1
ATOM 2755 O O . LEU A 1 355 ? 1.157 16.022 14.644 1.00 85.62 355 LEU A O 1
ATOM 2759 N N . LYS A 1 356 ? -0.149 14.234 15.093 1.00 83.06 356 LYS A N 1
ATOM 2760 C CA . LYS A 1 356 ? 0.812 13.197 14.748 1.00 83.06 356 LYS A CA 1
ATOM 2761 C C . LYS A 1 356 ? 0.478 12.701 13.352 1.00 83.06 356 LYS A C 1
ATOM 2763 O O . LYS A 1 356 ? -0.638 12.248 13.133 1.00 83.06 356 LYS A O 1
ATOM 2768 N N . ILE A 1 357 ? 1.451 12.789 12.454 1.00 81.12 357 ILE A N 1
ATOM 2769 C CA . ILE A 1 357 ? 1.384 12.241 11.104 1.00 81.12 357 ILE A CA 1
ATOM 2770 C C . ILE A 1 357 ? 2.458 11.166 10.991 1.00 81.12 357 ILE A C 1
ATOM 2772 O O . ILE A 1 357 ? 3.658 11.440 11.044 1.00 81.12 357 ILE A O 1
ATOM 2776 N N . SER A 1 358 ? 2.033 9.921 10.896 1.00 76.56 358 SER A N 1
ATOM 2777 C CA . SER A 1 358 ? 2.891 8.753 10.765 1.00 76.56 358 SER A CA 1
ATOM 2778 C C . SER A 1 358 ? 3.541 8.714 9.384 1.00 76.56 358 SER A C 1
ATOM 2780 O O . SER A 1 358 ? 3.030 9.262 8.410 1.00 76.56 358 SER A O 1
ATOM 2782 N N . GLY A 1 359 ? 4.703 8.070 9.286 1.00 66.56 359 GLY A N 1
ATOM 2783 C CA . GLY A 1 359 ? 5.413 7.935 8.017 1.00 66.56 359 GLY A CA 1
ATOM 2784 C C . GLY A 1 359 ? 4.530 7.233 6.994 1.00 66.56 359 GLY A C 1
ATOM 2785 O O . GLY A 1 359 ? 3.944 6.197 7.304 1.00 66.56 359 GLY A O 1
ATOM 2786 N N . THR A 1 360 ? 4.459 7.793 5.789 1.00 69.62 360 THR A N 1
ATOM 2787 C CA . THR A 1 360 ? 3.588 7.409 4.666 1.00 69.62 360 THR A CA 1
ATOM 2788 C C . THR A 1 360 ? 2.088 7.687 4.835 1.00 69.62 360 THR A C 1
ATOM 2790 O O . THR A 1 360 ? 1.316 7.250 3.984 1.00 69.62 360 THR A O 1
ATOM 2793 N N . PHE A 1 361 ? 1.668 8.458 5.846 1.00 71.50 361 PHE A N 1
ATOM 2794 C CA . PHE A 1 361 ? 0.279 8.916 5.990 1.00 71.50 361 PHE A CA 1
ATOM 2795 C C . PHE A 1 361 ? 0.077 10.330 5.439 1.00 71.50 361 PHE A C 1
ATOM 2797 O O . PHE A 1 361 ? 0.980 11.172 5.451 1.00 71.50 361 PHE A O 1
ATOM 2804 N N . SER A 1 362 ? -1.131 10.569 4.940 1.00 83.00 362 SER A N 1
ATOM 2805 C CA . SER A 1 362 ? -1.601 11.876 4.501 1.00 83.00 362 SER A CA 1
ATOM 2806 C C . SER A 1 362 ? -2.315 12.607 5.629 1.00 83.00 362 SER A C 1
ATOM 2808 O O . SER A 1 362 ? -2.881 11.989 6.530 1.00 83.00 362 SER A O 1
ATOM 2810 N N . CYS A 1 363 ? -2.282 13.931 5.584 1.00 87.56 363 CYS A N 1
ATOM 2811 C CA . CYS A 1 363 ? -2.826 14.805 6.607 1.00 87.56 363 CYS A CA 1
ATOM 2812 C C . CYS A 1 363 ? -3.786 15.812 5.988 1.00 87.56 363 CYS A C 1
ATOM 2814 O O . CYS A 1 363 ? -3.440 16.461 5.002 1.00 87.56 363 CYS A O 1
ATOM 2816 N N . ASP A 1 364 ? -4.941 15.985 6.621 1.00 92.19 364 ASP A N 1
ATOM 2817 C CA . ASP A 1 364 ? -5.849 17.110 6.402 1.00 92.19 364 ASP A CA 1
ATOM 2818 C C . ASP A 1 364 ? -5.741 18.039 7.622 1.00 92.19 364 ASP A C 1
ATOM 2820 O O . ASP A 1 364 ? -6.102 17.674 8.749 1.00 92.19 364 ASP A O 1
ATOM 2824 N N . LEU A 1 365 ? -5.171 19.226 7.414 1.00 91.69 365 LEU A N 1
ATOM 2825 C CA . LEU A 1 365 ? -4.970 20.237 8.452 1.00 91.69 365 LEU A CA 1
ATOM 2826 C C . LEU A 1 365 ? -6.296 20.847 8.901 1.00 91.69 365 LEU A C 1
ATOM 2828 O O . LEU A 1 365 ? -6.413 21.254 10.060 1.00 91.69 365 LEU A O 1
ATOM 2832 N N . ASP A 1 366 ? -7.293 20.898 8.020 1.00 91.19 366 ASP A N 1
ATOM 2833 C CA . ASP A 1 366 ? -8.584 21.499 8.324 1.00 91.19 366 ASP A CA 1
ATOM 2834 C C . ASP A 1 366 ? -9.379 20.622 9.296 1.00 91.19 366 ASP A C 1
ATOM 2836 O O . ASP A 1 366 ? -9.917 21.135 10.282 1.00 91.19 366 ASP A O 1
ATOM 2840 N N . SER A 1 367 ? -9.362 19.295 9.120 1.00 83.44 367 SER A N 1
ATOM 2841 C CA . SER A 1 367 ? -9.933 18.365 10.111 1.00 83.44 367 SER A CA 1
ATOM 2842 C C . SER A 1 367 ? -8.972 17.952 11.231 1.00 83.44 367 SER A C 1
ATOM 2844 O O . SER A 1 367 ? -9.410 17.355 12.218 1.00 83.44 367 SER A O 1
ATOM 2846 N N . GLY A 1 368 ? -7.685 18.300 11.131 1.00 83.88 368 GLY A N 1
ATOM 2847 C CA . GLY A 1 368 ? -6.716 18.101 12.207 1.00 83.88 368 GLY A CA 1
ATOM 2848 C C . GLY A 1 368 ? -6.379 16.637 12.470 1.00 83.88 368 GLY A C 1
ATOM 2849 O O . GLY A 1 368 ? -6.208 16.239 13.625 1.00 83.88 368 GLY A O 1
ATOM 2850 N N . ARG A 1 369 ? -6.347 15.819 11.418 1.00 78.06 369 ARG A N 1
ATOM 2851 C CA . ARG A 1 369 ? -6.131 14.371 11.510 1.00 78.06 369 ARG A CA 1
ATOM 2852 C C . ARG A 1 369 ? -5.431 13.839 10.268 1.00 78.06 369 ARG A C 1
ATOM 2854 O O . ARG A 1 369 ? -5.434 14.460 9.207 1.00 78.06 369 ARG A O 1
ATOM 2861 N N . GLU A 1 370 ? -4.874 12.642 10.400 1.00 77.12 370 GLU A N 1
ATOM 2862 C CA . GLU A 1 370 ? -4.549 11.837 9.229 1.00 77.12 370 GLU A CA 1
ATOM 2863 C C . GLU A 1 370 ? -5.841 11.559 8.445 1.00 77.12 370 GLU A C 1
ATOM 2865 O O . GLU A 1 370 ? -6.856 11.151 9.021 1.00 77.12 370 GLU A O 1
ATOM 2870 N N . ALA A 1 371 ? -5.821 11.822 7.143 1.00 68.25 371 ALA A N 1
ATOM 2871 C CA . ALA A 1 371 ? -6.984 11.714 6.272 1.00 68.25 371 ALA A CA 1
ATOM 2872 C C . ALA A 1 371 ? -6.547 11.327 4.859 1.00 68.25 371 ALA A C 1
ATOM 2874 O O . ALA A 1 371 ? -5.446 11.661 4.434 1.00 68.25 371 ALA A O 1
ATOM 2875 N N . SER A 1 372 ? -7.419 10.614 4.147 1.00 56.38 372 SER A N 1
ATOM 2876 C CA . SER A 1 372 ? -7.200 10.159 2.766 1.00 56.38 372 SER A CA 1
ATOM 2877 C C . SER A 1 372 ? -8.083 10.877 1.738 1.00 56.38 372 SER A C 1
ATOM 2879 O O . SER A 1 372 ? -8.030 10.560 0.553 1.00 56.38 372 SER A O 1
ATOM 2881 N N . GLU A 1 373 ? -8.935 11.791 2.199 1.00 64.88 373 GLU A N 1
ATOM 2882 C CA . GLU A 1 373 ? -9.784 12.679 1.401 1.00 64.88 373 GLU A CA 1
ATOM 2883 C C . GLU A 1 373 ? -9.486 14.107 1.859 1.00 64.88 373 GLU A C 1
ATOM 2885 O O . GLU A 1 373 ? -9.203 14.311 3.041 1.00 64.88 373 GLU A O 1
ATOM 2890 N N . ASP A 1 374 ? -9.467 15.058 0.922 1.00 80.25 374 ASP A N 1
ATOM 2891 C CA . ASP A 1 374 ? -9.069 16.455 1.162 1.00 80.25 374 ASP A CA 1
ATOM 2892 C C . ASP A 1 374 ? -7.686 16.608 1.832 1.00 80.25 374 ASP A C 1
ATOM 2894 O O . ASP A 1 374 ? -7.401 17.583 2.521 1.00 80.25 374 ASP A O 1
ATOM 2898 N N . GLU A 1 375 ? -6.792 15.636 1.605 1.00 86.75 375 GLU A N 1
ATOM 2899 C CA . GLU A 1 375 ? -5.423 15.661 2.125 1.00 86.75 375 GLU A CA 1
ATOM 2900 C C . GLU A 1 375 ? -4.650 16.880 1.604 1.00 86.75 375 GLU A C 1
ATOM 2902 O O . GLU A 1 375 ? -4.609 17.143 0.399 1.00 86.75 375 GLU A O 1
ATOM 2907 N N . ASP A 1 376 ? -4.003 17.593 2.521 1.00 93.69 376 ASP A N 1
ATOM 2908 C CA . ASP A 1 376 ? -3.163 18.752 2.232 1.00 93.69 376 ASP A CA 1
ATOM 2909 C C . ASP A 1 376 ? -1.734 18.339 1.918 1.00 93.69 376 ASP A C 1
ATOM 2911 O O . ASP A 1 376 ? -1.072 18.909 1.054 1.00 93.69 376 ASP A O 1
ATOM 2915 N N . PHE A 1 377 ? -1.222 17.335 2.622 1.00 93.56 377 PHE A N 1
ATOM 2916 C CA . PHE A 1 377 ? 0.099 16.803 2.337 1.00 93.56 377 PHE A CA 1
ATOM 2917 C C . PHE A 1 377 ? 0.218 15.338 2.723 1.00 93.56 377 PHE A C 1
ATOM 2919 O O . PHE A 1 377 ? -0.440 14.851 3.640 1.00 93.56 377 PHE A O 1
ATOM 2926 N N . TRP A 1 378 ? 1.128 14.658 2.041 1.00 89.00 378 TRP A N 1
ATOM 2927 C CA . TRP A 1 378 ? 1.590 13.322 2.355 1.00 89.00 378 TRP A CA 1
ATOM 2928 C C . TRP A 1 378 ? 2.947 13.412 3.052 1.00 89.00 378 TRP A C 1
ATOM 2930 O O . TRP A 1 378 ? 3.882 14.025 2.529 1.00 89.00 378 TRP A O 1
ATOM 2940 N N . TRP A 1 379 ? 3.061 12.829 4.249 1.00 91.06 379 TRP A N 1
ATOM 2941 C CA . TRP A 1 379 ? 4.348 12.667 4.921 1.00 91.06 379 TRP A CA 1
ATOM 2942 C C . TRP A 1 379 ? 5.059 11.441 4.351 1.00 91.06 379 TRP A C 1
ATOM 2944 O O . TRP A 1 379 ? 5.037 10.349 4.920 1.00 91.06 379 TRP A O 1
ATOM 2954 N N . GLU A 1 380 ? 5.648 11.615 3.173 1.00 87.56 380 GLU A N 1
ATOM 2955 C CA . GLU A 1 380 ? 6.309 10.552 2.433 1.00 87.56 380 GLU A CA 1
ATOM 2956 C C . GLU A 1 380 ? 7.569 10.104 3.169 1.00 87.56 380 GLU A C 1
ATOM 2958 O O . GLU A 1 380 ? 8.485 10.889 3.425 1.00 87.56 380 GLU A O 1
ATOM 2963 N N . GLN A 1 381 ? 7.639 8.812 3.472 1.00 76.69 381 GLN A N 1
ATOM 2964 C CA . GLN A 1 381 ? 8.856 8.189 3.958 1.00 76.69 381 GLN A CA 1
ATOM 2965 C C . GLN A 1 381 ? 9.413 7.259 2.887 1.00 76.69 381 GLN A C 1
ATOM 2967 O O . GLN A 1 381 ? 8.856 6.193 2.638 1.00 76.69 381 GLN A O 1
ATOM 2972 N N . VAL A 1 382 ? 10.545 7.656 2.307 1.00 67.75 382 VAL A N 1
ATOM 2973 C CA . VAL A 1 382 ? 11.239 6.883 1.271 1.00 67.75 382 VAL A CA 1
ATOM 2974 C C . VAL A 1 382 ? 12.098 5.794 1.915 1.00 67.75 382 VAL A C 1
ATOM 2976 O O . VAL A 1 382 ? 12.056 4.637 1.507 1.00 67.75 382 VAL A O 1
ATOM 2979 N N . ASN A 1 383 ? 12.855 6.134 2.967 1.00 68.94 383 ASN A N 1
ATOM 2980 C CA . ASN A 1 383 ? 13.653 5.171 3.735 1.00 68.94 383 ASN A CA 1
ATOM 2981 C C . ASN A 1 383 ? 13.992 5.682 5.156 1.00 68.94 383 ASN A C 1
ATOM 2983 O O . ASN A 1 383 ? 13.316 6.548 5.720 1.00 68.94 383 ASN A O 1
ATOM 2987 N N . SER A 1 384 ? 15.034 5.115 5.781 1.00 66.56 384 SER A N 1
ATOM 2988 C CA . SER A 1 384 ? 15.503 5.500 7.119 1.00 66.56 384 SER A CA 1
ATOM 2989 C C . SER A 1 384 ? 15.964 6.945 7.257 1.00 66.56 384 SER A C 1
ATOM 2991 O O . SER A 1 384 ? 15.778 7.546 8.321 1.00 66.56 384 SER A O 1
ATOM 2993 N N . ALA A 1 385 ? 16.518 7.519 6.194 1.00 70.25 385 ALA A N 1
ATOM 2994 C CA . ALA A 1 385 ? 17.055 8.872 6.173 1.00 70.25 385 ALA A CA 1
ATOM 2995 C C . ALA A 1 385 ? 16.159 9.835 5.386 1.00 70.25 385 ALA A C 1
ATOM 2997 O O . ALA A 1 385 ? 15.963 10.962 5.847 1.00 70.25 385 ALA A O 1
ATOM 2998 N N . GLU A 1 386 ? 15.583 9.382 4.274 1.00 81.50 386 GLU A N 1
ATOM 2999 C CA . GLU A 1 386 ? 14.870 10.211 3.303 1.00 81.50 386 GLU A CA 1
ATOM 3000 C C . GLU A 1 386 ? 13.366 10.275 3.569 1.00 81.50 386 GLU A C 1
ATOM 3002 O O . GLU A 1 386 ? 12.689 9.250 3.712 1.00 81.50 386 GLU A O 1
ATOM 3007 N N . ARG A 1 387 ? 12.857 11.507 3.659 1.00 87.81 387 ARG A N 1
ATOM 3008 C CA . ARG A 1 387 ? 11.445 11.809 3.908 1.00 87.81 387 ARG A CA 1
ATOM 3009 C C . ARG A 1 387 ? 11.089 13.214 3.425 1.00 87.81 387 ARG A C 1
ATOM 3011 O O . ARG A 1 387 ? 11.925 14.125 3.481 1.00 87.81 387 ARG A O 1
ATOM 3018 N N . TYR A 1 388 ? 9.844 13.400 3.011 1.00 92.44 388 TYR A N 1
ATOM 3019 C CA . TYR A 1 388 ? 9.371 14.642 2.410 1.00 92.44 388 TYR A CA 1
ATOM 3020 C C . TYR A 1 388 ? 7.958 14.976 2.878 1.00 92.44 388 TYR A C 1
ATOM 3022 O O . TYR A 1 388 ? 7.113 14.098 3.026 1.00 92.44 388 TYR A O 1
ATOM 3030 N N . LEU A 1 389 ? 7.688 16.266 3.068 1.00 96.25 389 LEU A N 1
ATOM 3031 C CA . LEU A 1 389 ? 6.318 16.767 3.046 1.00 96.25 389 LEU A CA 1
ATOM 3032 C C . LEU A 1 389 ? 5.972 17.000 1.579 1.00 96.25 389 LEU A C 1
ATOM 3034 O O . LEU A 1 389 ? 6.555 17.879 0.945 1.00 96.25 389 LEU A O 1
ATOM 3038 N N . VAL A 1 390 ? 5.067 16.193 1.039 1.00 95.06 390 VAL A N 1
ATOM 3039 C CA . VAL A 1 390 ? 4.639 16.264 -0.360 1.00 95.06 390 VAL A CA 1
ATOM 3040 C C . VAL A 1 390 ? 3.253 16.897 -0.401 1.00 95.06 390 VAL A C 1
ATOM 3042 O O . VAL A 1 390 ? 2.315 16.268 0.085 1.00 95.06 390 VAL A O 1
ATOM 3045 N N . PRO A 1 391 ? 3.086 18.117 -0.937 1.00 96.25 391 PRO A N 1
ATOM 3046 C CA . PRO A 1 391 ? 1.768 18.734 -1.054 1.00 96.25 391 PRO A CA 1
ATOM 3047 C C . PRO A 1 391 ? 0.817 17.881 -1.908 1.00 96.25 391 PRO A C 1
ATOM 3049 O O . PRO A 1 391 ? 1.236 17.242 -2.878 1.00 96.25 391 PRO A O 1
ATOM 3052 N N . ARG A 1 392 ? -0.467 17.836 -1.543 1.00 93.50 392 ARG A N 1
ATOM 3053 C CA . ARG A 1 392 ? -1.498 17.021 -2.208 1.00 93.50 392 ARG A CA 1
ATOM 3054 C C . ARG A 1 392 ? -2.713 17.872 -2.554 1.00 93.50 392 ARG A C 1
ATOM 3056 O O . ARG A 1 392 ? -2.914 18.938 -1.989 1.00 93.50 392 ARG A O 1
ATOM 3063 N N . ASN A 1 393 ? -3.491 17.424 -3.540 1.00 91.31 393 ASN A N 1
ATOM 3064 C CA . ASN A 1 393 ? -4.770 18.037 -3.926 1.00 91.31 393 ASN A CA 1
ATOM 3065 C C . ASN A 1 393 ? -4.726 19.564 -4.141 1.00 91.31 393 ASN A C 1
ATOM 3067 O O . ASN A 1 393 ? -5.666 20.279 -3.814 1.00 91.31 393 ASN A O 1
ATOM 3071 N N . GLY A 1 394 ? -3.622 20.073 -4.699 1.00 91.25 394 GLY A N 1
ATOM 3072 C CA . GLY A 1 394 ? -3.446 21.504 -4.968 1.00 91.25 394 GLY A CA 1
ATOM 3073 C C . GLY A 1 394 ? -3.059 22.352 -3.753 1.00 91.25 394 GLY A C 1
ATOM 3074 O O . GLY A 1 394 ? -2.925 23.567 -3.900 1.00 91.25 394 GLY A O 1
ATOM 3075 N N . ALA A 1 395 ? -2.840 21.742 -2.587 1.00 96.56 395 ALA A N 1
ATOM 3076 C CA . ALA A 1 395 ? -2.260 22.423 -1.443 1.00 96.56 395 ALA A CA 1
ATOM 3077 C C . ALA A 1 395 ? -0.832 22.901 -1.747 1.00 96.56 395 ALA A C 1
ATOM 3079 O O . ALA A 1 395 ? -0.122 22.349 -2.593 1.00 96.56 395 ALA A O 1
ATOM 3080 N N . GLN A 1 396 ? -0.407 23.948 -1.047 1.00 97.81 396 GLN A N 1
ATOM 3081 C CA . GLN A 1 396 ? 0.883 24.597 -1.258 1.00 97.81 396 GLN A CA 1
ATOM 3082 C C . GLN A 1 396 ? 1.510 24.968 0.080 1.00 97.81 396 GLN A C 1
ATOM 3084 O O . GLN A 1 396 ? 0.798 25.361 0.999 1.00 97.81 396 GLN A O 1
ATOM 3089 N N . PHE A 1 397 ? 2.833 24.888 0.185 1.00 98.00 397 PHE A N 1
ATOM 3090 C CA . PHE A 1 397 ? 3.580 25.106 1.421 1.00 98.00 397 PHE A CA 1
ATOM 3091 C C . PHE A 1 397 ? 4.772 26.033 1.187 1.00 98.00 397 PHE A C 1
ATOM 3093 O O . PHE A 1 397 ? 5.298 26.145 0.079 1.00 98.00 397 PHE A O 1
ATOM 3100 N N . SER A 1 398 ? 5.208 26.702 2.249 1.00 96.81 398 SER A N 1
ATOM 3101 C CA . SER A 1 398 ? 6.424 27.512 2.260 1.00 96.81 398 SER A CA 1
ATOM 3102 C C . SER A 1 398 ? 7.030 27.540 3.652 1.00 96.81 398 SER A C 1
ATOM 3104 O O . SER A 1 398 ? 6.320 27.729 4.640 1.00 96.81 398 SER A O 1
ATOM 3106 N N . VAL A 1 399 ? 8.348 27.374 3.749 1.00 95.19 399 VAL A N 1
ATOM 3107 C CA . VAL A 1 399 ? 9.064 27.546 5.016 1.00 95.19 399 VAL A CA 1
ATOM 3108 C C . VAL A 1 399 ? 9.236 29.039 5.270 1.00 95.19 399 VAL A C 1
ATOM 3110 O O . VAL A 1 399 ? 10.059 29.691 4.634 1.00 95.19 399 VAL A O 1
ATOM 3113 N N . ILE A 1 400 ? 8.483 29.572 6.230 1.00 93.12 400 ILE A N 1
ATOM 3114 C CA . ILE A 1 400 ? 8.504 31.004 6.564 1.00 93.12 400 ILE A CA 1
ATOM 3115 C C . ILE A 1 400 ? 9.426 31.321 7.740 1.00 93.12 400 ILE A C 1
ATOM 3117 O O . ILE A 1 400 ? 9.807 32.474 7.941 1.00 93.12 400 ILE A O 1
ATOM 3121 N N . ARG A 1 401 ? 9.814 30.306 8.523 1.00 87.56 401 ARG A N 1
ATOM 3122 C CA . ARG A 1 401 ? 10.768 30.468 9.621 1.00 87.56 401 ARG A CA 1
ATOM 3123 C C . ARG A 1 401 ? 11.535 29.183 9.887 1.00 87.56 401 ARG A C 1
ATOM 3125 O O . ARG A 1 401 ? 10.951 28.105 9.933 1.00 87.56 401 ARG A O 1
ATOM 3132 N N . ARG A 1 402 ? 12.839 29.314 10.125 1.00 83.88 402 ARG A N 1
ATOM 3133 C CA . ARG A 1 402 ? 13.713 28.216 10.551 1.00 83.88 402 ARG A CA 1
ATOM 3134 C C . ARG A 1 402 ? 14.140 28.414 12.007 1.00 83.88 402 ARG A C 1
ATOM 3136 O O . ARG A 1 402 ? 14.270 29.566 12.434 1.00 83.88 402 ARG A O 1
ATOM 3143 N N . PRO A 1 403 ? 14.372 27.329 12.764 1.00 74.31 403 PRO A N 1
ATOM 3144 C CA . PRO A 1 403 ? 14.953 27.436 14.093 1.00 74.31 403 PRO A CA 1
ATOM 3145 C C . PRO A 1 403 ? 16.364 28.043 13.992 1.00 74.31 403 PRO A C 1
ATOM 3147 O O . PRO A 1 403 ? 17.028 27.879 12.963 1.00 74.31 403 PRO A O 1
ATOM 3150 N N . PRO A 1 404 ? 16.848 28.741 15.033 1.00 60.22 404 PRO A N 1
ATOM 3151 C CA . PRO A 1 404 ? 18.211 29.256 15.046 1.00 60.22 404 PRO A CA 1
ATOM 3152 C C . PRO A 1 404 ? 19.207 28.100 14.885 1.00 60.22 404 PRO A C 1
ATOM 3154 O O . PRO A 1 404 ? 19.243 27.177 15.700 1.00 60.22 404 PRO A O 1
ATOM 3157 N N . THR A 1 405 ? 20.003 28.143 13.815 1.00 54.22 405 THR A N 1
ATOM 3158 C CA . THR A 1 405 ? 21.103 27.203 13.576 1.00 54.22 405 THR A CA 1
ATOM 3159 C C . THR A 1 405 ? 22.177 27.426 14.631 1.00 54.22 405 THR A C 1
ATOM 3161 O O . THR A 1 405 ? 22.572 28.573 14.859 1.00 54.22 405 THR A O 1
ATOM 3164 N N . ARG A 1 4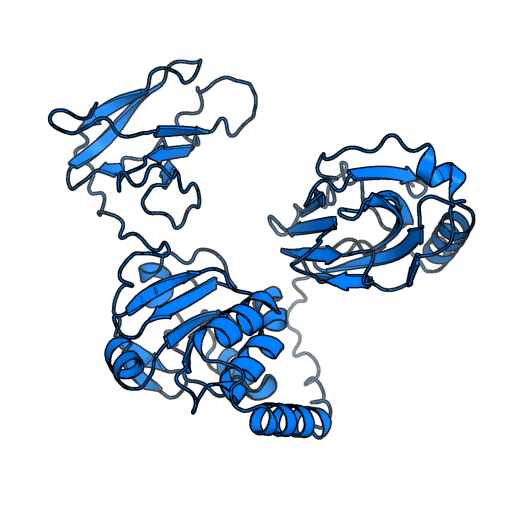06 ? 22.638 26.354 15.277 1.00 40.31 406 ARG A N 1
ATOM 3165 C CA . ARG A 1 406 ? 23.804 26.409 16.157 1.00 40.31 406 ARG A CA 1
ATOM 3166 C C . ARG A 1 406 ? 25.062 26.041 15.396 1.00 40.31 406 ARG A C 1
ATOM 3168 O O . ARG A 1 406 ? 24.977 25.070 14.615 1.00 40.31 406 ARG A O 1
#

Secondary structure (DSSP, 8-state):
--TTSPPPPEEEE-SS-SS----TTT-EEEE-SS-SS----STTSSSEEETTS-EEETTEEEEEEEE-TTSS-EEEEE-----PPPPP-STTSBPPP-EEEBTTS-EEEHHHHHTT-SEEEEEEE-TT-HHHHHHHHHHHHHHHHHTTTTEEEEEEE--S-HHHHHHHHHHHT--S-EEE-S-GGG-HHHHHTT--SSSEEEEEETT-BEEEES--HHHHHHHHHHHH-S--HHHHHHHHHHHHHS---------------SSPPEE--HHHHHHHHHHHHT--HHHHHTS--BSSPEE-SSSTT-S--TT-EEEEE-TTS-EEEEEEEEESSSEEEEEEEE-TTS-EEEEEEEEEE-TT-EEETTTTEE-SSS-SEEEEE-SSS-EEEEE-TT-EEEEEE-PPP-